Protein AF-A0A9W9JI03-F1 (afdb_monomer)

Secondary structure (DSSP, 8-state):
--HHHHHHHHHHHHHHHHHHHHHHHHHHHHHHHHT--PPP-------------------------------------------SS-HHHHHHHHHIIIIIHHHH-TT--TT-TT--THHHHHHHHT-SHHHHHHHHHHHHHHHHH--SHHHHHHHHHHHHHHHHHHHHHHHHHHHHTTTTTT-HHHHHHHHHHHHHHHHHHHHTT-SSHHHHHHHHHHHHHTT--HHHHH-TTS-------SSSTHHHHHHHHHHHHHHHHHHHHHHHHH-PPP-S-HHHHHTSTT--SHHHHS--HHHHHHHHHHHHHHHHHHHHHHTT---HHHHHHHHHHHHHHHHHHHHHHHHHHHHHHHHHHHHHHHTTSSSS-----

Radius of gyration: 31.29 Å; Cα contacts (8 Å, |Δi|>4): 264; chains: 1; bounding box: 90×100×70 Å

Structure (mmCIF, N/CA/C/O backbone):
data_AF-A0A9W9JI03-F1
#
_entry.id   AF-A0A9W9JI03-F1
#
loop_
_atom_site.group_PDB
_atom_site.id
_atom_site.type_symbol
_atom_site.label_atom_id
_atom_site.label_alt_id
_atom_site.label_comp_id
_atom_site.label_asym_id
_atom_site.label_entity_id
_atom_site.label_seq_id
_atom_site.pdbx_PDB_ins_code
_atom_site.Cartn_x
_atom_site.Cartn_y
_atom_site.Cartn_z
_atom_site.occupancy
_atom_site.B_iso_or_equiv
_atom_site.auth_seq_id
_atom_site.auth_comp_id
_atom_site.auth_asym_id
_atom_site.auth_atom_id
_atom_site.pdbx_PDB_model_num
ATOM 1 N N . MET A 1 1 ? 3.262 -37.991 27.380 1.00 50.38 1 MET A N 1
ATOM 2 C CA . MET A 1 1 ? 2.751 -36.712 26.844 1.00 50.38 1 MET A CA 1
ATOM 3 C C . MET A 1 1 ? 3.559 -35.588 27.470 1.00 50.38 1 MET A C 1
ATOM 5 O O . MET A 1 1 ? 3.344 -35.250 28.623 1.00 50.38 1 MET A O 1
ATOM 9 N N . ASP A 1 2 ? 4.541 -35.090 26.731 1.00 57.34 2 ASP A N 1
ATOM 10 C CA . ASP A 1 2 ? 5.656 -34.230 27.155 1.00 57.34 2 ASP A CA 1
ATOM 11 C C . ASP A 1 2 ? 5.806 -32.969 26.273 1.00 57.34 2 ASP A C 1
ATOM 13 O O . ASP A 1 2 ? 6.800 -32.248 26.362 1.00 57.34 2 ASP A O 1
ATOM 17 N N . GLY A 1 3 ? 4.780 -32.639 25.478 1.00 62.28 3 GLY A N 1
ATOM 18 C CA . GLY A 1 3 ? 4.791 -31.508 24.537 1.00 62.28 3 GLY A CA 1
ATOM 19 C C . GLY A 1 3 ? 5.095 -30.143 25.171 1.00 62.28 3 GLY A C 1
ATOM 20 O O . GLY A 1 3 ? 5.721 -29.298 24.540 1.00 62.28 3 GLY A O 1
ATOM 21 N N . ALA A 1 4 ? 4.766 -29.950 26.452 1.00 65.50 4 ALA A N 1
ATOM 22 C CA . ALA A 1 4 ? 5.060 -28.708 27.173 1.00 65.50 4 ALA A CA 1
ATOM 23 C C . ALA A 1 4 ? 6.565 -28.482 27.441 1.00 65.50 4 ALA A C 1
ATOM 25 O O . ALA A 1 4 ? 6.992 -27.345 27.657 1.00 65.50 4 ALA A O 1
ATOM 26 N N . SER A 1 5 ? 7.376 -29.548 27.456 1.00 69.56 5 SER A N 1
ATOM 27 C CA . SER A 1 5 ? 8.832 -29.456 27.639 1.00 69.56 5 SER A CA 1
ATOM 28 C C . SER A 1 5 ? 9.526 -29.056 26.337 1.00 69.56 5 SER A C 1
ATOM 30 O O . SER A 1 5 ? 10.351 -28.139 26.324 1.00 69.56 5 SER A O 1
ATOM 32 N N . GLU A 1 6 ? 9.135 -29.683 25.227 1.00 75.50 6 GLU A N 1
ATOM 33 C CA . GLU A 1 6 ? 9.698 -29.386 23.908 1.00 75.50 6 GLU A CA 1
ATOM 34 C C . GLU A 1 6 ? 9.287 -27.993 23.405 1.00 75.50 6 GLU A C 1
ATOM 36 O O . GLU A 1 6 ? 10.123 -27.262 22.875 1.00 75.50 6 GLU A O 1
ATOM 41 N N . GLU A 1 7 ? 8.063 -27.536 23.689 1.00 76.31 7 GLU A N 1
ATOM 42 C CA . GLU A 1 7 ? 7.628 -26.173 23.348 1.00 76.31 7 GLU A CA 1
ATOM 43 C C . GLU A 1 7 ? 8.441 -25.096 24.095 1.00 76.31 7 GLU A C 1
ATOM 45 O O . GLU A 1 7 ? 8.856 -24.085 23.517 1.00 76.31 7 GLU A O 1
ATOM 50 N N . LYS A 1 8 ? 8.752 -25.321 25.381 1.00 80.06 8 LYS A N 1
ATOM 51 C CA . LYS A 1 8 ? 9.611 -24.413 26.162 1.00 80.06 8 LYS A CA 1
ATOM 52 C C . LYS A 1 8 ? 11.039 -24.373 25.625 1.00 80.06 8 LYS A C 1
ATOM 54 O O . LYS A 1 8 ? 11.651 -23.301 25.605 1.00 80.06 8 LYS A O 1
ATOM 59 N N . LYS A 1 9 ? 11.561 -25.515 25.181 1.00 86.62 9 LYS A N 1
ATOM 60 C CA . LYS A 1 9 ? 12.904 -25.636 24.609 1.00 86.62 9 LYS A CA 1
ATOM 61 C C . LYS A 1 9 ? 13.007 -24.916 23.266 1.00 86.62 9 LYS A C 1
ATOM 63 O O . LYS A 1 9 ? 13.944 -24.142 23.066 1.00 86.62 9 LYS A O 1
ATOM 68 N N . GLU A 1 10 ? 12.013 -25.075 22.396 1.00 81.50 10 GLU A N 1
ATOM 69 C CA . GLU A 1 10 ? 11.998 -24.406 21.094 1.00 81.50 10 GLU A CA 1
ATOM 70 C C . GLU A 1 10 ? 11.799 -22.890 21.241 1.00 81.50 10 GLU A C 1
ATOM 72 O O . GLU A 1 10 ? 12.525 -22.096 20.639 1.00 81.50 10 GLU A O 1
ATOM 77 N N . ARG A 1 11 ? 10.936 -22.450 22.166 1.00 81.06 11 ARG A N 1
ATOM 78 C CA . ARG A 1 11 ? 10.787 -21.023 22.491 1.00 81.06 11 ARG A CA 1
ATOM 79 C C . ARG A 1 11 ? 12.080 -20.410 23.039 1.00 81.06 11 ARG A C 1
ATOM 81 O O . ARG A 1 11 ? 12.417 -19.272 22.699 1.00 81.06 11 ARG A O 1
ATOM 88 N N . ALA A 1 12 ? 12.829 -21.143 23.865 1.00 87.06 12 ALA A N 1
ATOM 89 C CA . ALA A 1 12 ? 14.130 -20.699 24.364 1.00 87.06 12 ALA A CA 1
ATOM 90 C C . ALA A 1 12 ? 15.177 -20.607 23.239 1.00 87.06 12 ALA A C 1
ATOM 92 O O . ALA A 1 12 ? 15.961 -19.651 23.199 1.00 87.06 12 ALA A O 1
ATOM 93 N N . ARG A 1 13 ? 15.155 -21.547 22.288 1.00 92.31 13 ARG A N 1
ATOM 94 C CA . ARG A 1 13 ? 16.025 -21.545 21.106 1.00 92.31 13 ARG A CA 1
ATOM 95 C C . ARG A 1 13 ? 15.753 -20.341 20.206 1.00 92.31 13 ARG A C 1
ATOM 97 O O . ARG A 1 13 ? 16.689 -19.607 19.886 1.00 92.31 13 ARG A O 1
ATOM 104 N N . ILE A 1 14 ? 14.485 -20.080 19.885 1.00 87.12 14 ILE A N 1
ATOM 105 C CA . ILE A 1 14 ? 14.061 -18.933 19.068 1.00 87.12 14 ILE A CA 1
ATOM 106 C C . ILE A 1 14 ? 14.438 -17.618 19.759 1.00 87.12 14 ILE A C 1
ATOM 108 O O . ILE A 1 14 ? 15.052 -16.745 19.146 1.00 87.12 14 ILE A O 1
ATOM 112 N N . LYS A 1 15 ? 14.178 -17.490 21.067 1.00 87.25 15 LYS A N 1
ATOM 113 C CA . LYS A 1 15 ? 14.551 -16.294 21.842 1.00 87.25 15 LYS A CA 1
ATOM 114 C C . LYS A 1 15 ? 16.065 -16.052 21.837 1.00 87.25 15 LYS A C 1
ATOM 116 O O . LYS A 1 15 ? 16.515 -14.911 21.738 1.00 87.25 15 LYS A O 1
ATOM 121 N N . THR A 1 16 ? 16.860 -17.117 21.910 1.00 87.69 16 THR A N 1
ATOM 122 C CA . THR A 1 16 ? 18.326 -17.028 21.857 1.00 87.69 16 THR A CA 1
ATOM 123 C C . THR A 1 16 ? 18.814 -16.628 20.463 1.00 87.69 16 THR A C 1
ATOM 125 O O . THR A 1 16 ? 19.686 -15.764 20.352 1.00 87.69 16 THR A O 1
ATOM 128 N N . ALA A 1 17 ? 18.212 -17.179 19.406 1.00 84.62 17 ALA A N 1
ATOM 129 C CA . ALA A 1 17 ? 18.521 -16.829 18.021 1.00 84.62 17 ALA A CA 1
ATOM 130 C C . ALA A 1 17 ? 18.206 -15.353 17.716 1.00 84.62 17 ALA A C 1
ATOM 132 O O . ALA A 1 17 ? 19.052 -14.649 17.161 1.00 84.62 17 ALA A O 1
ATOM 133 N N . ILE A 1 18 ? 17.050 -14.855 18.169 1.00 82.62 18 ILE A N 1
ATOM 134 C CA . ILE A 1 18 ? 16.655 -13.445 18.031 1.00 82.62 18 ILE A CA 1
ATOM 135 C C . ILE A 1 18 ? 17.636 -12.538 18.779 1.00 82.62 18 ILE A C 1
ATOM 137 O O . ILE A 1 18 ? 18.150 -11.576 18.212 1.00 82.62 18 ILE A O 1
ATOM 141 N N . ASN A 1 19 ? 17.982 -12.870 20.025 1.00 82.31 19 ASN A N 1
ATOM 142 C CA . ASN A 1 19 ? 18.929 -12.073 20.807 1.00 82.31 19 ASN A CA 1
ATOM 143 C C . ASN A 1 19 ? 20.328 -12.028 20.174 1.00 82.31 19 ASN A C 1
ATOM 145 O O . ASN A 1 19 ? 20.987 -10.987 20.200 1.00 82.31 19 ASN A O 1
ATOM 149 N N . GLN A 1 20 ? 20.794 -13.130 19.582 1.00 82.38 20 GLN A N 1
ATOM 150 C CA . GLN A 1 20 ? 22.060 -13.154 18.847 1.00 82.38 20 GLN A CA 1
ATOM 151 C C . GLN A 1 20 ? 21.994 -12.346 17.548 1.00 82.38 20 GLN A C 1
ATOM 153 O O . GLN A 1 20 ? 22.973 -11.679 17.209 1.00 82.38 20 GLN A O 1
ATOM 158 N N . HIS A 1 21 ? 20.864 -12.383 16.839 1.00 79.19 21 HIS A N 1
ATOM 159 C CA . HIS A 1 21 ? 20.641 -11.587 15.635 1.00 79.19 21 HIS A CA 1
ATOM 160 C C . HIS A 1 21 ? 20.646 -10.087 15.961 1.00 79.19 21 HIS A C 1
ATOM 162 O O . HIS A 1 21 ? 21.444 -9.343 15.398 1.00 79.19 21 HIS A O 1
ATOM 168 N N . VAL A 1 22 ? 19.886 -9.656 16.974 1.00 83.56 22 VAL A N 1
ATOM 169 C CA . VAL A 1 22 ? 19.852 -8.258 17.442 1.00 83.56 22 VAL A CA 1
ATOM 170 C C . VAL A 1 22 ? 21.235 -7.778 17.896 1.00 83.56 22 VAL A C 1
ATOM 172 O O . VAL A 1 22 ? 21.650 -6.665 17.570 1.00 83.56 22 VAL A O 1
ATOM 175 N N . ARG A 1 23 ? 22.000 -8.618 18.610 1.00 81.12 23 ARG A N 1
ATOM 176 C CA . ARG A 1 23 ? 23.382 -8.290 19.007 1.00 81.12 23 ARG A CA 1
ATOM 177 C C . ARG A 1 23 ? 24.319 -8.153 17.805 1.00 81.12 23 ARG A C 1
ATOM 179 O O . ARG A 1 23 ? 25.162 -7.258 17.810 1.00 81.12 23 ARG A O 1
ATOM 186 N N . ARG A 1 24 ? 24.180 -9.002 16.780 1.00 79.00 24 ARG A N 1
ATOM 187 C CA .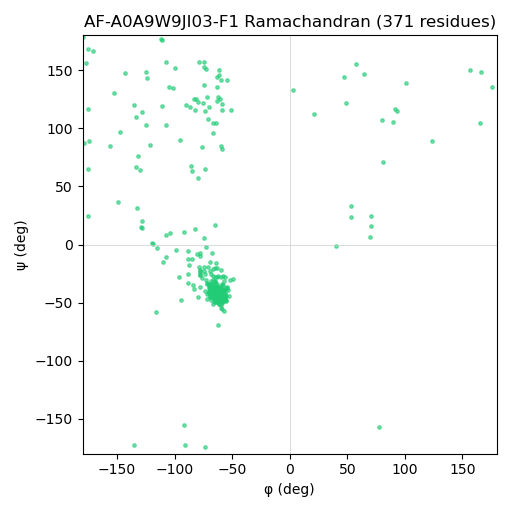 ARG A 1 24 ? 24.957 -8.899 15.532 1.00 79.00 24 ARG A CA 1
ATOM 188 C C . ARG A 1 24 ? 24.631 -7.618 14.769 1.00 79.00 24 ARG A C 1
ATOM 190 O O . ARG A 1 24 ? 25.560 -6.908 14.394 1.00 79.00 24 ARG A O 1
ATOM 197 N N . VAL A 1 25 ? 23.349 -7.281 14.639 1.00 71.94 25 VAL A N 1
ATOM 198 C CA . VAL A 1 25 ? 22.883 -6.046 13.989 1.00 71.94 25 VAL A CA 1
ATOM 199 C C . VAL A 1 25 ? 23.429 -4.808 14.707 1.00 71.94 25 VAL A C 1
ATOM 201 O O . VAL A 1 25 ? 24.039 -3.952 14.072 1.00 71.94 25 VAL A O 1
ATOM 204 N N . ARG A 1 26 ? 23.347 -4.756 16.045 1.00 74.94 26 ARG A N 1
ATOM 205 C CA . ARG A 1 26 ? 23.930 -3.651 16.833 1.00 74.94 26 ARG A CA 1
ATOM 206 C C . ARG A 1 26 ? 25.452 -3.551 16.693 1.00 74.94 26 ARG A C 1
ATOM 208 O O . ARG A 1 26 ? 25.995 -2.452 16.649 1.00 74.94 26 ARG A O 1
ATOM 215 N N . LYS A 1 27 ? 26.161 -4.683 16.609 1.00 71.38 27 LYS A N 1
ATOM 216 C CA . LYS A 1 27 ? 27.623 -4.701 16.421 1.00 71.38 27 LYS A CA 1
ATOM 217 C C . LYS A 1 27 ? 28.031 -4.227 15.021 1.00 71.38 27 LYS A C 1
ATOM 219 O O . LYS A 1 27 ? 29.061 -3.571 14.901 1.00 71.38 27 LYS A O 1
ATOM 224 N N . MET A 1 28 ? 27.233 -4.519 13.990 1.00 67.12 28 MET A N 1
ATOM 225 C CA . MET A 1 28 ? 27.416 -3.947 12.650 1.00 67.12 28 MET A CA 1
ATOM 226 C C . MET A 1 28 ? 27.186 -2.435 12.660 1.00 67.12 28 MET A C 1
ATOM 228 O O . MET A 1 28 ? 28.067 -1.701 12.233 1.00 67.12 28 MET A O 1
ATOM 232 N N . GLN A 1 29 ? 26.084 -1.967 13.252 1.00 68.69 29 GLN A N 1
ATOM 233 C CA . GLN A 1 29 ? 25.767 -0.536 13.349 1.00 68.69 29 GLN A CA 1
ATOM 234 C C . GLN A 1 29 ? 26.846 0.264 14.101 1.00 68.69 29 GLN A C 1
ATOM 236 O O . GLN A 1 29 ? 27.235 1.344 13.662 1.00 68.69 29 GLN A O 1
ATOM 241 N N . ASN A 1 30 ? 27.395 -0.281 15.194 1.00 59.78 30 ASN A N 1
ATOM 242 C CA . ASN A 1 30 ? 28.493 0.367 15.919 1.00 59.78 30 ASN A CA 1
ATOM 243 C C . ASN A 1 30 ? 29.810 0.391 15.128 1.00 59.78 30 ASN A C 1
ATOM 245 O O . ASN A 1 30 ? 30.575 1.338 15.275 1.00 59.78 30 ASN A O 1
ATOM 249 N N . ARG A 1 31 ? 30.087 -0.606 14.276 1.00 64.44 31 ARG A N 1
ATOM 250 C CA . ARG A 1 31 ? 31.272 -0.589 13.399 1.00 64.44 31 ARG A CA 1
ATOM 251 C C . ARG A 1 31 ? 31.153 0.466 12.303 1.00 64.44 31 ARG A C 1
ATOM 253 O O . ARG A 1 31 ? 32.132 1.152 12.037 1.00 64.44 31 ARG A O 1
ATOM 260 N N . THR A 1 32 ? 29.961 0.646 11.741 1.00 53.19 32 THR A N 1
ATOM 261 C CA . THR A 1 32 ? 29.685 1.706 10.761 1.00 53.19 32 THR A CA 1
ATOM 262 C C . THR A 1 32 ? 29.815 3.097 11.387 1.00 53.19 32 THR A C 1
ATOM 264 O O . THR A 1 32 ? 30.364 3.989 10.760 1.00 53.19 32 THR A O 1
ATOM 267 N N . ARG A 1 33 ? 29.408 3.272 12.654 1.00 48.97 33 ARG A N 1
ATOM 268 C CA . ARG A 1 33 ? 29.573 4.541 13.388 1.00 48.97 33 ARG A CA 1
ATOM 269 C C . ARG A 1 33 ? 31.026 4.888 13.730 1.00 48.97 33 ARG A C 1
ATOM 271 O O . ARG A 1 33 ? 31.376 6.058 13.725 1.00 48.97 33 ARG A O 1
ATOM 278 N N . ILE A 1 34 ? 31.867 3.897 14.036 1.00 51.91 34 ILE A N 1
ATOM 279 C CA . ILE A 1 34 ? 33.285 4.123 14.384 1.00 51.91 34 ILE A CA 1
ATOM 280 C C . ILE A 1 34 ? 34.141 4.390 13.132 1.00 51.91 34 ILE A C 1
ATOM 282 O O . ILE A 1 34 ? 35.149 5.080 13.227 1.00 51.91 34 ILE A O 1
ATOM 286 N N . GLY A 1 35 ? 33.719 3.919 11.951 1.00 45.44 35 GLY A N 1
ATOM 287 C CA . GLY A 1 35 ? 34.334 4.282 10.664 1.00 45.44 35 GLY A CA 1
ATOM 288 C C . GLY A 1 35 ? 34.029 5.712 10.197 1.00 45.44 35 GLY A C 1
ATOM 289 O O . GLY A 1 35 ? 34.512 6.124 9.148 1.00 45.44 35 GLY A O 1
ATOM 290 N N . SER A 1 36 ? 33.228 6.462 10.958 1.00 45.38 36 SER A N 1
ATOM 291 C CA . SER A 1 36 ? 32.776 7.817 10.643 1.00 45.38 36 SER A CA 1
ATOM 292 C C . SER A 1 36 ? 33.023 8.743 11.837 1.00 45.38 36 SER A C 1
ATOM 294 O O . SER A 1 36 ? 32.080 9.238 12.450 1.00 45.38 36 SER A O 1
ATOM 296 N N . LEU A 1 37 ? 34.292 8.960 12.199 1.00 33.44 37 LEU A N 1
ATOM 297 C CA . LEU A 1 37 ? 34.677 10.130 12.995 1.00 33.44 37 LEU A CA 1
ATOM 298 C C . LEU A 1 37 ? 35.385 11.157 12.093 1.00 33.44 37 LEU A C 1
ATOM 300 O O . LEU A 1 37 ? 36.242 10.751 11.308 1.00 33.44 37 LEU A O 1
ATOM 304 N N . PRO A 1 38 ? 35.065 12.461 12.197 1.00 39.84 38 PRO A N 1
ATOM 305 C CA . PRO A 1 38 ? 35.734 13.505 11.432 1.00 39.84 38 PRO A CA 1
ATOM 306 C C . PRO A 1 38 ? 37.134 13.763 11.992 1.00 39.84 38 PRO A C 1
ATOM 308 O O . PRO A 1 38 ? 37.326 13.853 13.206 1.00 39.84 38 PRO A O 1
ATOM 311 N N . GLN A 1 39 ? 38.100 13.909 11.091 1.00 32.09 39 GLN A N 1
ATOM 312 C CA . GLN A 1 39 ? 39.411 14.466 11.392 1.00 32.09 39 GLN A CA 1
ATOM 313 C C . GLN A 1 39 ? 39.221 15.917 11.865 1.00 32.09 39 GLN A C 1
ATOM 315 O O . GLN A 1 39 ? 38.510 16.692 11.231 1.00 32.09 39 GLN A O 1
ATOM 320 N N . ALA A 1 40 ? 39.780 16.234 13.030 1.00 30.89 40 ALA A N 1
ATOM 321 C CA . ALA A 1 40 ? 39.663 17.532 13.677 1.00 30.89 40 ALA A CA 1
ATOM 322 C C . ALA A 1 40 ? 40.452 18.602 12.905 1.00 30.89 40 ALA A C 1
ATOM 324 O O . ALA A 1 40 ? 41.676 18.509 12.815 1.00 30.89 40 ALA A O 1
ATOM 325 N N . ASP A 1 41 ? 39.753 19.618 12.403 1.00 30.33 41 ASP A N 1
ATOM 326 C CA . ASP A 1 41 ? 40.354 20.877 11.971 1.00 30.33 41 ASP A CA 1
ATOM 327 C C . ASP A 1 41 ? 40.549 21.771 13.200 1.00 30.33 41 ASP A C 1
ATOM 329 O O . ASP A 1 41 ? 39.587 22.171 13.859 1.00 30.33 41 ASP A O 1
ATOM 333 N N . ASN A 1 42 ? 41.810 22.065 13.520 1.00 31.03 42 ASN A N 1
ATOM 334 C CA . ASN A 1 42 ? 42.163 23.134 14.445 1.00 31.03 42 ASN A CA 1
ATOM 335 C C . ASN A 1 42 ? 42.174 24.465 13.688 1.00 31.03 42 ASN A C 1
ATOM 337 O O . ASN A 1 42 ? 42.881 24.636 12.697 1.00 31.03 42 ASN A O 1
ATOM 341 N N . GLU A 1 43 ? 41.398 25.403 14.217 1.00 29.42 43 GLU A N 1
ATOM 342 C CA . GLU A 1 43 ? 41.328 26.809 13.845 1.00 29.42 43 GLU A CA 1
ATOM 343 C C . GLU A 1 43 ? 42.701 27.498 13.882 1.00 29.42 43 GLU A C 1
ATOM 345 O O . GLU A 1 43 ? 43.456 27.341 14.842 1.00 29.42 43 GLU A O 1
ATOM 350 N N . THR A 1 44 ? 42.974 28.396 12.929 1.00 26.66 44 THR A N 1
ATOM 351 C CA . THR A 1 44 ? 43.440 29.752 13.273 1.00 26.66 44 THR A CA 1
ATOM 352 C C . THR A 1 44 ? 43.047 30.739 12.171 1.00 26.66 44 THR A C 1
ATOM 354 O O . THR A 1 44 ? 43.243 30.496 10.984 1.00 26.66 44 THR A O 1
ATOM 357 N N . GLN A 1 45 ? 42.442 31.842 12.599 1.00 28.28 45 GLN A N 1
ATOM 358 C CA . GLN A 1 45 ? 41.879 32.930 11.799 1.00 28.28 45 GLN A CA 1
ATOM 359 C C . GLN A 1 45 ? 42.949 34.048 11.554 1.00 28.28 45 GLN A C 1
ATOM 361 O O . GLN A 1 45 ? 44.119 33.820 11.851 1.00 28.28 45 GLN A O 1
ATOM 366 N N . PRO A 1 46 ? 42.634 35.228 10.971 1.00 42.62 46 PRO A N 1
ATOM 367 C CA . PRO A 1 46 ? 43.272 35.771 9.765 1.00 42.62 46 PRO A CA 1
ATOM 368 C C . PRO A 1 46 ? 44.146 37.024 10.014 1.00 42.62 46 PRO A C 1
ATOM 370 O O . PRO A 1 46 ? 44.142 37.576 11.112 1.00 42.62 46 PRO A O 1
ATOM 373 N N . SER A 1 47 ? 44.830 37.538 8.979 1.00 24.84 47 SER A N 1
ATOM 374 C CA . SER A 1 47 ? 44.773 38.959 8.547 1.00 24.84 47 SER A CA 1
ATOM 375 C C . SER A 1 47 ? 46.003 39.452 7.759 1.00 24.84 47 SER A C 1
ATOM 377 O O . SER A 1 47 ? 47.136 39.082 8.046 1.00 24.84 47 SER A O 1
ATOM 379 N N . SER A 1 48 ? 45.708 40.415 6.872 1.00 25.67 48 SER A N 1
ATOM 380 C CA . SER A 1 48 ? 46.530 41.575 6.473 1.00 25.67 48 SER A CA 1
ATOM 381 C C . SER A 1 48 ? 47.453 41.449 5.251 1.00 25.67 48 SER A C 1
ATOM 383 O O . SER A 1 48 ? 48.420 40.705 5.292 1.00 25.67 48 SER A O 1
ATOM 385 N N . ASN A 1 49 ? 47.113 42.257 4.223 1.00 25.39 49 ASN A N 1
ATOM 386 C CA . ASN A 1 49 ? 47.927 43.270 3.506 1.00 25.39 49 ASN A CA 1
ATOM 387 C C . ASN A 1 49 ? 49.351 42.871 3.062 1.00 25.39 49 ASN A C 1
ATOM 389 O O . ASN A 1 49 ? 50.081 42.247 3.809 1.00 25.39 49 ASN A O 1
ATOM 393 N N . SER A 1 50 ? 49.922 43.271 1.933 1.00 26.72 50 SER A N 1
ATOM 394 C CA . SER A 1 50 ? 49.661 44.234 0.859 1.00 26.72 50 SER A CA 1
ATOM 395 C C . SER A 1 50 ? 50.843 44.072 -0.127 1.00 26.72 50 SER A C 1
ATOM 397 O O . SER A 1 50 ? 51.777 43.324 0.149 1.00 26.72 50 SER A O 1
ATOM 399 N N . ASP A 1 51 ? 50.818 44.838 -1.220 1.00 26.00 51 ASP A N 1
ATOM 400 C CA . ASP A 1 51 ? 51.980 45.252 -2.031 1.00 26.00 51 ASP A CA 1
ATOM 401 C C . ASP A 1 51 ? 52.379 44.321 -3.198 1.00 26.00 51 ASP A C 1
ATOM 403 O O . ASP A 1 51 ? 52.756 43.172 -3.010 1.00 26.00 51 ASP A O 1
ATOM 407 N N . VAL A 1 52 ? 52.103 44.664 -4.468 1.00 26.64 52 VAL A N 1
ATOM 408 C CA . VAL A 1 52 ? 52.581 45.784 -5.326 1.00 26.64 52 VAL A CA 1
ATOM 409 C C . VAL A 1 52 ? 53.832 45.381 -6.123 1.00 26.64 52 VAL A C 1
ATOM 411 O O . VAL A 1 52 ? 54.892 45.209 -5.541 1.00 26.64 52 VAL A O 1
ATOM 414 N N . ASN A 1 53 ? 53.657 45.371 -7.459 1.00 25.66 53 ASN A N 1
ATOM 415 C CA . ASN A 1 53 ? 54.621 45.645 -8.548 1.00 25.66 53 ASN A CA 1
ATOM 416 C C . ASN A 1 53 ? 55.912 44.807 -8.644 1.00 25.66 53 ASN A C 1
ATOM 418 O O . ASN A 1 53 ? 56.471 44.362 -7.662 1.00 25.66 53 ASN A O 1
ATOM 422 N N . ALA A 1 54 ? 56.563 44.640 -9.792 1.00 25.16 54 ALA A N 1
ATOM 423 C CA . ALA A 1 54 ? 56.316 44.881 -11.213 1.00 25.16 54 ALA A CA 1
ATOM 424 C C . ALA A 1 54 ? 57.555 44.329 -11.949 1.00 25.16 54 ALA A C 1
ATOM 426 O O . ALA A 1 54 ? 58.636 44.365 -11.368 1.00 25.16 54 ALA A O 1
ATOM 427 N N . SER A 1 55 ? 57.396 43.983 -13.236 1.00 27.11 55 SER A N 1
ATOM 428 C CA . SER A 1 55 ? 58.446 44.014 -14.284 1.00 27.11 55 SER A CA 1
ATOM 429 C C . SER A 1 55 ? 59.644 43.046 -14.104 1.00 27.11 55 SER A C 1
ATOM 431 O O . SER A 1 55 ? 60.067 42.743 -13.005 1.00 27.11 55 SER A O 1
ATOM 433 N N . THR A 1 56 ? 60.290 42.465 -15.117 1.00 27.45 56 THR A N 1
ATOM 434 C CA . THR A 1 56 ? 60.575 42.889 -16.495 1.00 27.45 56 THR A CA 1
ATOM 435 C C . THR A 1 56 ? 61.171 41.696 -17.271 1.00 27.45 56 THR A C 1
ATOM 437 O O . THR A 1 56 ? 61.560 40.697 -16.677 1.00 27.45 56 THR A O 1
ATOM 440 N N . ALA A 1 57 ? 61.215 41.852 -18.594 1.00 26.77 57 ALA A N 1
ATOM 441 C CA . ALA A 1 57 ? 61.523 40.903 -19.668 1.00 26.77 57 ALA A CA 1
ATOM 442 C C . ALA A 1 57 ? 63.004 40.466 -19.863 1.00 26.77 57 ALA A C 1
ATOM 444 O O . ALA A 1 57 ? 63.877 40.923 -19.128 1.00 26.77 57 ALA A O 1
ATOM 445 N N . PHE A 1 58 ? 63.204 39.695 -20.957 1.00 27.23 58 PHE A N 1
ATOM 446 C CA . PHE A 1 58 ? 64.411 39.205 -21.681 1.00 27.23 58 PHE A CA 1
ATOM 447 C C . PHE A 1 58 ? 64.812 37.746 -21.388 1.00 27.23 58 PHE A C 1
ATOM 449 O O . PHE A 1 58 ? 64.878 37.363 -20.228 1.00 27.23 58 PHE A O 1
ATOM 456 N N . ASP A 1 59 ? 65.225 36.892 -22.330 1.00 26.72 59 ASP A N 1
ATOM 457 C CA . ASP A 1 59 ? 65.050 36.714 -23.789 1.00 26.72 59 ASP A CA 1
ATOM 458 C C . ASP A 1 59 ? 65.770 35.387 -24.153 1.00 26.72 59 ASP A C 1
ATOM 460 O O . ASP A 1 59 ? 66.611 34.914 -23.385 1.00 26.72 59 ASP A O 1
ATOM 464 N N . THR A 1 60 ? 65.545 34.896 -25.379 1.00 28.42 60 THR A N 1
ATOM 465 C CA . THR A 1 60 ? 66.402 33.992 -26.201 1.00 28.42 60 THR A CA 1
ATOM 466 C C . THR A 1 60 ? 66.446 32.460 -25.964 1.00 28.42 60 THR A C 1
ATOM 468 O O . THR A 1 60 ? 67.053 31.971 -25.019 1.00 28.42 60 THR A O 1
ATOM 471 N N . GLU A 1 61 ? 65.814 31.746 -26.917 1.00 27.88 61 GLU A N 1
ATOM 472 C CA . GLU A 1 61 ? 66.337 30.685 -27.827 1.00 27.88 61 GLU A CA 1
ATOM 473 C C . GLU A 1 61 ? 67.177 29.505 -27.272 1.00 27.88 61 GLU A C 1
ATOM 475 O O . GLU A 1 61 ? 68.266 29.702 -26.748 1.00 27.88 61 GLU A O 1
ATOM 480 N N . ASP A 1 62 ? 66.748 28.245 -27.481 1.00 27.59 62 ASP A N 1
ATOM 481 C CA . ASP A 1 62 ? 67.072 27.428 -28.680 1.00 27.59 62 ASP A CA 1
ATOM 482 C C . ASP A 1 62 ? 66.744 25.914 -28.497 1.00 27.59 62 ASP A C 1
ATOM 484 O O . ASP A 1 62 ? 66.782 25.365 -27.397 1.00 27.59 62 ASP A O 1
ATOM 488 N N . ASP A 1 63 ? 66.382 25.299 -29.625 1.00 27.27 63 ASP A N 1
ATOM 489 C CA . ASP A 1 63 ? 66.190 23.904 -30.055 1.00 27.27 63 ASP A CA 1
ATOM 490 C C . ASP A 1 63 ? 66.343 22.702 -29.093 1.00 27.27 63 ASP A C 1
ATOM 492 O O . ASP A 1 63 ? 67.394 22.441 -28.511 1.00 27.27 63 ASP A O 1
ATOM 496 N N . SER A 1 64 ? 65.365 21.778 -29.123 1.00 32.50 64 SER A N 1
ATOM 497 C CA . SER A 1 64 ? 65.434 20.584 -30.002 1.00 32.50 64 SER A CA 1
ATOM 498 C C . SER A 1 64 ? 64.264 19.593 -29.809 1.00 32.50 64 SER A C 1
ATOM 500 O O . SER A 1 64 ? 63.832 19.251 -28.710 1.00 32.50 64 SER A O 1
ATOM 502 N N . ASN A 1 65 ? 63.752 19.138 -30.955 1.00 29.06 65 ASN A N 1
ATOM 503 C CA . ASN A 1 65 ? 62.657 18.190 -31.172 1.00 29.06 65 ASN A CA 1
ATOM 504 C C . ASN A 1 65 ? 62.905 16.781 -30.591 1.00 29.06 65 ASN A C 1
ATOM 506 O O . ASN A 1 65 ? 64.030 16.292 -30.650 1.00 29.06 65 ASN A O 1
ATOM 510 N N . LEU A 1 66 ? 61.828 16.081 -30.185 1.00 28.59 66 LEU A N 1
ATOM 511 C CA . LEU A 1 66 ? 61.343 14.813 -30.786 1.00 28.59 66 LEU A CA 1
ATOM 512 C C . LEU A 1 66 ? 60.325 14.086 -29.871 1.00 28.59 66 LEU A C 1
ATOM 514 O O . LEU A 1 66 ? 60.683 13.384 -28.929 1.00 28.59 66 LEU A O 1
ATOM 518 N N . LEU A 1 67 ? 59.044 14.174 -30.238 1.00 29.70 67 LEU A N 1
ATOM 519 C CA . LEU A 1 67 ? 58.000 13.179 -29.958 1.00 29.70 67 LEU A CA 1
ATOM 520 C C . LEU A 1 67 ? 57.377 12.779 -31.302 1.00 29.70 67 LEU A C 1
ATOM 522 O O . LEU A 1 67 ? 57.232 13.629 -32.182 1.00 29.70 67 LEU A O 1
ATOM 526 N N . PRO A 1 68 ? 56.911 11.531 -31.436 1.00 34.12 68 PRO A N 1
ATOM 527 C CA . PRO A 1 68 ? 55.587 11.349 -32.018 1.00 34.12 68 PRO A CA 1
ATOM 528 C C . PRO A 1 68 ? 54.722 10.462 -31.118 1.00 34.12 68 PRO A C 1
ATOM 530 O O . PRO A 1 68 ? 54.969 9.268 -30.964 1.00 34.12 68 PRO A O 1
ATOM 533 N N . SER A 1 69 ? 53.666 11.057 -30.559 1.00 30.44 69 SER A N 1
ATOM 534 C CA . SER A 1 69 ? 52.491 10.313 -30.103 1.00 30.44 69 SER A CA 1
ATOM 535 C C . SER A 1 69 ? 51.635 9.997 -31.326 1.00 30.44 69 SER A C 1
ATOM 537 O O . SER A 1 69 ? 51.254 10.901 -32.068 1.00 30.44 69 SER A O 1
ATOM 539 N N . ALA A 1 70 ? 51.370 8.715 -31.559 1.00 30.41 70 ALA A N 1
ATOM 540 C CA . ALA A 1 70 ? 50.474 8.270 -32.612 1.00 30.41 70 ALA A CA 1
ATOM 541 C C . ALA A 1 70 ? 49.025 8.613 -32.238 1.00 30.41 70 ALA A C 1
ATOM 543 O O . ALA A 1 70 ? 48.432 7.996 -3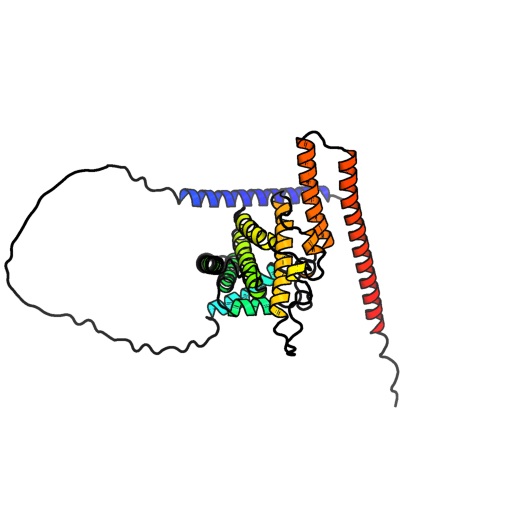1.355 1.00 30.41 70 ALA A O 1
ATOM 544 N N . SER A 1 71 ? 48.468 9.597 -32.939 1.00 33.69 71 SER A N 1
ATOM 545 C CA . SER A 1 71 ? 47.031 9.804 -33.069 1.00 33.69 71 SER A CA 1
ATOM 546 C C . SER A 1 71 ? 46.444 8.716 -33.969 1.00 33.69 71 SER A C 1
ATOM 548 O O . SER A 1 71 ? 46.879 8.555 -35.108 1.00 33.69 71 SER A O 1
ATOM 550 N N . LEU A 1 72 ? 45.419 8.013 -33.491 1.00 32.72 72 LEU A N 1
ATOM 551 C CA . LEU A 1 72 ? 44.401 7.425 -34.357 1.00 32.72 72 LEU A CA 1
ATOM 552 C C . LEU A 1 72 ? 43.041 7.922 -33.878 1.00 32.72 72 LEU A C 1
ATOM 554 O O . LEU A 1 72 ? 42.514 7.497 -32.851 1.00 32.72 72 LEU A O 1
ATOM 558 N N . GLU A 1 73 ? 42.527 8.881 -34.638 1.00 32.59 73 GLU A N 1
ATOM 559 C CA . GLU A 1 73 ? 41.162 9.368 -34.573 1.00 32.59 73 GLU A CA 1
ATOM 560 C C . GLU A 1 73 ? 40.184 8.246 -34.945 1.00 32.59 73 GLU A C 1
ATOM 562 O O . GLU A 1 73 ? 40.277 7.614 -35.995 1.00 32.59 73 GLU A O 1
ATOM 567 N N . ILE A 1 74 ? 39.268 7.989 -34.016 1.00 39.03 74 ILE A N 1
ATOM 568 C CA . ILE A 1 74 ? 37.815 7.930 -34.207 1.00 39.03 74 ILE A CA 1
ATOM 569 C C . ILE A 1 74 ? 37.352 7.679 -35.656 1.00 39.03 74 ILE A C 1
ATOM 571 O O . ILE A 1 74 ? 37.333 8.578 -36.494 1.00 39.03 74 ILE A O 1
ATOM 575 N N . LEU A 1 75 ? 36.771 6.499 -35.876 1.00 32.09 75 LEU A N 1
ATOM 576 C CA . LEU A 1 75 ? 35.561 6.401 -36.688 1.00 32.09 75 LEU A CA 1
ATOM 577 C C . LEU A 1 75 ? 34.474 5.763 -35.823 1.00 32.09 75 LEU A C 1
ATOM 579 O O . LEU A 1 75 ? 34.301 4.544 -35.794 1.00 32.09 75 LEU A O 1
ATOM 583 N N . ASP A 1 76 ? 33.791 6.622 -35.066 1.00 36.28 76 ASP A N 1
ATOM 584 C CA . ASP A 1 76 ? 32.625 6.280 -34.260 1.00 36.28 76 ASP A CA 1
ATOM 585 C C . ASP A 1 76 ? 31.493 5.894 -35.216 1.00 36.28 76 ASP A C 1
ATOM 587 O O . ASP A 1 76 ? 30.812 6.725 -35.822 1.00 36.28 76 ASP A O 1
ATOM 591 N N . ARG A 1 77 ? 31.349 4.591 -35.440 1.00 36.12 77 ARG A N 1
ATOM 592 C CA . ARG A 1 77 ? 30.196 4.034 -36.136 1.00 36.12 77 ARG A CA 1
ATOM 593 C C . ARG A 1 77 ? 29.038 4.085 -35.139 1.00 36.12 77 ARG A C 1
ATOM 595 O O . ARG A 1 77 ? 29.166 3.456 -34.090 1.00 36.12 77 ARG A O 1
ATOM 602 N N . PRO A 1 78 ? 27.906 4.751 -35.432 1.00 39.41 78 PRO A N 1
ATOM 603 C CA . PRO A 1 78 ? 26.761 4.701 -34.539 1.00 39.41 78 PRO A CA 1
ATOM 604 C C . PRO A 1 78 ? 26.277 3.252 -34.514 1.00 39.41 78 PRO A C 1
ATOM 606 O O . PRO A 1 78 ? 25.713 2.749 -35.488 1.00 39.41 78 PRO A O 1
ATOM 609 N N . SER A 1 79 ? 26.573 2.538 -33.428 1.00 42.84 79 SER A N 1
ATOM 610 C CA . SER A 1 79 ? 25.978 1.235 -33.186 1.00 42.84 79 SER A CA 1
ATOM 611 C C . SER A 1 79 ? 24.499 1.490 -32.956 1.00 42.84 79 SER A C 1
ATOM 613 O O . SER A 1 79 ? 24.101 2.004 -31.912 1.00 42.84 79 SER A O 1
ATOM 615 N N . SER A 1 80 ? 23.694 1.173 -33.957 1.00 50.03 80 SER A N 1
ATOM 616 C CA . SER A 1 80 ? 22.244 1.109 -33.887 1.00 50.03 80 SER A CA 1
ATOM 617 C C . SER A 1 80 ? 21.827 0.087 -32.819 1.00 50.03 80 SER A C 1
ATOM 619 O O . SER A 1 80 ? 21.567 -1.076 -33.122 1.00 50.03 80 SER A O 1
ATOM 621 N N . GLN A 1 81 ? 21.816 0.506 -31.551 1.00 47.84 81 GLN A N 1
ATOM 622 C CA . GLN A 1 81 ? 21.118 -0.160 -30.453 1.00 47.84 81 GLN A CA 1
ATOM 623 C C . GLN A 1 81 ? 19.670 0.346 -30.430 1.00 47.84 81 GLN A C 1
ATOM 625 O O . GLN A 1 81 ? 19.247 1.045 -29.514 1.00 47.84 81 GLN A O 1
ATOM 630 N N . ASP A 1 82 ? 18.897 -0.011 -31.456 1.00 48.66 82 ASP A N 1
ATOM 631 C CA . ASP A 1 82 ? 17.452 0.250 -31.529 1.00 48.66 82 ASP A CA 1
ATOM 632 C C . ASP A 1 82 ? 16.669 -0.786 -30.697 1.00 48.66 82 ASP A C 1
ATOM 634 O O . ASP A 1 82 ? 15.817 -1.525 -31.188 1.00 48.66 82 ASP A O 1
ATOM 638 N N . GLY A 1 83 ? 16.994 -0.878 -29.404 1.00 59.16 83 GLY A N 1
ATOM 639 C CA . GLY A 1 83 ? 16.229 -1.632 -28.414 1.00 59.16 83 GLY A CA 1
ATOM 640 C C . GLY A 1 83 ? 15.351 -0.705 -27.570 1.00 59.16 83 GLY A C 1
ATOM 641 O O . GLY A 1 83 ? 15.810 0.320 -27.066 1.00 59.16 83 GLY A O 1
ATOM 642 N N . ILE A 1 84 ? 14.083 -1.076 -27.344 1.00 68.44 84 ILE A N 1
ATOM 643 C CA . ILE A 1 84 ? 13.176 -0.342 -26.433 1.00 68.44 84 ILE A CA 1
ATOM 644 C C . ILE A 1 84 ? 13.677 -0.380 -24.976 1.00 68.44 84 ILE A C 1
ATOM 646 O O . ILE A 1 84 ? 13.257 0.446 -24.173 1.00 68.44 84 ILE A O 1
ATOM 650 N N . PHE A 1 85 ? 14.606 -1.259 -24.611 1.00 73.44 85 PHE A N 1
ATOM 651 C CA . PHE A 1 85 ? 15.280 -1.219 -23.315 1.00 73.44 85 PHE A CA 1
ATOM 652 C C . PHE A 1 85 ? 16.743 -1.634 -23.468 1.00 73.44 85 PHE A C 1
ATOM 654 O O . PHE A 1 85 ? 17.063 -2.484 -24.298 1.00 73.44 85 PHE A O 1
ATOM 661 N N . ASP A 1 86 ? 17.607 -1.053 -22.637 1.00 86.19 86 ASP A N 1
ATOM 662 C CA . ASP A 1 86 ? 18.951 -1.578 -22.398 1.00 86.19 86 ASP A CA 1
ATOM 663 C C . ASP A 1 86 ? 18.855 -3.016 -21.827 1.00 86.19 86 ASP A C 1
ATOM 665 O O . ASP A 1 86 ? 17.949 -3.271 -21.022 1.00 86.19 86 ASP A O 1
ATOM 669 N N . PRO A 1 87 ? 19.732 -3.969 -22.211 1.00 88.75 87 PRO A N 1
ATOM 670 C CA . PRO A 1 87 ? 19.624 -5.367 -21.782 1.00 88.75 87 PRO A CA 1
ATOM 671 C C . PRO A 1 87 ? 19.597 -5.564 -20.262 1.00 88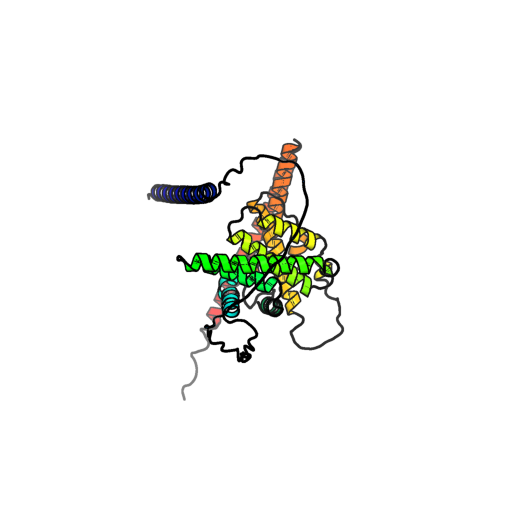.75 87 PRO A C 1
ATOM 673 O O . PRO A 1 87 ? 18.840 -6.402 -19.762 1.00 88.75 87 PRO A O 1
ATOM 676 N N . GLN A 1 88 ? 20.376 -4.780 -19.510 1.00 89.31 88 GLN A N 1
ATOM 677 C CA . GLN A 1 88 ? 20.398 -4.867 -18.051 1.00 89.31 88 GLN A CA 1
ATOM 678 C C . GLN A 1 88 ? 19.079 -4.363 -17.464 1.00 89.31 88 GLN A C 1
ATOM 680 O O . GLN A 1 88 ? 18.515 -4.986 -16.560 1.00 89.31 88 GLN A O 1
ATOM 685 N N . ALA A 1 89 ? 18.558 -3.259 -17.997 1.00 92.12 89 ALA A N 1
ATOM 686 C CA . ALA A 1 89 ? 17.265 -2.744 -17.578 1.00 92.12 89 ALA A CA 1
ATOM 687 C C . ALA A 1 89 ? 16.121 -3.714 -17.906 1.00 92.12 89 ALA A C 1
ATOM 689 O O . ALA A 1 89 ? 15.260 -3.940 -17.060 1.00 92.12 89 ALA A O 1
ATOM 690 N N . ALA A 1 90 ? 16.133 -4.342 -19.085 1.00 94.00 90 ALA A N 1
ATOM 691 C CA . ALA A 1 90 ? 15.150 -5.357 -19.459 1.00 94.00 90 ALA A CA 1
ATOM 692 C C . ALA A 1 90 ? 15.159 -6.545 -18.479 1.00 94.00 90 ALA A C 1
ATOM 694 O O . ALA A 1 90 ? 14.098 -6.977 -18.030 1.00 94.00 90 ALA A O 1
ATOM 695 N N . SER A 1 91 ? 16.347 -7.021 -18.089 1.00 94.50 91 SER A N 1
ATOM 696 C CA . SER A 1 91 ? 16.509 -8.083 -17.087 1.00 94.50 91 SER A CA 1
ATOM 697 C C . SER A 1 91 ? 15.928 -7.690 -15.723 1.00 94.50 91 SER A C 1
ATOM 699 O O . SER A 1 91 ? 15.166 -8.449 -15.126 1.00 94.50 91 SER A O 1
ATOM 701 N N . LEU A 1 92 ? 16.208 -6.470 -15.251 1.00 95.94 92 LEU A N 1
ATOM 702 C CA . LEU A 1 92 ? 15.660 -5.954 -13.992 1.00 95.94 92 LEU A CA 1
ATOM 703 C C . LEU A 1 92 ? 14.138 -5.770 -14.038 1.00 95.94 92 LEU A C 1
ATOM 705 O O . LEU A 1 92 ? 13.462 -6.074 -13.058 1.00 95.94 92 LEU A O 1
ATOM 709 N N . LEU A 1 93 ? 13.583 -5.310 -15.162 1.00 96.75 93 LEU A N 1
ATOM 710 C CA . LEU A 1 93 ? 12.134 -5.210 -15.343 1.00 96.75 93 LEU A CA 1
ATOM 711 C C . LEU A 1 93 ? 11.464 -6.586 -15.311 1.00 96.75 93 LEU A C 1
ATOM 713 O O . LEU A 1 93 ? 10.442 -6.750 -14.648 1.00 96.75 93 LEU A O 1
ATOM 717 N N . MET A 1 94 ? 12.038 -7.583 -15.987 1.00 96.44 94 MET A N 1
ATOM 718 C CA . MET A 1 94 ? 11.519 -8.951 -15.928 1.00 96.44 94 MET A CA 1
ATOM 719 C C . MET A 1 94 ? 11.618 -9.517 -14.511 1.00 96.44 94 MET A C 1
ATOM 721 O O . MET A 1 94 ? 10.638 -10.047 -13.994 1.00 96.44 94 MET A O 1
ATOM 725 N N . HIS A 1 95 ? 12.743 -9.290 -13.826 1.00 96.50 95 HIS A N 1
ATOM 726 C CA . HIS A 1 95 ? 12.902 -9.655 -12.417 1.00 96.50 95 HIS A CA 1
ATOM 727 C C . HIS A 1 95 ? 11.827 -9.013 -11.528 1.00 96.50 95 HIS A C 1
ATOM 729 O O . HIS A 1 95 ? 11.293 -9.670 -10.630 1.00 96.50 95 HIS A O 1
ATOM 735 N N . TYR A 1 96 ? 11.455 -7.755 -11.793 1.00 97.75 96 TYR A N 1
ATOM 736 C CA . TYR A 1 96 ? 10.339 -7.119 -11.102 1.00 97.75 96 TYR A CA 1
ATOM 737 C C . TYR A 1 96 ? 9.030 -7.886 -11.310 1.00 97.75 96 TYR A C 1
ATOM 739 O O . TYR A 1 96 ? 8.377 -8.262 -10.339 1.00 97.75 96 TYR A O 1
ATOM 747 N N . PHE A 1 97 ? 8.635 -8.116 -12.565 1.00 95.94 97 PHE A N 1
ATOM 748 C CA . PHE A 1 97 ? 7.347 -8.734 -12.883 1.00 95.94 97 PHE A CA 1
ATOM 749 C C . PHE A 1 97 ? 7.244 -10.184 -12.408 1.00 95.94 97 PHE A C 1
ATOM 751 O O . PHE A 1 97 ? 6.167 -10.592 -11.964 1.00 95.94 97 PHE A O 1
ATOM 758 N N . ASP A 1 98 ? 8.339 -10.935 -12.485 1.00 94.88 98 ASP A N 1
ATOM 759 C CA . ASP A 1 98 ? 8.349 -12.364 -12.185 1.00 94.88 98 ASP A CA 1
ATOM 760 C C . ASP A 1 98 ? 8.471 -12.635 -10.683 1.00 94.88 98 ASP A C 1
ATOM 762 O O . ASP A 1 98 ? 7.811 -13.538 -10.171 1.00 94.88 98 ASP A O 1
ATOM 766 N N . GLN A 1 99 ? 9.277 -11.843 -9.966 1.00 94.31 99 GLN A N 1
ATOM 767 C CA . GLN A 1 99 ? 9.626 -12.115 -8.568 1.00 94.31 99 GLN A CA 1
ATOM 768 C C . GLN A 1 99 ? 9.114 -11.037 -7.615 1.00 94.31 99 GLN A C 1
ATOM 770 O O . GLN A 1 99 ? 8.341 -11.322 -6.701 1.00 94.31 99 GLN A O 1
ATOM 775 N N . VAL A 1 100 ? 9.521 -9.782 -7.821 1.00 96.00 100 VAL A N 1
ATOM 776 C CA . VAL A 1 100 ? 9.264 -8.705 -6.848 1.00 96.00 100 VAL A CA 1
ATOM 777 C C . VAL A 1 100 ? 7.774 -8.392 -6.745 1.00 96.00 100 VAL A C 1
ATOM 779 O O . VAL A 1 100 ? 7.247 -8.267 -5.644 1.00 96.00 100 VAL A O 1
ATOM 782 N N . PHE A 1 101 ? 7.068 -8.323 -7.874 1.00 95.00 101 PHE A N 1
ATOM 783 C CA . PHE A 1 101 ? 5.631 -8.075 -7.895 1.00 95.00 101 PHE A CA 1
ATOM 784 C C . PHE A 1 101 ? 4.867 -9.194 -7.181 1.00 95.00 101 PHE A C 1
ATOM 786 O O . PHE A 1 101 ? 3.967 -8.917 -6.396 1.00 95.00 101 PHE A O 1
ATOM 793 N N . ALA A 1 102 ? 5.231 -10.458 -7.426 1.00 92.44 102 ALA A N 1
ATOM 794 C CA . ALA A 1 102 ? 4.615 -11.600 -6.752 1.00 92.44 102 ALA A CA 1
ATOM 795 C C . ALA A 1 102 ? 4.907 -11.597 -5.244 1.00 92.44 102 ALA A C 1
ATOM 797 O O . ALA A 1 102 ? 4.063 -12.005 -4.454 1.00 92.44 102 ALA A O 1
ATOM 798 N N . TRP A 1 103 ? 6.072 -11.093 -4.836 1.00 91.62 103 TRP A N 1
ATOM 799 C CA . TRP A 1 103 ? 6.400 -10.902 -3.428 1.00 91.62 103 TRP A CA 1
ATOM 800 C C . TRP A 1 103 ? 5.579 -9.776 -2.777 1.00 91.62 103 TRP A C 1
ATOM 802 O O . TRP A 1 103 ? 5.083 -9.954 -1.668 1.00 91.62 103 TRP A O 1
ATOM 812 N N . GLN A 1 104 ? 5.387 -8.644 -3.465 1.00 92.38 104 GLN A N 1
ATOM 813 C CA . GLN A 1 104 ? 4.567 -7.530 -2.968 1.00 92.38 104 GLN A CA 1
ATOM 814 C C . GLN A 1 104 ? 3.068 -7.875 -2.938 1.00 92.38 104 GLN A C 1
ATOM 816 O O . GLN A 1 104 ? 2.356 -7.454 -2.029 1.00 92.38 104 GLN A O 1
ATOM 821 N N . PHE A 1 105 ? 2.592 -8.649 -3.919 1.00 93.00 105 PHE A N 1
ATOM 822 C CA . PHE A 1 105 ? 1.176 -8.957 -4.138 1.00 93.00 105 PHE A CA 1
ATOM 823 C C . PHE A 1 105 ? 0.957 -10.459 -4.393 1.00 93.00 105 PHE A C 1
ATOM 825 O O . PHE A 1 105 ? 0.554 -10.855 -5.493 1.00 93.00 105 PHE A O 1
ATOM 832 N N . PRO A 1 106 ? 1.194 -11.324 -3.389 1.00 90.94 106 PRO A N 1
ATOM 833 C CA . PRO A 1 106 ? 1.192 -12.781 -3.563 1.00 90.94 106 PRO A CA 1
ATOM 834 C C . PRO A 1 106 ? -0.170 -13.362 -3.950 1.00 90.94 106 PRO A C 1
ATOM 836 O O . PRO A 1 106 ? -0.247 -14.464 -4.493 1.00 90.94 106 PRO A O 1
ATOM 839 N N . TYR A 1 107 ? -1.251 -12.627 -3.695 1.00 90.25 107 TYR A N 1
ATOM 840 C CA . TYR A 1 107 ? -2.611 -13.072 -3.986 1.00 90.25 107 TYR A CA 1
ATOM 841 C C . TYR A 1 107 ? -3.179 -12.504 -5.288 1.00 90.25 107 TYR A C 1
ATOM 843 O O . TYR A 1 107 ? -4.256 -12.930 -5.708 1.00 90.25 107 TYR A O 1
ATOM 851 N N . PHE A 1 108 ? -2.447 -11.613 -5.963 1.00 90.31 108 PHE A N 1
ATOM 852 C CA . PHE A 1 108 ? -2.903 -10.994 -7.199 1.00 90.31 108 PHE A CA 1
ATOM 853 C C . PHE A 1 108 ? -2.859 -11.974 -8.374 1.00 90.31 108 PHE A C 1
ATOM 855 O O . PHE A 1 108 ? -1.794 -12.416 -8.819 1.00 90.31 108 PHE A O 1
ATOM 862 N N . ARG A 1 109 ? -4.040 -12.292 -8.911 1.00 85.12 109 ARG A N 1
ATOM 863 C CA . ARG A 1 109 ? -4.232 -13.247 -10.014 1.00 85.12 109 ARG A CA 1
ATOM 864 C C . ARG A 1 109 ? -4.591 -12.539 -11.314 1.00 85.12 109 ARG A C 1
ATOM 866 O O . ARG A 1 109 ? -5.160 -11.457 -11.308 1.00 85.12 109 ARG A O 1
ATOM 873 N N . SER A 1 110 ? -4.338 -13.202 -12.444 1.00 75.81 110 SER A N 1
ATOM 874 C CA . SER A 1 110 ? -4.719 -12.711 -13.780 1.00 75.81 110 SER A CA 1
ATOM 875 C C . SER A 1 110 ? -6.228 -12.503 -13.958 1.00 75.81 110 SER A C 1
ATOM 877 O O . SER A 1 110 ? -6.636 -11.738 -14.824 1.00 75.81 110 SER A O 1
ATOM 879 N N . THR A 1 111 ? -7.045 -13.169 -13.141 1.00 77.62 111 THR A N 1
ATOM 880 C CA . THR A 1 111 ? -8.509 -13.046 -13.109 1.00 77.62 111 THR A CA 1
ATOM 881 C C . THR A 1 111 ? -9.005 -11.997 -12.108 1.00 77.62 111 THR A C 1
ATOM 883 O O . THR A 1 111 ? -10.192 -11.989 -11.789 1.00 77.62 111 THR A O 1
ATOM 886 N N . SER A 1 112 ? -8.114 -11.174 -11.545 1.00 83.69 112 SER A N 1
ATOM 887 C CA . SER A 1 112 ? -8.485 -10.126 -10.592 1.00 83.69 112 SER A CA 1
ATOM 888 C C . SER A 1 112 ? -9.428 -9.103 -11.227 1.00 83.69 112 SER A C 1
ATOM 890 O O . SER A 1 112 ? -9.311 -8.752 -12.403 1.00 83.69 112 SER A O 1
ATOM 892 N N . ARG A 1 113 ? -10.344 -8.572 -10.413 1.00 79.81 113 ARG A N 1
ATOM 893 C CA . ARG A 1 113 ? -11.227 -7.457 -10.774 1.00 79.81 113 ARG A CA 1
ATOM 894 C C . ARG A 1 113 ? -10.468 -6.148 -10.986 1.00 79.81 113 ARG A C 1
ATOM 896 O O . ARG A 1 113 ? -10.959 -5.280 -11.700 1.00 79.81 113 ARG A O 1
ATOM 903 N N . LEU A 1 114 ? -9.260 -6.049 -10.432 1.00 82.94 114 LEU A N 1
ATOM 904 C CA . LEU A 1 114 ? -8.324 -4.938 -10.609 1.00 82.94 114 LEU A CA 1
ATOM 905 C C . LEU A 1 114 ? -7.506 -5.056 -11.913 1.00 82.94 114 LEU A C 1
ATOM 907 O O . LEU A 1 114 ? -6.505 -4.364 -12.099 1.00 82.94 114 LEU A O 1
ATOM 911 N N . GLY A 1 115 ? -7.910 -5.941 -12.830 1.00 81.81 115 GLY A N 1
ATOM 912 C CA . GLY A 1 115 ? -7.276 -6.122 -14.131 1.00 81.81 115 GLY A CA 1
ATOM 913 C C . GLY A 1 115 ? -5.977 -6.929 -14.072 1.00 81.81 115 GLY A C 1
ATOM 914 O O . GLY A 1 115 ? -5.750 -7.736 -13.176 1.00 81.81 115 GLY A O 1
ATOM 915 N N . ASN A 1 116 ? -5.117 -6.736 -15.073 1.00 86.75 116 ASN A N 1
ATOM 916 C CA . ASN A 1 116 ? -3.810 -7.391 -15.171 1.00 86.75 116 ASN A CA 1
ATOM 917 C C . ASN A 1 116 ? -2.665 -6.381 -14.999 1.00 86.75 116 ASN A C 1
ATOM 919 O O . ASN A 1 116 ? -2.883 -5.178 -14.930 1.00 86.75 116 ASN A O 1
ATOM 923 N N . ARG A 1 117 ? -1.415 -6.854 -14.996 1.00 90.38 117 ARG A N 1
ATOM 924 C CA . ARG A 1 117 ? -0.215 -6.012 -14.804 1.00 90.38 117 ARG A CA 1
ATOM 925 C C . ARG A 1 117 ? 0.146 -5.149 -16.027 1.00 90.38 117 ARG A C 1
ATOM 927 O O . ARG A 1 117 ? 1.183 -4.491 -16.040 1.00 90.38 117 ARG A O 1
ATOM 934 N N . GLY A 1 118 ? -0.686 -5.142 -17.070 1.00 89.81 118 GLY A N 1
ATOM 935 C CA . GLY A 1 118 ? -0.452 -4.391 -18.301 1.00 89.81 118 GLY A CA 1
ATOM 936 C C . GLY A 1 118 ? -0.491 -2.875 -18.105 1.00 89.81 118 GLY A C 1
ATOM 937 O O . GLY A 1 118 ? 0.192 -2.162 -18.835 1.00 89.81 118 GLY A O 1
ATOM 938 N N . TRP A 1 119 ? -1.233 -2.379 -17.107 1.00 90.31 119 TRP A N 1
ATOM 939 C CA . TRP A 1 119 ? -1.191 -0.964 -16.718 1.00 90.31 119 TRP A CA 1
ATOM 940 C C . TRP A 1 119 ? 0.203 -0.564 -16.226 1.00 90.31 119 TRP A C 1
ATOM 942 O O . TRP A 1 119 ? 0.704 0.496 -16.592 1.00 90.31 119 TRP A O 1
ATOM 952 N N . LEU A 1 120 ? 0.862 -1.440 -15.465 1.00 93.25 120 LEU A N 1
ATOM 953 C CA . LEU A 1 120 ? 2.189 -1.175 -14.929 1.00 93.25 120 LEU A CA 1
ATOM 954 C C . LEU A 1 120 ? 3.221 -1.153 -16.052 1.00 93.25 120 LEU A C 1
ATOM 956 O O . LEU A 1 120 ? 4.013 -0.219 -16.136 1.00 93.25 120 LEU A O 1
ATOM 960 N N . LEU A 1 121 ? 3.166 -2.132 -16.960 1.00 92.88 121 LEU A N 1
ATOM 961 C CA . LEU A 1 121 ? 4.035 -2.148 -18.136 1.00 92.88 121 LEU A CA 1
ATOM 962 C C . LEU A 1 121 ? 3.855 -0.880 -18.982 1.00 92.88 121 LEU A C 1
ATOM 964 O O . LEU A 1 121 ? 4.842 -0.269 -19.378 1.00 92.88 121 LEU A O 1
ATOM 968 N N . TYR A 1 122 ? 2.610 -0.451 -19.206 1.00 90.81 122 TYR A N 1
ATOM 969 C CA . TYR A 1 122 ? 2.314 0.785 -19.932 1.00 90.81 122 TYR A CA 1
ATOM 970 C C . TYR A 1 122 ? 2.964 2.018 -19.284 1.00 90.81 122 TYR A C 1
ATOM 972 O O . TYR A 1 122 ? 3.571 2.825 -19.987 1.00 90.81 122 TYR A O 1
ATOM 980 N N . LEU A 1 123 ? 2.890 2.155 -17.956 1.00 91.19 123 LEU A N 1
ATOM 981 C CA . LEU A 1 123 ? 3.547 3.259 -17.251 1.00 91.19 123 LEU A CA 1
ATOM 982 C C . LEU A 1 123 ? 5.080 3.163 -17.338 1.00 91.19 123 LEU A C 1
ATOM 984 O O . LEU A 1 123 ? 5.747 4.172 -17.554 1.00 91.19 123 LEU A O 1
ATOM 988 N N . LEU A 1 124 ? 5.647 1.957 -17.244 1.00 93.56 124 LEU A N 1
ATOM 989 C CA . LEU A 1 124 ? 7.094 1.729 -17.355 1.00 93.56 124 LEU A CA 1
ATOM 990 C C . LEU A 1 124 ? 7.648 2.064 -18.745 1.00 93.56 124 LEU A C 1
ATOM 992 O O . LEU A 1 124 ? 8.772 2.556 -18.854 1.00 93.56 124 LEU A O 1
ATOM 996 N N . MET A 1 125 ? 6.859 1.865 -19.806 1.00 91.19 125 MET A N 1
ATOM 997 C CA . MET A 1 125 ? 7.249 2.216 -21.177 1.00 91.19 125 MET A CA 1
ATOM 998 C C . MET A 1 125 ? 7.476 3.720 -21.380 1.00 91.19 125 MET A C 1
ATOM 1000 O O . MET A 1 125 ? 8.200 4.094 -22.300 1.00 91.19 125 MET A O 1
ATOM 1004 N N . LYS A 1 126 ? 6.929 4.587 -20.514 1.00 89.06 126 LYS A N 1
ATOM 1005 C CA . LYS A 1 126 ? 7.193 6.036 -20.549 1.00 89.06 126 LYS A CA 1
ATOM 1006 C C . LYS A 1 126 ? 8.626 6.398 -20.141 1.00 89.06 126 LYS A C 1
ATOM 1008 O O . LYS A 1 126 ? 9.048 7.525 -20.373 1.00 89.06 126 LYS A O 1
ATOM 1013 N N . ARG A 1 127 ? 9.363 5.462 -19.524 1.00 88.44 127 ARG A N 1
ATOM 1014 C CA . ARG A 1 127 ? 10.736 5.640 -19.017 1.00 88.44 127 ARG A CA 1
ATOM 1015 C C . ARG A 1 127 ? 10.912 6.846 -18.069 1.00 88.44 127 ARG A C 1
ATOM 1017 O O . ARG A 1 127 ? 11.965 7.473 -18.069 1.00 88.44 127 ARG A O 1
ATOM 1024 N N . GLY A 1 128 ? 9.877 7.166 -17.288 1.00 91.25 128 GLY A N 1
ATOM 1025 C CA . GLY A 1 128 ? 9.878 8.250 -16.298 1.00 91.25 128 GLY A CA 1
ATOM 1026 C C . GLY A 1 128 ? 10.301 7.807 -14.885 1.00 91.25 128 GLY A C 1
ATOM 1027 O O . GLY A 1 128 ? 10.952 6.769 -14.725 1.00 91.25 128 GLY A O 1
ATOM 1028 N N . PRO A 1 129 ? 9.882 8.523 -13.823 1.00 95.44 129 PRO A N 1
ATOM 1029 C CA . PRO A 1 129 ? 10.340 8.253 -12.457 1.00 95.44 129 PRO A CA 1
ATOM 1030 C C . PRO A 1 129 ? 9.990 6.841 -11.963 1.00 95.44 129 PRO A C 1
ATOM 1032 O O . PRO A 1 129 ? 10.814 6.191 -11.316 1.00 95.44 129 PRO A O 1
ATOM 1035 N N . LEU A 1 130 ? 8.816 6.317 -12.337 1.00 96.62 130 LEU A N 1
ATOM 1036 C CA . LEU A 1 130 ? 8.404 4.952 -12.001 1.00 96.62 130 LEU A CA 1
ATOM 1037 C C . LEU A 1 130 ? 9.365 3.894 -12.561 1.00 96.62 130 LEU A C 1
ATOM 1039 O O . LEU A 1 130 ? 9.661 2.912 -11.883 1.00 96.62 130 LEU A O 1
ATOM 1043 N N . TYR A 1 131 ? 9.864 4.091 -13.784 1.00 96.94 131 TYR A N 1
ATOM 1044 C CA . TYR A 1 131 ? 10.800 3.164 -14.417 1.00 96.94 131 TYR A CA 1
ATOM 1045 C C . TYR A 1 131 ? 12.073 3.028 -13.581 1.00 96.94 131 TYR A C 1
ATOM 1047 O O . TYR A 1 131 ? 12.460 1.919 -13.213 1.00 96.94 131 TYR A O 1
ATOM 1055 N N . HIS A 1 132 ? 12.669 4.150 -13.179 1.00 97.31 132 HIS A N 1
ATOM 1056 C CA . HIS A 1 132 ? 13.848 4.139 -12.317 1.00 97.31 132 HIS A CA 1
ATOM 1057 C C . HIS A 1 132 ? 13.554 3.594 -10.914 1.00 97.31 132 HIS A C 1
ATOM 1059 O O . HIS A 1 132 ? 14.377 2.863 -10.364 1.00 97.31 132 HIS A O 1
ATOM 1065 N N . ALA A 1 133 ? 12.370 3.865 -10.357 1.00 98.06 133 ALA A N 1
ATOM 1066 C CA . ALA A 1 133 ? 11.970 3.309 -9.067 1.00 98.06 133 ALA A CA 1
ATOM 1067 C C . ALA A 1 133 ? 11.901 1.771 -9.118 1.00 98.06 133 ALA A C 1
ATOM 1069 O O . ALA A 1 133 ? 12.415 1.095 -8.225 1.00 98.06 133 ALA A O 1
ATOM 1070 N N . VAL A 1 134 ? 11.327 1.203 -10.184 1.00 98.19 134 VAL A N 1
ATOM 1071 C CA . VAL A 1 134 ? 11.234 -0.254 -10.369 1.00 98.19 134 VAL A CA 1
ATOM 1072 C C . VAL A 1 134 ? 12.610 -0.888 -10.562 1.00 98.19 134 VAL A C 1
ATOM 1074 O O . VAL A 1 134 ? 12.886 -1.924 -9.952 1.00 98.19 134 VAL A O 1
ATOM 1077 N N . LEU A 1 135 ? 13.505 -0.264 -11.335 1.00 97.31 135 LEU A N 1
ATOM 1078 C CA . LEU A 1 135 ? 14.886 -0.742 -11.468 1.00 97.31 135 LEU A CA 1
ATOM 1079 C C . LEU A 1 135 ? 15.626 -0.730 -10.123 1.00 97.31 135 LEU A C 1
ATOM 1081 O O . LEU A 1 135 ? 16.345 -1.682 -9.808 1.00 97.31 135 LEU A O 1
ATOM 1085 N N . SER A 1 136 ? 15.410 0.309 -9.312 1.00 97.25 136 SER A N 1
ATOM 1086 C CA . SER A 1 136 ? 15.942 0.405 -7.950 1.00 97.25 136 SER A CA 1
ATOM 1087 C C . SER A 1 136 ? 15.457 -0.747 -7.076 1.00 97.25 136 SER A C 1
ATOM 1089 O O . SER A 1 136 ? 16.276 -1.477 -6.519 1.00 97.25 136 SER A O 1
ATOM 1091 N N . LEU A 1 137 ? 14.140 -0.947 -6.976 1.00 97.00 137 LEU A N 1
ATOM 1092 C CA . LEU A 1 137 ? 13.572 -1.988 -6.117 1.00 97.00 137 LEU A CA 1
ATOM 1093 C C . LEU A 1 137 ? 13.998 -3.393 -6.564 1.00 97.00 137 LEU A C 1
ATOM 1095 O O . LEU A 1 137 ? 14.312 -4.239 -5.732 1.00 97.00 137 LEU A O 1
ATOM 1099 N N . SER A 1 138 ? 14.064 -3.628 -7.873 1.00 96.88 138 SER A N 1
ATOM 1100 C CA . SER A 1 138 ? 14.507 -4.908 -8.440 1.00 96.88 138 SER A CA 1
ATOM 1101 C C . SER A 1 138 ? 15.965 -5.191 -8.123 1.00 96.88 138 SER A C 1
ATOM 1103 O O . SER A 1 138 ? 16.301 -6.291 -7.688 1.00 96.88 138 SER A O 1
ATOM 1105 N N . SER A 1 139 ? 16.815 -4.175 -8.266 1.00 95.44 139 SER A N 1
ATOM 1106 C CA . SER A 1 139 ? 18.225 -4.260 -7.899 1.00 95.44 139 SER A CA 1
ATOM 1107 C C . SER A 1 139 ? 18.386 -4.540 -6.410 1.00 95.44 139 SER A C 1
ATOM 1109 O O . SER A 1 139 ? 19.098 -5.456 -6.010 1.00 95.44 139 SER A O 1
ATOM 1111 N N . LEU A 1 140 ? 17.649 -3.812 -5.577 1.00 93.56 140 LEU A N 1
ATOM 1112 C CA . LEU A 1 140 ? 17.672 -4.002 -4.137 1.00 93.56 140 LEU A CA 1
ATOM 1113 C C . LEU A 1 140 ? 17.238 -5.426 -3.747 1.00 93.56 140 LEU A C 1
ATOM 1115 O O . LEU A 1 140 ? 17.911 -6.075 -2.947 1.00 93.56 140 LEU A O 1
ATOM 1119 N N . HIS A 1 141 ? 16.183 -5.951 -4.369 1.00 93.88 141 HIS A N 1
ATOM 1120 C CA . HIS A 1 141 ? 15.729 -7.320 -4.147 1.00 93.88 141 HIS A CA 1
ATOM 1121 C C . HIS A 1 141 ? 16.760 -8.363 -4.597 1.00 93.88 141 HIS A C 1
ATOM 1123 O O . HIS A 1 141 ? 17.008 -9.325 -3.874 1.00 93.88 141 HIS A O 1
ATOM 1129 N N . GLN A 1 142 ? 17.389 -8.187 -5.764 1.00 92.50 142 GLN A N 1
ATOM 1130 C CA . GLN A 1 142 ? 18.475 -9.066 -6.213 1.00 92.50 142 GLN A CA 1
ATOM 1131 C C . GLN A 1 142 ? 19.644 -9.054 -5.226 1.00 92.50 142 GLN A C 1
ATOM 1133 O O . GLN A 1 142 ? 20.137 -10.119 -4.864 1.00 92.50 142 GLN A O 1
ATOM 1138 N N . SER A 1 143 ? 20.022 -7.879 -4.711 1.00 90.56 143 SER A N 1
ATOM 1139 C CA . SER A 1 143 ? 21.108 -7.765 -3.733 1.00 90.56 143 SER A CA 1
ATOM 1140 C C . SER A 1 143 ? 20.857 -8.597 -2.471 1.00 90.56 143 SER A C 1
ATOM 1142 O O . SER A 1 143 ? 21.787 -9.189 -1.943 1.00 90.56 143 SER A O 1
ATOM 1144 N N . ALA A 1 144 ? 19.603 -8.719 -2.023 1.00 86.25 144 ALA A N 1
ATOM 1145 C CA . ALA A 1 144 ? 19.255 -9.516 -0.846 1.00 86.25 144 ALA A CA 1
ATOM 1146 C C . ALA A 1 144 ? 19.286 -11.036 -1.085 1.00 86.25 144 ALA A C 1
ATOM 1148 O O . ALA A 1 144 ? 19.341 -11.808 -0.126 1.00 86.25 144 ALA A O 1
ATOM 1149 N N . ILE A 1 145 ? 19.218 -11.475 -2.345 1.00 86.50 145 ILE A N 1
ATOM 1150 C CA . ILE A 1 145 ? 19.334 -12.890 -2.725 1.00 86.50 145 ILE A CA 1
ATOM 1151 C C . ILE A 1 145 ? 20.812 -13.290 -2.849 1.00 86.50 145 ILE A C 1
ATOM 1153 O O . ILE A 1 145 ? 21.182 -14.421 -2.524 1.00 86.50 145 ILE A O 1
ATOM 1157 N N . LEU A 1 146 ? 21.653 -12.366 -3.314 1.00 80.75 146 LEU A N 1
ATOM 1158 C CA . LEU A 1 146 ? 23.088 -12.566 -3.504 1.00 80.75 146 LEU A CA 1
ATOM 1159 C C . LEU A 1 146 ? 23.830 -12.554 -2.151 1.00 80.75 146 LEU A C 1
ATOM 1161 O O . LEU A 1 146 ? 23.366 -11.974 -1.175 1.00 80.75 146 LEU A O 1
ATOM 1165 N N . ARG A 1 147 ? 24.973 -13.248 -2.062 1.00 71.56 147 ARG A N 1
ATOM 1166 C CA . ARG A 1 147 ? 25.786 -13.373 -0.824 1.00 71.56 147 ARG A CA 1
ATOM 1167 C C . ARG A 1 147 ? 27.269 -13.021 -1.022 1.00 71.56 147 ARG A C 1
ATOM 1169 O O . ARG A 1 147 ? 28.118 -13.485 -0.261 1.00 71.56 147 ARG A O 1
ATOM 1176 N N . SER A 1 148 ? 27.600 -12.281 -2.073 1.00 74.00 148 SER A N 1
ATOM 1177 C CA . SER A 1 148 ? 28.978 -12.050 -2.532 1.00 74.00 148 SER A CA 1
ATOM 1178 C C . SER A 1 148 ? 29.221 -10.574 -2.868 1.00 74.00 148 SER A C 1
ATOM 1180 O O . SER A 1 148 ? 28.355 -9.738 -2.643 1.00 74.00 148 SER A O 1
ATOM 1182 N N . GLU A 1 149 ? 30.383 -10.252 -3.439 1.00 71.75 149 GLU A N 1
ATOM 1183 C CA . GLU A 1 149 ? 30.743 -8.921 -3.964 1.00 71.75 149 GLU A CA 1
ATOM 1184 C C . GLU A 1 149 ? 29.665 -8.307 -4.885 1.00 71.75 149 GLU A C 1
ATOM 1186 O O . GLU A 1 149 ? 29.455 -7.094 -4.914 1.00 71.75 149 GLU A O 1
ATOM 1191 N N . GLU A 1 150 ? 28.908 -9.157 -5.580 1.00 77.56 150 GLU A N 1
ATOM 1192 C CA . GLU A 1 150 ? 27.781 -8.766 -6.430 1.00 77.56 150 GLU A CA 1
ATOM 1193 C C . GLU A 1 150 ? 26.653 -8.082 -5.631 1.00 77.56 150 GLU A C 1
ATOM 1195 O O . GLU A 1 150 ? 25.947 -7.230 -6.167 1.00 77.56 150 GLU A O 1
ATOM 1200 N N . GLU A 1 151 ? 26.508 -8.383 -4.333 1.00 84.50 151 GLU A N 1
ATOM 1201 C CA . GLU A 1 151 ? 25.566 -7.706 -3.431 1.00 84.50 151 GLU A CA 1
ATOM 1202 C C . GLU A 1 151 ? 25.884 -6.210 -3.316 1.00 84.50 151 GLU A C 1
ATOM 1204 O O . GLU A 1 151 ? 24.972 -5.384 -3.384 1.00 84.50 151 GLU A O 1
ATOM 1209 N N . TYR A 1 152 ? 27.162 -5.850 -3.149 1.00 83.25 152 TYR A N 1
ATOM 1210 C CA . TYR A 1 152 ? 27.575 -4.455 -2.983 1.00 83.25 152 TYR A CA 1
ATOM 1211 C C . TYR A 1 152 ? 27.310 -3.654 -4.259 1.00 83.25 152 TYR A C 1
ATOM 1213 O O . TYR A 1 152 ? 26.632 -2.626 -4.214 1.00 83.25 152 TYR A O 1
ATOM 1221 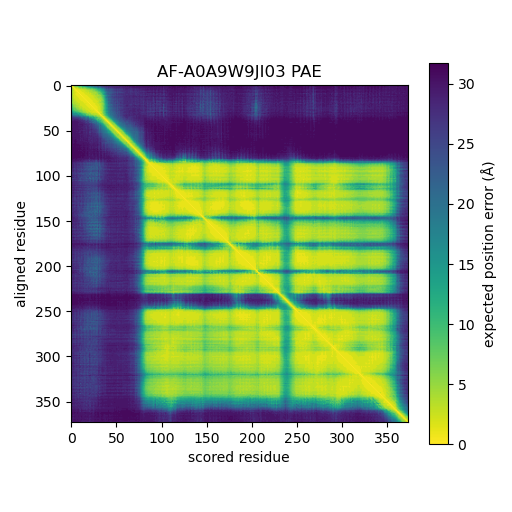N N . GLN A 1 153 ? 27.746 -4.182 -5.404 1.00 85.12 153 GLN A N 1
ATOM 1222 C CA . GLN A 1 153 ? 27.504 -3.565 -6.710 1.00 85.12 153 GLN A CA 1
ATOM 1223 C C . GLN A 1 153 ? 26.008 -3.401 -6.990 1.00 85.12 153 GLN A C 1
ATOM 1225 O O . GLN A 1 153 ? 25.570 -2.381 -7.523 1.00 85.12 153 GLN A O 1
ATOM 1230 N N . GLN A 1 154 ? 25.191 -4.389 -6.615 1.00 86.75 154 GLN A N 1
ATOM 1231 C CA . GLN A 1 154 ? 23.756 -4.305 -6.841 1.00 86.75 154 GLN A CA 1
ATOM 1232 C C . GLN A 1 154 ? 23.074 -3.289 -5.913 1.00 86.75 154 GLN A C 1
ATOM 1234 O O . GLN A 1 154 ? 22.128 -2.617 -6.332 1.00 86.75 154 GLN A O 1
ATOM 1239 N N . LYS A 1 155 ? 23.562 -3.121 -4.678 1.00 87.31 155 LYS A N 1
ATOM 1240 C CA . LYS A 1 155 ? 23.106 -2.051 -3.776 1.00 87.31 155 LYS A CA 1
ATOM 1241 C C . LYS A 1 155 ? 23.473 -0.668 -4.294 1.00 87.31 155 LYS A C 1
ATOM 1243 O O . LYS A 1 155 ? 22.641 0.232 -4.207 1.00 87.31 155 LYS A O 1
ATOM 1248 N N . GLU A 1 156 ? 24.670 -0.502 -4.846 1.00 89.25 156 GLU A N 1
ATOM 1249 C CA . GLU A 1 156 ? 25.106 0.751 -5.466 1.00 89.25 156 GLU A CA 1
ATOM 1250 C C . GLU A 1 156 ? 24.209 1.116 -6.657 1.00 89.25 156 GLU A C 1
ATOM 1252 O O . GLU A 1 156 ? 23.587 2.176 -6.651 1.00 89.25 156 GLU A O 1
ATOM 1257 N N . LYS A 1 157 ? 23.989 0.181 -7.591 1.00 90.19 157 LYS A N 1
ATOM 1258 C CA . LYS A 1 157 ? 23.033 0.359 -8.703 1.00 90.19 157 LYS A CA 1
ATOM 1259 C C . LYS A 1 157 ? 21.620 0.685 -8.218 1.00 90.19 157 LYS A C 1
ATOM 1261 O O . LYS A 1 157 ? 20.936 1.540 -8.784 1.00 90.19 157 LYS A O 1
ATOM 1266 N N . ALA A 1 158 ? 21.163 0.017 -7.156 1.00 93.00 158 ALA A N 1
ATOM 1267 C CA . ALA A 1 158 ? 19.866 0.310 -6.555 1.00 93.00 158 ALA A CA 1
ATOM 1268 C C . ALA A 1 158 ? 19.802 1.753 -6.030 1.00 93.00 158 ALA A C 1
ATOM 1270 O O . ALA A 1 158 ? 18.794 2.428 -6.226 1.00 93.00 158 ALA A O 1
ATOM 1271 N N . LEU A 1 159 ? 20.864 2.242 -5.382 1.00 92.50 159 LEU A N 1
ATOM 1272 C CA . LEU A 1 159 ? 20.958 3.624 -4.907 1.00 92.50 159 LEU A CA 1
ATOM 1273 C C . LEU A 1 159 ? 20.966 4.626 -6.065 1.00 92.50 159 LEU A C 1
ATOM 1275 O O . LEU A 1 159 ? 20.204 5.587 -6.020 1.00 92.50 159 LEU A O 1
ATOM 1279 N N . GLU A 1 160 ? 21.732 4.381 -7.127 1.00 94.31 160 GLU A N 1
ATOM 1280 C CA . GLU A 1 160 ? 21.761 5.248 -8.312 1.00 94.31 160 GLU A CA 1
ATOM 1281 C C . GLU A 1 160 ? 20.377 5.387 -8.959 1.00 94.31 160 GLU A C 1
ATOM 1283 O O . GLU A 1 160 ? 19.889 6.498 -9.203 1.00 94.31 160 GLU A O 1
ATOM 1288 N N . HIS A 1 161 ? 19.708 4.256 -9.202 1.00 95.75 161 HIS A N 1
ATOM 1289 C CA . HIS A 1 161 ? 18.351 4.239 -9.738 1.00 95.75 161 HIS A CA 1
ATOM 1290 C C . HIS A 1 161 ? 17.358 4.924 -8.796 1.00 95.75 161 HIS A C 1
ATOM 1292 O O . HIS A 1 161 ? 16.505 5.679 -9.260 1.00 95.75 161 HIS A O 1
ATOM 1298 N N . HIS A 1 162 ? 17.491 4.719 -7.486 1.00 95.06 162 HIS A N 1
ATOM 1299 C CA . HIS A 1 162 ? 16.642 5.350 -6.481 1.00 95.06 162 HIS A CA 1
ATOM 1300 C C . HIS A 1 162 ? 16.792 6.877 -6.480 1.00 95.06 162 HIS A C 1
ATOM 1302 O O . HIS A 1 162 ? 15.797 7.596 -6.556 1.00 95.06 162 HIS A O 1
ATOM 1308 N N . SER A 1 163 ? 18.027 7.387 -6.452 1.00 94.75 163 SER A N 1
ATOM 1309 C CA . SER A 1 163 ? 18.307 8.825 -6.493 1.00 94.75 163 SER A CA 1
ATOM 1310 C C . SER A 1 163 ? 17.794 9.461 -7.783 1.00 94.75 163 SER A C 1
ATOM 1312 O O . SER A 1 163 ? 17.233 10.559 -7.756 1.00 94.75 163 SER A O 1
ATOM 1314 N N . ARG A 1 164 ? 17.931 8.764 -8.918 1.00 95.81 164 ARG A N 1
ATOM 1315 C CA . ARG A 1 164 ? 17.369 9.220 -10.192 1.00 95.81 164 ARG A CA 1
ATOM 1316 C C . ARG A 1 164 ? 15.841 9.252 -10.165 1.00 95.81 164 ARG A C 1
ATOM 1318 O O . ARG A 1 164 ? 15.270 10.263 -10.568 1.00 95.81 164 ARG A O 1
ATOM 1325 N N . ALA A 1 165 ? 15.205 8.200 -9.651 1.00 96.56 165 ALA A N 1
ATOM 1326 C CA . ALA A 1 1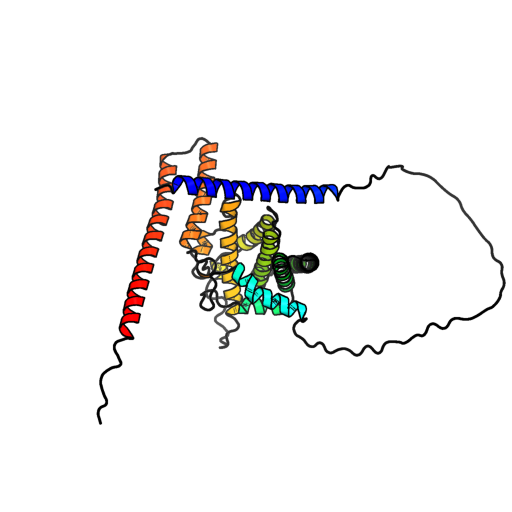65 ? 13.756 8.124 -9.504 1.00 96.56 165 ALA A CA 1
ATOM 1327 C C . ALA A 1 165 ? 13.221 9.275 -8.649 1.00 96.56 165 ALA A C 1
ATOM 1329 O O . ALA A 1 165 ? 12.321 9.979 -9.090 1.00 96.56 165 ALA A O 1
ATOM 1330 N N . LEU A 1 166 ? 13.815 9.531 -7.477 1.00 94.25 166 LEU A N 1
ATOM 1331 C CA . LEU A 1 166 ? 13.423 10.642 -6.606 1.00 94.25 166 LEU A CA 1
ATOM 1332 C C . LEU A 1 166 ? 13.585 12.003 -7.286 1.00 94.25 166 LEU A C 1
ATOM 1334 O O . LEU A 1 166 ? 12.683 12.832 -7.214 1.00 94.25 166 LEU A O 1
ATOM 1338 N N . ARG A 1 167 ? 14.707 12.241 -7.976 1.00 95.25 167 ARG A N 1
ATOM 1339 C CA . ARG A 1 167 ? 14.944 13.511 -8.678 1.00 95.25 167 ARG A CA 1
ATOM 1340 C C . ARG A 1 167 ? 13.900 13.761 -9.766 1.00 95.25 167 ARG A C 1
ATOM 1342 O O . ARG A 1 167 ? 13.350 14.857 -9.846 1.00 95.25 167 ARG A O 1
ATOM 1349 N N . GLU A 1 168 ? 13.628 12.757 -10.596 1.00 94.75 168 GLU A N 1
ATOM 1350 C CA . GLU A 1 168 ? 12.618 12.857 -11.653 1.00 94.75 168 GLU A CA 1
ATOM 1351 C C . GLU A 1 168 ? 11.201 12.948 -11.075 1.00 94.75 168 GLU A C 1
ATOM 1353 O O . GLU A 1 168 ? 10.384 13.711 -11.582 1.00 94.75 168 GLU A O 1
ATOM 1358 N N . PHE A 1 169 ? 10.926 12.254 -9.969 1.00 93.12 169 PHE A N 1
ATOM 1359 C CA . PHE A 1 169 ? 9.642 12.303 -9.279 1.00 93.12 169 PHE A CA 1
ATOM 1360 C C . PHE A 1 169 ? 9.374 13.682 -8.669 1.00 93.12 169 PHE A C 1
ATOM 1362 O O . PHE A 1 169 ? 8.292 14.234 -8.839 1.00 93.12 169 PHE A O 1
ATOM 1369 N N . CYS A 1 170 ? 10.372 14.295 -8.028 1.00 90.88 170 CYS A N 1
ATOM 1370 C CA . CYS A 1 170 ? 10.271 15.665 -7.527 1.00 90.88 170 CYS A CA 1
ATOM 1371 C C . CYS A 1 170 ? 10.029 16.673 -8.658 1.00 90.88 170 CYS A C 1
ATOM 1373 O O . CYS A 1 170 ? 9.222 17.586 -8.494 1.00 90.88 170 CYS A O 1
ATOM 1375 N N . LYS A 1 171 ? 10.685 16.500 -9.815 1.00 90.19 171 LYS A N 1
ATOM 1376 C CA . LYS A 1 171 ? 10.446 17.337 -11.000 1.00 90.19 171 LYS A CA 1
ATOM 1377 C C . LYS A 1 171 ? 9.012 17.177 -11.519 1.00 90.19 171 LYS A C 1
ATOM 1379 O O . LYS A 1 171 ? 8.323 18.179 -11.691 1.00 90.19 171 LYS A O 1
ATOM 1384 N N . PHE A 1 172 ? 8.558 15.933 -11.680 1.00 87.00 172 PHE A N 1
ATOM 1385 C CA . PHE A 1 172 ? 7.183 15.589 -12.053 1.00 87.00 172 PHE A CA 1
ATOM 1386 C C . PHE A 1 172 ? 6.160 16.254 -11.116 1.00 87.00 172 PHE A C 1
ATOM 1388 O O . PHE A 1 172 ? 5.211 16.884 -11.571 1.00 87.00 172 PHE A O 1
ATOM 1395 N N . MET A 1 173 ? 6.403 16.222 -9.803 1.00 85.25 173 MET A N 1
ATOM 1396 C CA . MET A 1 173 ? 5.529 16.869 -8.819 1.00 85.25 173 MET A CA 1
ATOM 1397 C C . MET A 1 173 ? 5.584 18.404 -8.847 1.00 85.25 173 MET A C 1
ATOM 1399 O O . MET A 1 173 ? 4.575 19.057 -8.576 1.00 85.25 173 MET A O 1
ATOM 1403 N N . GLY A 1 174 ? 6.745 18.991 -9.149 1.00 80.94 174 GLY A N 1
ATOM 1404 C CA . GLY A 1 174 ? 6.947 20.441 -9.176 1.00 80.94 174 GLY A CA 1
ATOM 1405 C C . GLY A 1 174 ? 6.311 21.130 -10.384 1.00 80.94 174 GLY A C 1
ATOM 1406 O O . GLY A 1 174 ? 5.724 22.200 -10.241 1.00 80.94 174 GLY A O 1
ATOM 1407 N N . GLU A 1 175 ? 6.386 20.511 -11.561 1.00 77.00 175 GLU A N 1
ATOM 1408 C CA . GLU A 1 175 ? 5.851 21.071 -12.812 1.00 77.00 175 GLU A CA 1
ATOM 1409 C C . GLU A 1 175 ? 4.323 20.922 -12.918 1.00 77.00 175 GLU A C 1
ATOM 1411 O O . GLU A 1 175 ? 3.667 21.666 -13.647 1.00 77.00 175 GLU A O 1
ATOM 1416 N N . GLU A 1 176 ? 3.735 19.975 -12.179 1.00 63.84 176 GLU A N 1
ATOM 1417 C CA . GLU A 1 176 ? 2.401 19.454 -12.496 1.00 63.84 176 GLU A CA 1
ATOM 1418 C C . GLU A 1 176 ? 1.412 19.459 -11.319 1.00 63.84 176 GLU A C 1
ATOM 1420 O O . GLU A 1 176 ? 0.333 18.870 -11.417 1.00 63.84 176 GLU A O 1
ATOM 1425 N N . ARG A 1 177 ? 1.724 20.177 -10.228 1.00 61.44 177 ARG A N 1
ATOM 1426 C CA . ARG A 1 177 ? 0.925 20.202 -8.983 1.00 61.44 177 ARG A CA 1
ATOM 1427 C C . ARG A 1 177 ? -0.565 20.513 -9.191 1.00 61.44 177 ARG A C 1
ATOM 1429 O O . ARG A 1 177 ? -1.389 20.032 -8.424 1.00 61.44 177 ARG A O 1
ATOM 1436 N N . GLY A 1 178 ? -0.909 21.296 -10.217 1.00 63.06 178 GLY A N 1
ATOM 1437 C CA . GLY A 1 178 ? -2.296 21.644 -10.552 1.00 63.06 178 GLY A CA 1
ATOM 1438 C C . GLY A 1 178 ? -3.021 20.660 -11.476 1.00 63.06 178 GLY A C 1
ATOM 1439 O O . GLY A 1 178 ? -4.236 20.714 -11.531 1.00 63.06 178 GLY A O 1
ATOM 1440 N N . ARG A 1 179 ? -2.308 19.776 -12.190 1.00 70.62 179 ARG A N 1
ATOM 1441 C CA . ARG A 1 179 ? -2.883 18.854 -13.198 1.00 70.62 179 ARG A CA 1
ATOM 1442 C C . ARG A 1 179 ? -2.935 17.398 -12.741 1.00 70.62 179 ARG A C 1
ATOM 1444 O O . ARG A 1 179 ? -3.526 16.567 -13.419 1.00 70.62 179 ARG A O 1
ATOM 1451 N N . LEU A 1 180 ? -2.284 17.075 -11.622 1.00 77.00 180 LEU A N 1
ATOM 1452 C CA . LEU A 1 180 ? -2.185 15.706 -11.113 1.00 77.00 180 LEU A CA 1
ATOM 1453 C C . LEU A 1 180 ? -3.557 15.086 -10.808 1.00 77.00 180 LEU A C 1
ATOM 1455 O O . LEU A 1 180 ? -3.760 13.904 -11.065 1.00 77.00 180 LEU A O 1
ATOM 1459 N N . LEU A 1 181 ? -4.477 15.882 -10.258 1.00 74.94 181 LEU A N 1
ATOM 1460 C CA . LEU A 1 181 ? -5.808 15.425 -9.843 1.00 74.94 181 LEU A CA 1
ATOM 1461 C C . LEU A 1 181 ? -6.824 15.423 -10.997 1.00 74.94 181 LEU A C 1
ATOM 1463 O O . LEU A 1 181 ? -7.883 14.819 -10.861 1.00 74.94 181 LEU A O 1
ATOM 1467 N N . ASP A 1 182 ? -6.489 16.059 -12.124 1.00 76.38 182 ASP A N 1
ATOM 1468 C CA . ASP A 1 182 ? -7.367 16.178 -13.295 1.00 76.38 182 ASP A CA 1
ATOM 1469 C C . ASP A 1 182 ? -7.209 15.001 -14.278 1.00 76.38 182 ASP A C 1
ATOM 1471 O O . ASP A 1 182 ? -8.016 14.838 -15.193 1.00 76.38 182 ASP A O 1
ATOM 1475 N N . ASP A 1 183 ? -6.166 14.179 -14.115 1.00 84.56 183 ASP A N 1
ATOM 1476 C CA . ASP A 1 183 ? -5.836 13.069 -15.012 1.00 84.56 183 ASP A CA 1
ATOM 1477 C C . ASP A 1 183 ? -5.524 11.790 -14.222 1.00 84.56 183 ASP A C 1
ATOM 1479 O O . ASP A 1 183 ? -4.462 11.634 -13.611 1.00 84.56 183 ASP A O 1
ATOM 1483 N N . ASN A 1 184 ? -6.435 10.820 -14.312 1.00 84.94 184 ASN A N 1
ATOM 1484 C CA . ASN A 1 184 ? -6.314 9.516 -13.663 1.00 84.94 184 ASN A CA 1
ATOM 1485 C C . ASN A 1 184 ? -5.043 8.749 -14.062 1.00 84.94 184 ASN A C 1
ATOM 1487 O O . ASN A 1 184 ? -4.497 8.009 -13.244 1.00 84.94 184 ASN A O 1
ATOM 1491 N N . ALA A 1 185 ? -4.537 8.912 -15.289 1.00 84.75 185 ALA A N 1
ATOM 1492 C CA . ALA A 1 185 ? -3.311 8.243 -15.715 1.00 84.75 185 ALA A CA 1
ATOM 1493 C C . ALA A 1 185 ? -2.067 8.851 -15.048 1.00 84.75 185 ALA A C 1
ATOM 1495 O O . ALA A 1 185 ? -1.122 8.121 -14.739 1.00 84.75 185 ALA A O 1
ATOM 1496 N N . ARG A 1 186 ? -2.069 10.167 -14.801 1.00 86.44 186 ARG A N 1
ATOM 1497 C CA . ARG A 1 186 ? -1.011 10.857 -14.043 1.00 86.44 186 ARG A CA 1
ATOM 1498 C C . ARG A 1 186 ? -1.081 10.522 -12.564 1.00 86.44 186 ARG A C 1
ATOM 1500 O O . ARG A 1 186 ? -0.051 10.228 -11.964 1.00 86.44 186 ARG A O 1
ATOM 1507 N N . LEU A 1 187 ? -2.285 10.496 -11.996 1.00 90.62 187 LEU A N 1
ATOM 1508 C CA . LEU A 1 187 ? -2.494 10.051 -10.623 1.00 90.62 187 LEU A CA 1
ATOM 1509 C C . LEU A 1 187 ? -2.015 8.603 -10.429 1.00 90.62 187 LEU A C 1
ATOM 1511 O O . LEU A 1 187 ? -1.330 8.310 -9.452 1.00 90.62 187 LEU A O 1
ATOM 1515 N N . ALA A 1 188 ? -2.295 7.708 -11.380 1.00 91.69 188 ALA A N 1
ATOM 1516 C CA . ALA A 1 188 ? -1.777 6.343 -11.348 1.00 91.69 188 ALA A CA 1
ATOM 1517 C C . ALA A 1 188 ? -0.239 6.305 -11.406 1.00 91.69 188 ALA A C 1
ATOM 1519 O O . ALA A 1 188 ? 0.385 5.562 -10.656 1.00 91.69 188 ALA A O 1
ATOM 1520 N N . GLU A 1 189 ? 0.401 7.122 -12.245 1.00 91.94 189 GLU A N 1
ATOM 1521 C CA . GLU A 1 189 ? 1.868 7.202 -12.296 1.00 91.94 189 GLU A CA 1
ATOM 1522 C C . GLU A 1 189 ? 2.472 7.711 -10.981 1.00 91.94 189 GLU A C 1
ATOM 1524 O O . GLU A 1 189 ? 3.443 7.133 -10.486 1.00 91.94 189 GLU A O 1
ATOM 1529 N N . PHE A 1 190 ? 1.846 8.725 -10.376 1.00 93.69 190 PHE A N 1
ATOM 1530 C CA . PHE A 1 190 ? 2.207 9.233 -9.056 1.00 93.69 190 PHE A CA 1
ATOM 1531 C C . PHE A 1 190 ? 2.141 8.137 -7.993 1.00 93.69 190 PHE A C 1
ATOM 1533 O O . PHE A 1 190 ? 3.149 7.835 -7.355 1.00 93.69 190 PHE A O 1
ATOM 1540 N N . LEU A 1 191 ? 0.975 7.500 -7.842 1.00 95.69 191 LEU A N 1
ATOM 1541 C CA . LEU A 1 191 ? 0.756 6.481 -6.818 1.00 95.69 191 LEU A CA 1
ATOM 1542 C C . LEU A 1 191 ? 1.641 5.248 -7.039 1.00 95.69 191 LEU A C 1
ATOM 1544 O O . LEU A 1 191 ? 2.165 4.696 -6.072 1.00 95.69 191 LEU A O 1
ATOM 1548 N N . ALA A 1 192 ? 1.855 4.834 -8.292 1.00 96.06 192 ALA A N 1
ATOM 1549 C CA . ALA A 1 192 ? 2.754 3.732 -8.619 1.00 96.06 192 ALA A CA 1
ATOM 1550 C C . ALA A 1 192 ? 4.196 4.062 -8.234 1.00 96.06 192 ALA A C 1
ATOM 1552 O O . ALA A 1 192 ? 4.861 3.254 -7.590 1.00 96.06 192 ALA A O 1
ATOM 1553 N N . CYS A 1 193 ? 4.689 5.251 -8.588 1.00 96.38 193 CYS A N 1
ATOM 1554 C CA . CYS A 1 193 ? 6.050 5.641 -8.243 1.00 96.38 193 CYS A CA 1
ATOM 1555 C C . CYS A 1 193 ? 6.224 5.729 -6.721 1.00 96.38 193 CYS A C 1
ATOM 1557 O O . CYS A 1 193 ? 7.183 5.178 -6.178 1.00 96.38 193 CYS A O 1
ATOM 1559 N N . SER A 1 194 ? 5.267 6.341 -6.018 1.00 96.31 194 SER A N 1
ATOM 1560 C CA . SER A 1 194 ? 5.262 6.404 -4.556 1.00 96.31 194 SER A CA 1
ATOM 1561 C C . SER A 1 194 ? 5.264 5.024 -3.904 1.00 96.31 194 SER A C 1
ATOM 1563 O O . SER A 1 194 ? 6.052 4.796 -2.992 1.00 96.31 194 SER A O 1
ATOM 1565 N N . LEU A 1 195 ? 4.443 4.087 -4.388 1.00 97.00 195 LEU A N 1
ATOM 1566 C CA . LEU A 1 195 ? 4.403 2.709 -3.896 1.00 97.00 195 LEU A CA 1
ATOM 1567 C C . LEU A 1 195 ? 5.778 2.037 -3.962 1.00 97.00 195 LEU A C 1
ATOM 1569 O O . LEU A 1 195 ? 6.224 1.419 -2.993 1.00 97.00 195 LEU A O 1
ATOM 1573 N N . ILE A 1 196 ? 6.453 2.152 -5.106 1.00 97.25 196 ILE A N 1
ATOM 1574 C CA . ILE A 1 196 ? 7.753 1.513 -5.318 1.00 97.25 196 ILE A CA 1
ATOM 1575 C C . ILE A 1 196 ? 8.843 2.182 -4.472 1.00 97.25 196 ILE A C 1
ATOM 1577 O O . ILE A 1 196 ? 9.689 1.483 -3.915 1.00 97.25 196 ILE A O 1
ATOM 1581 N N . LEU A 1 197 ? 8.803 3.507 -4.311 1.00 95.50 197 LEU A N 1
ATOM 1582 C CA . LEU A 1 197 ? 9.732 4.235 -3.440 1.00 95.50 197 LEU A CA 1
ATOM 1583 C C . LEU A 1 197 ? 9.525 3.888 -1.959 1.00 95.50 197 LEU A C 1
ATOM 1585 O O . LEU A 1 197 ? 10.495 3.557 -1.285 1.00 95.50 197 LEU A O 1
ATOM 1589 N N . ILE A 1 198 ? 8.277 3.854 -1.479 1.00 95.12 198 ILE A N 1
ATOM 1590 C CA . ILE A 1 198 ? 7.935 3.372 -0.128 1.00 95.12 198 ILE A CA 1
ATOM 1591 C C . ILE A 1 198 ? 8.466 1.948 0.066 1.00 95.12 198 ILE A C 1
ATOM 1593 O O . ILE A 1 198 ? 9.087 1.645 1.082 1.00 95.12 198 ILE A O 1
ATOM 1597 N N . SER A 1 199 ? 8.284 1.084 -0.933 1.00 94.75 199 SER A N 1
ATOM 1598 C CA . SER A 1 199 ? 8.772 -0.295 -0.883 1.00 94.75 199 SER A CA 1
ATOM 1599 C C . SER A 1 199 ? 10.299 -0.378 -0.818 1.00 94.75 199 SER A C 1
ATOM 1601 O O . SER A 1 199 ? 10.817 -1.237 -0.111 1.00 94.75 199 SER A O 1
ATOM 1603 N N . CYS A 1 200 ? 11.030 0.515 -1.497 1.00 93.56 200 CYS A N 1
ATOM 1604 C CA . CYS A 1 200 ? 12.489 0.598 -1.371 1.00 93.56 200 CYS A CA 1
ATOM 1605 C C . CYS A 1 200 ? 12.906 0.925 0.069 1.00 93.56 200 CYS A C 1
ATOM 1607 O O . CYS A 1 200 ? 13.801 0.272 0.603 1.00 93.56 200 CYS A O 1
ATOM 1609 N N . GLU A 1 201 ? 12.243 1.893 0.705 1.00 91.81 201 GLU A N 1
ATOM 1610 C CA . GLU A 1 201 ? 12.549 2.300 2.081 1.00 91.81 201 GLU A CA 1
ATOM 1611 C C . GLU A 1 201 ? 12.244 1.188 3.088 1.00 91.81 201 GLU A C 1
ATOM 1613 O O . GLU A 1 201 ? 13.096 0.836 3.908 1.00 91.81 201 GLU A O 1
ATOM 1618 N N . VAL A 1 202 ? 11.075 0.551 2.965 1.00 89.50 202 VAL A N 1
ATOM 1619 C CA . VAL A 1 202 ? 10.710 -0.611 3.791 1.00 89.50 202 VAL A CA 1
ATOM 1620 C C . VAL A 1 202 ? 11.731 -1.738 3.620 1.00 89.50 202 VAL A C 1
ATOM 1622 O O . VAL A 1 202 ? 12.193 -2.313 4.605 1.00 89.50 202 VAL A O 1
ATOM 1625 N N . PHE A 1 203 ? 12.141 -2.034 2.385 1.00 87.88 203 PHE A N 1
ATOM 1626 C CA . PHE A 1 203 ? 13.082 -3.117 2.101 1.00 87.88 203 PHE A CA 1
ATOM 1627 C C . PHE A 1 203 ? 14.497 -2.832 2.630 1.00 87.88 203 PHE A C 1
ATOM 1629 O O . PHE A 1 203 ? 15.180 -3.743 3.095 1.00 87.88 203 PHE A O 1
ATOM 1636 N N . ARG A 1 204 ? 14.938 -1.567 2.629 1.00 85.69 204 ARG A N 1
ATOM 1637 C CA . ARG A 1 204 ? 16.203 -1.142 3.261 1.00 85.69 204 ARG A CA 1
ATOM 1638 C C . ARG A 1 204 ? 16.181 -1.251 4.789 1.00 85.69 204 ARG A C 1
ATOM 1640 O O . ARG A 1 204 ? 17.220 -1.064 5.422 1.00 85.69 204 ARG A O 1
ATOM 1647 N N . GLY A 1 205 ? 15.027 -1.557 5.384 1.00 79.69 205 GLY A N 1
ATOM 1648 C CA . GLY A 1 205 ? 14.840 -1.559 6.829 1.00 79.69 205 GLY A CA 1
ATOM 1649 C C . GLY A 1 205 ? 14.844 -0.149 7.413 1.00 79.69 205 GLY A C 1
ATOM 1650 O O . GLY A 1 205 ? 15.178 0.014 8.590 1.00 79.69 205 GLY A O 1
ATOM 1651 N N . ALA A 1 206 ? 14.515 0.865 6.604 1.00 69.69 206 ALA A N 1
ATOM 1652 C CA . ALA A 1 206 ? 14.341 2.222 7.093 1.00 69.69 206 ALA A CA 1
ATOM 1653 C C . ALA A 1 206 ? 13.208 2.214 8.128 1.00 69.69 206 ALA A C 1
ATOM 1655 O O . ALA A 1 206 ? 12.120 1.707 7.861 1.00 69.69 206 ALA A O 1
ATOM 1656 N N . GLY A 1 207 ? 13.478 2.711 9.338 1.00 71.50 207 GLY A N 1
ATOM 1657 C CA . GLY A 1 207 ? 12.559 2.558 10.468 1.00 71.50 207 GLY A CA 1
ATOM 1658 C C . GLY A 1 207 ? 11.213 3.235 10.217 1.00 71.50 207 GLY A C 1
ATOM 1659 O O . GLY A 1 207 ? 10.198 2.566 10.048 1.00 71.50 207 GLY A O 1
ATOM 1660 N N . HIS A 1 208 ? 11.215 4.569 10.187 1.00 64.31 208 HIS A N 1
ATOM 1661 C CA . HIS A 1 208 ? 10.008 5.384 10.002 1.00 64.31 208 HIS A CA 1
ATOM 1662 C C . HIS A 1 208 ? 10.072 6.270 8.747 1.00 64.31 208 HIS A C 1
ATOM 1664 O O . HIS A 1 208 ? 9.121 6.996 8.479 1.00 64.31 208 HIS A O 1
ATOM 1670 N N . ASP A 1 209 ? 11.146 6.213 7.955 1.00 80.19 209 ASP A N 1
ATOM 1671 C CA . ASP A 1 209 ? 11.315 7.103 6.793 1.00 80.19 209 ASP A CA 1
ATOM 1672 C C . ASP A 1 209 ? 10.280 6.807 5.694 1.00 80.19 209 ASP A C 1
ATOM 1674 O O . ASP A 1 209 ? 9.774 7.714 5.033 1.00 80.19 209 ASP A O 1
ATOM 1678 N N . TRP A 1 210 ? 9.841 5.549 5.585 1.00 89.62 210 TRP A N 1
ATOM 1679 C CA . TRP A 1 210 ? 8.738 5.153 4.708 1.00 89.62 210 TRP A CA 1
ATOM 1680 C C . TRP A 1 210 ? 7.395 5.801 5.095 1.00 89.62 210 TRP A C 1
ATOM 1682 O O . TRP A 1 210 ? 6.564 6.039 4.215 1.00 89.62 210 TRP A O 1
ATOM 1692 N N . LEU A 1 211 ? 7.183 6.137 6.379 1.00 90.19 211 LEU A N 1
ATOM 1693 C CA . LEU A 1 211 ? 5.964 6.819 6.830 1.00 90.19 211 LEU A CA 1
ATOM 1694 C C . LEU A 1 211 ? 5.902 8.249 6.314 1.00 90.19 211 LEU A C 1
ATOM 1696 O O . LEU A 1 211 ? 4.819 8.696 5.973 1.00 90.19 211 LEU A O 1
ATOM 1700 N N . LEU A 1 212 ? 7.031 8.955 6.206 1.00 89.75 212 LEU A N 1
ATOM 1701 C CA . LEU A 1 212 ? 7.048 10.317 5.660 1.00 89.75 212 LEU A CA 1
ATOM 1702 C C . LEU A 1 212 ? 6.566 10.332 4.204 1.00 89.75 212 LEU A C 1
ATOM 1704 O O . LEU A 1 212 ? 5.795 11.205 3.804 1.00 89.75 212 LEU A O 1
ATOM 1708 N N . HIS A 1 213 ? 6.983 9.335 3.421 1.00 90.38 213 HIS A N 1
ATOM 1709 C CA . HIS A 1 213 ? 6.523 9.166 2.046 1.00 90.38 213 HIS A CA 1
ATOM 1710 C C . HIS A 1 213 ? 5.038 8.804 1.980 1.00 90.38 213 HIS A C 1
ATOM 1712 O O . HIS A 1 213 ? 4.305 9.403 1.194 1.00 90.38 213 HIS A O 1
ATOM 1718 N N . LEU A 1 214 ? 4.580 7.874 2.823 1.00 93.81 214 LEU A N 1
ATOM 1719 C CA . LEU A 1 214 ? 3.164 7.520 2.905 1.00 93.81 214 LEU A CA 1
ATOM 1720 C C . LEU A 1 214 ? 2.307 8.723 3.329 1.00 93.81 214 LEU A C 1
ATOM 1722 O O . LEU A 1 214 ? 1.292 9.006 2.699 1.00 93.81 214 LEU A O 1
ATOM 1726 N N . ASP A 1 215 ? 2.749 9.482 4.329 1.00 92.75 215 ASP A N 1
ATOM 1727 C CA . ASP A 1 215 ? 2.074 10.673 4.840 1.00 92.75 215 ASP A CA 1
ATOM 1728 C C . ASP A 1 215 ? 1.912 11.744 3.749 1.00 92.75 215 ASP A C 1
ATOM 1730 O O . ASP A 1 215 ? 0.859 12.379 3.665 1.00 92.75 215 ASP A O 1
ATOM 1734 N N . ALA A 1 216 ? 2.919 11.922 2.888 1.00 91.75 216 ALA A N 1
ATOM 1735 C CA . ALA A 1 216 ? 2.842 12.832 1.748 1.00 91.75 216 ALA A CA 1
ATOM 1736 C C . ALA A 1 216 ? 1.818 12.370 0.698 1.00 91.75 216 ALA A C 1
ATOM 1738 O O . ALA A 1 216 ? 1.054 13.186 0.180 1.00 91.75 216 ALA A O 1
ATOM 1739 N N . VAL A 1 217 ? 1.766 11.066 0.406 1.00 93.81 217 VAL A N 1
ATOM 1740 C CA . VAL A 1 217 ? 0.788 10.482 -0.527 1.00 93.81 217 VAL A CA 1
ATOM 1741 C C . VAL A 1 217 ? -0.631 10.609 0.017 1.00 93.81 217 VAL A C 1
ATOM 1743 O O . VAL A 1 217 ? -1.537 11.012 -0.711 1.00 93.81 217 VAL A O 1
ATOM 1746 N N . ILE A 1 218 ? -0.823 10.336 1.308 1.00 94.19 218 ILE A N 1
ATOM 1747 C CA . ILE A 1 218 ? -2.108 10.480 1.999 1.00 94.19 218 ILE A CA 1
ATOM 1748 C C . ILE A 1 218 ? -2.643 11.909 1.865 1.00 94.19 218 ILE A C 1
ATOM 1750 O O . ILE A 1 218 ? -3.818 12.083 1.551 1.00 94.19 218 ILE A O 1
ATOM 1754 N N . CYS A 1 219 ? -1.791 12.929 2.021 1.00 91.81 219 CYS A N 1
ATOM 1755 C CA . CYS A 1 219 ? -2.194 14.326 1.836 1.00 91.81 219 CYS A CA 1
ATOM 1756 C C . CYS A 1 219 ? -2.734 14.612 0.423 1.00 91.81 219 CYS A C 1
ATOM 1758 O O . CYS A 1 219 ? -3.642 15.427 0.273 1.00 91.81 219 CYS A O 1
ATOM 1760 N N . VAL A 1 220 ? -2.209 13.945 -0.611 1.00 90.31 220 VAL A N 1
ATOM 1761 C CA . VAL A 1 220 ? -2.746 14.049 -1.978 1.00 90.31 220 VAL A CA 1
ATOM 1762 C C . VAL A 1 220 ? -4.092 13.331 -2.071 1.00 90.31 220 VAL A C 1
ATOM 1764 O O . VAL A 1 220 ? -5.062 13.913 -2.552 1.00 90.31 220 VAL A O 1
ATOM 1767 N N . ILE A 1 221 ? -4.193 12.106 -1.550 1.00 91.50 221 ILE A N 1
ATOM 1768 C CA . ILE A 1 221 ? -5.432 11.313 -1.600 1.00 91.50 221 ILE A CA 1
ATOM 1769 C C . ILE A 1 221 ? -6.567 11.967 -0.793 1.00 91.50 221 ILE A C 1
ATOM 1771 O O . ILE A 1 221 ? -7.726 11.827 -1.165 1.00 91.50 221 ILE A O 1
ATOM 1775 N N . HIS A 1 222 ? -6.279 12.743 0.257 1.00 89.12 222 HIS A N 1
ATOM 1776 C CA . HIS A 1 222 ? -7.301 13.506 0.994 1.00 89.12 222 HIS A CA 1
ATOM 1777 C C . HIS A 1 222 ? -8.064 14.517 0.144 1.00 89.12 222 HIS A C 1
ATOM 1779 O O . HIS A 1 222 ? -9.212 14.823 0.456 1.00 89.12 222 HIS A O 1
ATOM 1785 N N . SER A 1 223 ? -7.446 15.030 -0.919 1.00 86.38 223 SER A N 1
ATOM 1786 C CA . SER A 1 223 ? -8.126 15.919 -1.865 1.00 86.38 223 SER A CA 1
ATOM 1787 C C . SER A 1 223 ? -9.041 15.174 -2.846 1.00 86.38 223 SER A C 1
ATOM 1789 O O . SER A 1 223 ? -9.783 15.806 -3.594 1.00 86.38 223 SER A O 1
ATOM 1791 N N . LEU A 1 224 ? -9.008 13.839 -2.832 1.00 88.12 224 LEU A N 1
ATOM 1792 C CA . LEU A 1 224 ? -9.796 12.973 -3.696 1.00 88.12 224 LEU A CA 1
ATOM 1793 C C . LEU A 1 224 ? -11.026 12.443 -2.961 1.00 88.12 224 LEU A C 1
ATOM 1795 O O . LEU A 1 224 ? -11.009 12.210 -1.753 1.00 88.12 224 LEU A O 1
ATOM 1799 N N . SER A 1 225 ? -12.082 12.161 -3.721 1.00 86.56 225 SER A N 1
ATOM 1800 C CA . SER A 1 225 ? -13.215 11.380 -3.230 1.00 86.56 225 SER A CA 1
ATOM 1801 C C . SER A 1 225 ? -13.443 10.167 -4.134 1.00 86.56 225 SER A C 1
ATOM 1803 O O . SER A 1 225 ? -13.298 10.303 -5.354 1.00 86.56 225 SER A O 1
ATOM 1805 N N . PRO A 1 226 ? -13.841 8.999 -3.585 1.00 86.31 226 PRO A N 1
ATOM 1806 C CA . PRO A 1 226 ? -14.174 7.838 -4.405 1.00 86.31 226 PRO A CA 1
ATOM 1807 C C . PRO A 1 226 ? -15.227 8.173 -5.463 1.00 86.31 226 PRO A C 1
ATOM 1809 O O . PRO A 1 226 ? -15.097 7.761 -6.605 1.00 86.31 226 PRO A O 1
ATOM 1812 N N . LYS A 1 227 ? -16.224 8.998 -5.119 1.00 83.06 227 LYS A N 1
ATOM 1813 C CA . LYS A 1 227 ? -17.252 9.451 -6.066 1.00 83.06 227 LYS A CA 1
ATOM 1814 C C . LYS A 1 227 ? -16.648 10.232 -7.228 1.00 83.06 227 LYS A C 1
ATOM 1816 O O . LYS A 1 227 ? -16.915 9.912 -8.368 1.00 83.06 227 LYS A O 1
ATOM 1821 N N . THR A 1 228 ? -15.774 11.202 -6.971 1.00 81.94 228 THR A N 1
ATOM 1822 C CA . THR A 1 228 ? -15.134 11.981 -8.047 1.00 81.94 228 THR A CA 1
ATOM 1823 C C . THR A 1 228 ? -14.256 11.108 -8.949 1.00 81.94 228 THR A C 1
ATOM 1825 O O . THR A 1 228 ? -14.210 11.336 -10.152 1.00 81.94 228 THR A O 1
ATOM 1828 N N . ILE A 1 229 ? -13.579 10.108 -8.377 1.00 83.75 229 ILE A N 1
ATOM 1829 C CA . ILE A 1 229 ? -12.685 9.207 -9.117 1.00 83.75 229 ILE A CA 1
ATOM 1830 C C . ILE A 1 229 ? -13.459 8.130 -9.899 1.00 83.75 229 ILE A C 1
ATOM 1832 O O . ILE A 1 229 ? -13.042 7.770 -11.001 1.00 83.75 229 ILE A O 1
ATOM 1836 N N . PHE A 1 230 ? -14.567 7.623 -9.346 1.00 80.56 230 PHE A N 1
ATOM 1837 C CA . PHE A 1 230 ? -15.295 6.453 -9.855 1.00 80.56 230 PHE A CA 1
ATOM 1838 C C . PHE A 1 230 ? -16.725 6.742 -10.358 1.00 80.56 230 PHE A C 1
ATOM 1840 O O . PHE A 1 230 ? -17.367 5.829 -10.875 1.00 80.56 230 PHE A O 1
ATOM 1847 N N . ASP A 1 231 ? -17.249 7.972 -10.263 1.00 76.12 231 ASP A N 1
ATOM 1848 C CA . ASP A 1 231 ? -18.580 8.311 -10.792 1.00 76.12 231 ASP A CA 1
ATOM 1849 C C . ASP A 1 231 ? -18.639 8.034 -12.305 1.00 76.12 231 ASP A C 1
ATOM 1851 O O . ASP A 1 231 ? -17.908 8.596 -13.123 1.00 76.12 231 ASP A O 1
ATOM 1855 N N . ALA A 1 232 ? -19.572 7.159 -12.674 1.00 51.44 232 ALA A N 1
ATOM 1856 C CA . ALA A 1 232 ? -19.623 6.395 -13.918 1.00 51.44 232 ALA A CA 1
ATOM 1857 C C . ALA A 1 232 ? -19.801 7.168 -15.255 1.00 51.44 232 ALA A C 1
ATOM 1859 O O . ALA A 1 232 ? -20.207 6.550 -16.238 1.00 51.44 232 ALA A O 1
ATOM 1860 N N . ARG A 1 233 ? -19.582 8.492 -15.362 1.00 46.88 233 ARG A N 1
ATOM 1861 C CA . ARG A 1 233 ? -19.950 9.276 -16.573 1.00 46.88 233 ARG A CA 1
ATOM 1862 C C . ARG A 1 233 ? -19.078 10.496 -16.917 1.00 46.88 233 ARG A C 1
ATOM 1864 O O . ARG A 1 233 ? -19.597 11.459 -17.481 1.00 46.88 233 ARG A O 1
ATOM 1871 N N . TYR A 1 234 ? -17.763 10.472 -16.718 1.00 47.28 234 TYR A N 1
ATOM 1872 C CA . TYR A 1 234 ? -16.912 11.352 -17.536 1.00 47.28 234 TYR A CA 1
ATOM 1873 C C . TYR A 1 234 ? -16.777 10.739 -18.944 1.00 47.28 234 TYR A C 1
ATOM 1875 O O . TYR A 1 234 ? -15.830 10.029 -19.255 1.00 47.28 234 TYR A O 1
ATOM 1883 N N . THR A 1 235 ? -17.769 11.018 -19.799 1.00 45.44 235 THR A N 1
ATOM 1884 C CA . THR A 1 235 ? -17.778 10.835 -21.268 1.00 45.44 235 THR A CA 1
ATOM 1885 C C . THR A 1 235 ? -18.071 9.435 -21.849 1.00 45.44 235 THR A C 1
ATOM 1887 O O . THR A 1 235 ? -17.272 8.852 -22.576 1.00 45.44 235 THR A O 1
ATOM 1890 N N . SER A 1 236 ? -19.325 8.975 -21.741 1.00 45.66 236 SER A N 1
ATOM 1891 C CA . SER A 1 236 ? -19.972 8.364 -22.920 1.00 45.66 236 SER A CA 1
ATOM 1892 C C . SER A 1 236 ? -20.004 9.414 -24.038 1.00 45.66 236 SER A C 1
ATOM 1894 O O . SER A 1 236 ? -20.973 10.156 -24.128 1.00 45.66 236 SER A O 1
ATOM 1896 N N . GLN A 1 237 ? -18.931 9.547 -24.824 1.00 40.31 237 GLN A N 1
ATOM 1897 C CA . GLN A 1 237 ? -18.931 10.105 -26.188 1.00 40.31 237 GLN A CA 1
ATOM 1898 C C . GLN A 1 237 ? -17.538 9.985 -26.832 1.00 40.31 237 GLN A C 1
ATOM 1900 O O . GLN A 1 237 ? -16.861 10.961 -27.132 1.00 40.31 237 GLN A O 1
ATOM 1905 N N . LYS A 1 238 ? -17.106 8.746 -27.053 1.00 38.41 238 LYS A N 1
ATOM 1906 C CA . LYS A 1 238 ? -16.523 8.288 -28.322 1.00 38.41 238 LYS A CA 1
ATOM 1907 C C . LYS A 1 238 ? -16.308 6.795 -28.175 1.00 38.41 238 LYS A C 1
ATOM 1909 O O . LYS A 1 238 ? -15.277 6.334 -27.700 1.00 38.41 238 LYS A O 1
ATOM 1914 N N . GLU A 1 239 ? -17.341 6.048 -28.544 1.00 43.84 239 GLU A N 1
ATOM 1915 C CA . GLU A 1 239 ? -17.202 4.627 -28.812 1.00 43.84 239 GLU A CA 1
ATOM 1916 C C . GLU A 1 239 ? -16.038 4.434 -29.790 1.00 43.84 239 GLU A C 1
ATOM 1918 O O . GLU A 1 239 ? -16.040 4.915 -30.924 1.00 43.84 239 GLU A O 1
ATOM 1923 N N . SER A 1 240 ? -14.997 3.761 -29.321 1.00 39.00 240 SER A N 1
ATOM 1924 C CA . SER A 1 240 ? -14.053 3.056 -30.172 1.00 39.00 240 SER A CA 1
ATOM 1925 C C . SER A 1 240 ? -13.817 1.696 -29.527 1.00 39.00 240 SER A C 1
ATOM 1927 O O . SER A 1 240 ? -13.399 1.629 -28.369 1.00 39.00 240 SER A O 1
ATOM 1929 N N . PRO A 1 241 ? -14.127 0.598 -30.229 1.00 43.81 241 PRO A N 1
ATOM 1930 C CA . PRO A 1 241 ? -14.163 -0.727 -29.640 1.00 43.81 241 PRO A CA 1
ATOM 1931 C C . PRO A 1 241 ? -12.761 -1.346 -29.635 1.00 43.81 241 PRO A C 1
ATOM 1933 O O . PRO A 1 241 ? -12.547 -2.344 -30.301 1.00 43.81 241 PRO A O 1
ATOM 1936 N N . ILE A 1 242 ? -11.783 -0.774 -28.921 1.00 42.97 242 ILE A N 1
ATOM 1937 C CA . ILE A 1 242 ? -10.528 -1.480 -28.596 1.00 42.97 242 ILE A CA 1
ATOM 1938 C C . ILE A 1 242 ? -9.998 -1.029 -27.216 1.00 42.97 242 ILE A C 1
ATOM 1940 O O . ILE A 1 242 ? -9.306 -0.026 -27.117 1.00 42.97 242 ILE A O 1
ATOM 1944 N N . SER A 1 243 ? -10.301 -1.808 -26.166 1.00 50.56 243 SER A N 1
ATOM 1945 C CA . SER A 1 243 ? -9.446 -2.309 -25.055 1.00 50.56 243 SER A CA 1
ATOM 1946 C C . SER A 1 243 ? -8.354 -1.448 -24.356 1.00 50.56 243 SER A C 1
ATOM 1948 O O . SER A 1 243 ? -7.696 -1.957 -23.444 1.00 50.56 243 SER A O 1
ATOM 1950 N N . SER A 1 244 ? -8.076 -0.196 -24.720 1.00 49.81 244 SER A N 1
ATOM 1951 C CA . SER A 1 244 ? -6.929 0.567 -24.188 1.00 49.81 244 SER A CA 1
ATOM 1952 C C . SER A 1 244 ? -7.275 1.495 -23.021 1.00 49.81 244 SER A C 1
ATOM 1954 O O . SER A 1 244 ? -6.412 1.726 -22.175 1.00 49.81 244 SER A O 1
ATOM 1956 N N . GLN A 1 245 ? -8.519 1.973 -22.947 1.00 50.69 245 GLN A N 1
ATOM 1957 C CA . GLN A 1 245 ? -8.968 2.969 -21.967 1.00 50.69 245 GLN A CA 1
ATOM 1958 C C . GLN A 1 245 ? -9.214 2.389 -20.563 1.00 50.69 245 GLN A C 1
ATOM 1960 O O . GLN A 1 245 ? -9.092 3.105 -19.577 1.00 50.69 245 GLN A O 1
ATOM 1965 N N . ASP A 1 246 ? -9.453 1.080 -20.462 1.00 57.84 246 ASP A N 1
ATOM 1966 C CA . ASP A 1 246 ? -9.694 0.380 -19.189 1.00 57.84 246 ASP A CA 1
ATOM 1967 C C . ASP A 1 246 ? -8.396 0.187 -18.369 1.00 57.84 246 ASP A C 1
ATOM 1969 O O . ASP A 1 246 ? -8.406 0.079 -17.144 1.00 57.84 246 ASP A O 1
ATOM 1973 N N . ARG A 1 247 ? -7.223 0.205 -19.026 1.00 61.38 247 ARG A N 1
ATOM 1974 C CA . ARG A 1 247 ? -5.936 -0.099 -18.371 1.00 61.38 247 ARG A CA 1
ATOM 1975 C C . ARG A 1 247 ? -5.515 0.937 -17.315 1.00 61.38 247 ARG A C 1
ATOM 1977 O O . ARG A 1 247 ? -5.196 0.514 -16.205 1.00 61.38 247 ARG A O 1
ATOM 1984 N N . PRO A 1 248 ? -5.493 2.257 -17.593 1.00 65.62 248 PRO A N 1
ATOM 1985 C CA . PRO A 1 248 ? -5.110 3.250 -16.585 1.00 65.62 248 PRO A CA 1
ATOM 1986 C C . PRO A 1 248 ? -6.071 3.284 -15.392 1.00 65.62 248 PRO A C 1
ATOM 1988 O O . PRO A 1 248 ? -5.626 3.473 -14.265 1.00 65.62 248 PRO A O 1
ATOM 1991 N N . GLN A 1 249 ? -7.366 3.045 -15.628 1.00 82.06 249 GLN A N 1
ATOM 1992 C CA . GLN A 1 249 ? -8.383 3.029 -14.579 1.00 82.06 249 GLN A CA 1
ATOM 1993 C C . GLN A 1 249 ? -8.205 1.834 -13.638 1.00 82.06 249 GLN A C 1
ATOM 1995 O O . GLN A 1 249 ? -8.127 2.022 -12.428 1.00 82.06 249 GLN A O 1
ATOM 2000 N N . LYS A 1 250 ? -8.014 0.625 -14.177 1.00 86.38 250 LYS A N 1
ATOM 2001 C CA . LYS A 1 250 ? -7.738 -0.572 -13.365 1.00 86.38 250 LYS A CA 1
ATOM 2002 C C . LYS A 1 250 ? -6.427 -0.474 -12.584 1.00 86.38 250 LYS A C 1
ATOM 2004 O O . LYS A 1 250 ? -6.363 -0.879 -11.426 1.00 86.38 250 LYS A O 1
ATOM 2009 N N . GLY A 1 251 ? -5.398 0.132 -13.181 1.00 89.81 251 GLY A N 1
ATOM 2010 C CA . GLY A 1 251 ? -4.165 0.464 -12.467 1.00 89.81 251 GLY A CA 1
ATOM 2011 C C . GLY A 1 251 ? -4.396 1.440 -11.313 1.00 89.81 251 GLY A C 1
ATOM 2012 O O . GLY A 1 251 ? -3.877 1.232 -10.221 1.00 89.81 251 GLY A O 1
ATOM 2013 N N . LEU A 1 252 ? -5.219 2.471 -11.516 1.00 91.44 252 LEU A N 1
ATOM 2014 C CA . LEU A 1 252 ? -5.570 3.420 -10.463 1.00 91.44 252 LEU A CA 1
ATOM 2015 C C . LEU A 1 252 ? -6.360 2.758 -9.321 1.00 91.44 252 LEU A C 1
ATOM 2017 O O . LEU A 1 252 ? -6.025 2.974 -8.158 1.00 91.44 252 LEU A O 1
ATOM 2021 N N . GLU A 1 253 ? -7.347 1.915 -9.636 1.00 91.88 253 GLU A N 1
ATOM 2022 C CA . GLU A 1 253 ? -8.091 1.108 -8.654 1.00 91.88 253 GLU A CA 1
ATOM 2023 C C . GLU A 1 253 ? -7.140 0.256 -7.797 1.00 91.88 253 GLU A C 1
ATOM 2025 O O . GLU A 1 253 ? -7.194 0.301 -6.565 1.00 91.88 253 GLU A O 1
ATOM 2030 N N . PHE A 1 254 ? -6.210 -0.458 -8.446 1.00 93.69 254 PHE A N 1
ATOM 2031 C CA . PHE A 1 254 ? -5.178 -1.262 -7.786 1.00 93.69 254 PHE A CA 1
ATOM 2032 C C . PHE A 1 254 ? -4.334 -0.425 -6.819 1.00 93.69 254 PHE A C 1
ATOM 2034 O O . PHE A 1 254 ? -4.088 -0.818 -5.674 1.00 93.69 254 PHE A O 1
ATOM 2041 N N . LEU A 1 255 ? -3.878 0.740 -7.276 1.00 94.69 255 LEU A N 1
ATOM 2042 C CA . LEU A 1 255 ? -2.984 1.602 -6.514 1.00 94.69 255 LEU A CA 1
ATOM 2043 C C . LEU A 1 255 ? -3.696 2.241 -5.323 1.00 94.69 255 LEU A C 1
ATOM 2045 O O . LEU A 1 255 ? -3.137 2.259 -4.230 1.00 94.69 255 LEU A O 1
ATOM 2049 N N . LEU A 1 256 ? -4.937 2.701 -5.494 1.00 94.44 256 LEU A N 1
ATOM 2050 C CA . LEU A 1 256 ? -5.749 3.245 -4.404 1.00 94.44 256 LEU A CA 1
ATOM 2051 C C . LEU A 1 256 ? -6.052 2.182 -3.345 1.00 94.44 256 LEU A C 1
ATOM 2053 O O . LEU A 1 256 ? -5.855 2.439 -2.158 1.00 94.44 256 LEU A O 1
ATOM 2057 N N . ALA A 1 257 ? -6.442 0.971 -3.755 1.00 94.50 257 ALA A N 1
ATOM 2058 C CA . ALA A 1 257 ? -6.633 -0.149 -2.831 1.00 94.50 257 ALA A CA 1
ATOM 2059 C C . ALA A 1 257 ? -5.342 -0.479 -2.062 1.00 94.50 257 ALA A C 1
ATOM 2061 O O . ALA A 1 257 ? -5.376 -0.709 -0.849 1.00 94.50 257 ALA A O 1
ATOM 2062 N N . THR A 1 258 ? -4.191 -0.427 -2.737 1.00 95.38 258 THR A N 1
ATOM 2063 C CA . THR A 1 258 ? -2.882 -0.619 -2.100 1.00 95.38 258 THR A CA 1
ATOM 2064 C C . THR A 1 258 ? -2.571 0.491 -1.090 1.00 95.38 258 THR A C 1
ATOM 2066 O O . THR A 1 258 ? -2.159 0.190 0.026 1.00 95.38 258 THR A O 1
ATOM 2069 N N . MET A 1 259 ? -2.803 1.764 -1.428 1.00 95.69 259 MET A N 1
ATOM 2070 C CA . MET A 1 259 ? -2.537 2.896 -0.527 1.00 95.69 259 MET A CA 1
ATOM 2071 C C . MET A 1 259 ? -3.432 2.888 0.712 1.00 95.69 259 MET A C 1
ATOM 2073 O O . MET A 1 259 ? -2.939 3.098 1.817 1.00 95.69 259 MET A O 1
ATOM 2077 N N . VAL A 1 260 ? -4.723 2.582 0.548 1.00 95.50 260 VAL A N 1
ATOM 2078 C CA . VAL A 1 260 ? -5.648 2.408 1.679 1.00 95.50 260 VAL A CA 1
ATOM 2079 C C . VAL A 1 260 ? -5.186 1.259 2.579 1.00 95.50 260 VAL A C 1
ATOM 2081 O O . VAL A 1 260 ? -5.200 1.389 3.800 1.00 95.50 260 VAL A O 1
ATOM 2084 N N . SER A 1 261 ? -4.717 0.155 1.992 1.00 94.88 261 SER A N 1
ATOM 2085 C CA . SER A 1 261 ? -4.170 -0.968 2.762 1.00 94.88 261 SER A CA 1
ATOM 2086 C C . SER A 1 261 ? -2.908 -0.583 3.538 1.00 94.88 261 SER A C 1
ATOM 2088 O O . SER A 1 261 ? -2.769 -0.954 4.701 1.00 94.88 261 SER A O 1
ATOM 2090 N N . LEU A 1 262 ? -1.995 0.170 2.913 1.00 94.44 262 LEU A N 1
ATOM 2091 C CA . LEU A 1 262 ? -0.760 0.633 3.550 1.00 94.44 262 LEU A CA 1
ATOM 2092 C C . LEU A 1 262 ? -1.038 1.567 4.733 1.00 94.44 262 LEU A C 1
ATOM 2094 O O . LEU A 1 262 ? -0.416 1.394 5.777 1.00 94.44 262 LEU A O 1
ATOM 2098 N N . ASP A 1 263 ? -1.984 2.502 4.602 1.00 95.25 263 ASP A N 1
ATOM 2099 C CA . ASP A 1 263 ? -2.412 3.376 5.706 1.00 95.25 263 ASP A CA 1
ATOM 2100 C C . ASP A 1 263 ? -2.994 2.559 6.873 1.00 95.25 263 ASP A C 1
ATOM 2102 O O . ASP A 1 263 ? -2.558 2.701 8.014 1.00 95.25 263 ASP A O 1
ATOM 2106 N N . LEU A 1 264 ? -3.885 1.602 6.587 1.00 95.25 264 LEU A N 1
ATOM 2107 C CA . LEU A 1 264 ? -4.472 0.724 7.609 1.00 95.25 264 LEU A CA 1
ATOM 2108 C C . LEU A 1 264 ? -3.434 -0.155 8.323 1.00 95.25 264 LEU A C 1
ATOM 2110 O O . LEU A 1 264 ? -3.527 -0.374 9.530 1.00 95.25 264 LEU A O 1
ATOM 2114 N N . PHE A 1 265 ? -2.425 -0.661 7.612 1.00 91.12 265 PHE A N 1
ATOM 2115 C CA . PHE A 1 265 ? -1.355 -1.441 8.239 1.00 91.12 265 PHE A CA 1
ATOM 2116 C C . PHE A 1 265 ? -0.321 -0.584 8.963 1.00 91.12 265 PHE A C 1
ATOM 2118 O O . PHE A 1 265 ? 0.281 -1.053 9.936 1.00 91.12 265 PHE A O 1
ATOM 2125 N N . ALA A 1 266 ? -0.132 0.671 8.552 1.00 91.38 266 ALA A N 1
ATOM 2126 C CA . ALA A 1 266 ? 0.699 1.606 9.293 1.00 91.38 266 ALA A CA 1
ATOM 2127 C C . ALA A 1 266 ? 0.172 1.785 10.723 1.00 91.38 266 ALA A C 1
ATOM 2129 O O . ALA A 1 266 ? 0.975 1.844 11.658 1.00 91.38 266 ALA A O 1
ATOM 2130 N N . CYS A 1 267 ? -1.148 1.751 10.929 1.00 90.06 267 CYS A N 1
ATOM 2131 C CA . CYS A 1 267 ? -1.767 1.781 12.257 1.00 90.06 267 CYS A CA 1
ATOM 2132 C C . CYS A 1 267 ? -1.270 0.659 13.171 1.00 90.06 267 CYS A C 1
ATOM 2134 O O . CYS A 1 267 ? -0.940 0.906 14.329 1.00 90.06 267 CYS A O 1
ATOM 2136 N N . LEU A 1 268 ? -1.138 -0.562 12.640 1.00 85.12 268 LEU A N 1
ATOM 2137 C CA . LEU A 1 268 ? -0.695 -1.727 13.415 1.00 85.12 268 LEU A CA 1
ATOM 2138 C C . LEU A 1 268 ? 0.734 -1.566 13.943 1.00 85.12 268 LEU A C 1
ATOM 2140 O O . LEU A 1 268 ? 1.041 -2.007 15.047 1.00 85.12 268 LEU A O 1
ATOM 2144 N N . SER A 1 269 ? 1.606 -0.944 13.150 1.00 82.06 269 SER A N 1
ATOM 2145 C CA . SER A 1 269 ? 3.024 -0.782 13.496 1.00 82.06 269 SER A CA 1
ATOM 2146 C C . SER A 1 269 ? 3.304 0.485 14.307 1.00 82.06 269 SER A C 1
ATOM 2148 O O . SER A 1 269 ? 4.296 0.541 15.028 1.00 82.06 269 SER A O 1
ATOM 2150 N N . THR A 1 270 ? 2.460 1.512 14.174 1.00 87.31 270 THR A N 1
ATOM 2151 C CA . THR A 1 270 ? 2.714 2.849 14.738 1.00 87.31 270 THR A CA 1
ATOM 2152 C C . THR A 1 270 ? 1.796 3.220 15.897 1.00 87.31 270 THR A C 1
ATOM 2154 O O . THR A 1 270 ? 2.077 4.197 16.587 1.00 87.31 270 THR A O 1
ATOM 2157 N N . GLY A 1 271 ? 0.696 2.488 16.098 1.00 86.81 271 GLY A N 1
ATOM 2158 C CA . GLY A 1 271 ? -0.352 2.844 17.058 1.00 86.81 271 GLY A CA 1
ATOM 2159 C C . GLY A 1 271 ? -1.175 4.073 16.657 1.00 86.81 271 GLY A C 1
ATOM 2160 O O . GLY A 1 271 ? -1.991 4.533 17.446 1.00 86.81 271 GLY A O 1
ATOM 2161 N N . ARG A 1 272 ? -0.970 4.627 15.453 1.00 90.50 272 ARG A N 1
ATOM 2162 C CA . ARG A 1 272 ? -1.761 5.750 14.928 1.00 90.50 272 ARG A CA 1
ATOM 2163 C C . ARG A 1 272 ? -3.102 5.258 14.391 1.00 90.50 272 ARG A C 1
ATOM 2165 O O . ARG A 1 272 ? -3.213 4.112 13.958 1.00 90.50 272 ARG A O 1
ATOM 2172 N N . ILE A 1 273 ? -4.088 6.144 14.321 1.00 95.38 273 ILE A N 1
ATOM 2173 C CA . ILE A 1 273 ? -5.308 5.887 13.549 1.00 95.38 273 ILE A CA 1
ATOM 2174 C C . ILE A 1 273 ? -5.066 6.009 12.038 1.00 95.38 273 ILE A C 1
ATOM 2176 O O . ILE A 1 273 ? -4.125 6.701 11.632 1.00 95.38 273 ILE A O 1
ATOM 2180 N N . PRO A 1 274 ? -5.903 5.368 11.199 1.00 95.38 274 PRO A N 1
ATOM 2181 C CA . PRO A 1 274 ? -5.827 5.535 9.755 1.00 95.38 274 PRO A CA 1
ATOM 2182 C C . PRO A 1 274 ? -6.120 6.988 9.404 1.00 95.38 274 PRO A C 1
ATOM 2184 O O . PRO A 1 274 ? -7.051 7.590 9.947 1.00 95.38 274 PRO A O 1
ATOM 2187 N N . ARG A 1 275 ? -5.329 7.566 8.504 1.00 94.44 275 ARG A N 1
ATOM 2188 C CA . ARG A 1 275 ? -5.485 8.975 8.131 1.00 94.44 275 ARG A CA 1
ATOM 2189 C C . ARG A 1 275 ? -6.467 9.141 6.982 1.00 94.44 275 ARG A C 1
ATOM 2191 O O . ARG A 1 275 ? -7.159 10.154 6.921 1.00 94.44 275 ARG A O 1
ATOM 2198 N N . LEU A 1 276 ? -6.536 8.182 6.063 1.00 94.62 276 LEU A N 1
ATOM 2199 C CA . LEU A 1 276 ? -7.488 8.195 4.959 1.00 94.62 276 LEU A CA 1
ATOM 2200 C C . LEU A 1 276 ? -8.904 7.885 5.457 1.00 94.62 276 LEU A C 1
ATOM 2202 O O . LEU A 1 276 ? -9.069 7.127 6.413 1.00 94.62 276 LEU A O 1
ATOM 2206 N N . PRO A 1 277 ? -9.955 8.394 4.785 1.00 94.06 277 PRO A N 1
ATOM 2207 C CA . PRO A 1 277 ? -11.337 8.014 5.069 1.00 94.06 277 PRO A CA 1
ATOM 2208 C C . PRO A 1 277 ? -11.615 6.591 4.550 1.00 94.06 277 PRO A C 1
ATOM 2210 O O . PRO A 1 277 ? -12.392 6.388 3.617 1.00 94.06 277 PRO A O 1
ATOM 2213 N N . TYR A 1 278 ? -10.942 5.595 5.131 1.00 94.75 278 TYR A N 1
ATOM 2214 C CA . TYR A 1 278 ? -10.874 4.213 4.649 1.00 94.75 278 TYR A CA 1
ATOM 2215 C C . TYR A 1 278 ? -12.253 3.588 4.450 1.00 94.75 278 TYR A C 1
ATOM 2217 O O . TYR A 1 278 ? -12.454 2.887 3.468 1.00 94.75 278 TYR A O 1
ATOM 2225 N N . GLN A 1 279 ? -13.234 3.887 5.305 1.00 94.88 279 GLN A N 1
ATOM 2226 C CA . GLN A 1 279 ? -14.606 3.403 5.129 1.00 94.88 279 GLN A CA 1
ATOM 2227 C C . GLN A 1 279 ? -15.200 3.848 3.783 1.00 94.88 279 GLN A C 1
ATOM 2229 O O . GLN A 1 279 ? -15.764 3.031 3.062 1.00 94.88 279 GLN A O 1
ATOM 2234 N N . GLN A 1 280 ? -15.027 5.118 3.399 1.00 93.69 280 GLN A N 1
ATOM 2235 C CA . GLN A 1 280 ? -15.554 5.638 2.131 1.00 93.69 280 GLN A CA 1
ATOM 2236 C C . GLN A 1 280 ? -14.921 4.925 0.931 1.00 93.69 280 GLN A C 1
ATOM 2238 O O . GLN A 1 280 ? -15.622 4.549 -0.007 1.00 93.69 280 GLN A O 1
ATOM 2243 N N . TRP A 1 281 ? -13.608 4.692 0.982 1.00 94.00 281 TRP A N 1
ATOM 2244 C CA . TRP A 1 281 ? -12.897 3.965 -0.067 1.00 94.00 281 TRP A CA 1
ATOM 2245 C C . TRP A 1 281 ? -13.292 2.485 -0.107 1.00 94.00 281 TRP A C 1
ATOM 2247 O O . TRP A 1 281 ? -13.581 1.970 -1.176 1.00 94.00 281 TRP A O 1
ATOM 2257 N N . LEU A 1 282 ? -13.378 1.803 1.035 1.00 94.12 282 LEU A N 1
ATOM 2258 C CA . LEU A 1 282 ? -13.607 0.353 1.099 1.00 94.12 282 LEU A CA 1
ATOM 2259 C C . LEU A 1 282 ? -15.058 -0.081 0.894 1.00 94.12 282 LEU A C 1
ATOM 2261 O O . LEU A 1 282 ? -15.295 -1.240 0.546 1.00 94.12 282 LEU A O 1
ATOM 2265 N N . TYR A 1 283 ? -16.022 0.824 1.068 1.00 93.00 283 TYR A N 1
ATOM 2266 C CA . TYR A 1 283 ? -17.400 0.599 0.626 1.00 93.00 283 TYR A CA 1
ATOM 2267 C C . TYR A 1 283 ? -17.585 0.792 -0.885 1.00 93.00 283 TYR A C 1
ATOM 2269 O O . TYR A 1 283 ? -18.640 0.441 -1.414 1.00 93.00 283 TYR A O 1
ATOM 2277 N N . THR A 1 284 ? -16.581 1.325 -1.586 1.00 90.44 284 THR A N 1
ATOM 2278 C CA . THR A 1 284 ? -16.642 1.548 -3.031 1.00 90.44 284 THR A CA 1
ATOM 2279 C C . THR A 1 284 ? -16.318 0.244 -3.785 1.00 90.44 284 THR A C 1
ATOM 2281 O O . THR A 1 284 ? -15.265 -0.346 -3.530 1.00 90.44 284 THR A O 1
ATOM 2284 N N . PRO A 1 285 ? -17.188 -0.244 -4.696 1.00 87.69 285 PRO A N 1
ATOM 2285 C CA . PRO A 1 285 ? -17.004 -1.529 -5.384 1.00 87.69 285 PRO A CA 1
ATOM 2286 C C . PRO A 1 285 ? -15.704 -1.665 -6.184 1.00 87.69 285 PRO A C 1
ATOM 2288 O O . PRO A 1 285 ? -15.210 -2.777 -6.353 1.00 87.69 285 PRO A O 1
ATOM 2291 N N . GLU A 1 286 ? -15.147 -0.562 -6.667 1.00 87.69 286 GLU A N 1
ATOM 2292 C CA . GLU A 1 286 ? -13.925 -0.505 -7.468 1.00 87.69 286 GLU A CA 1
ATOM 2293 C C . GLU A 1 286 ? -12.661 -0.758 -6.625 1.00 87.69 286 GLU A C 1
ATOM 2295 O O . GLU A 1 286 ? -11.651 -1.243 -7.130 1.00 87.69 286 GLU A O 1
ATOM 2300 N N . VAL A 1 287 ? -12.706 -0.490 -5.317 1.00 89.88 287 VAL A N 1
ATOM 2301 C CA . VAL A 1 287 ? -11.556 -0.639 -4.414 1.00 89.88 287 VAL A CA 1
ATOM 2302 C C . VAL A 1 287 ? -11.614 -2.009 -3.744 1.00 89.88 287 VAL A C 1
ATOM 2304 O O . VAL A 1 287 ? -12.215 -2.169 -2.686 1.00 89.88 287 VAL A O 1
ATOM 2307 N N . GLN A 1 288 ? -10.998 -3.021 -4.356 1.00 87.38 288 GLN A N 1
ATOM 2308 C CA . GLN A 1 288 ? -11.040 -4.410 -3.873 1.00 87.38 288 GLN A CA 1
ATOM 2309 C C . GLN A 1 288 ? -9.705 -4.856 -3.265 1.00 87.38 288 GLN A C 1
ATOM 2311 O O . GLN A 1 288 ? -8.773 -5.202 -3.986 1.00 87.38 288 GLN A O 1
ATOM 2316 N N . ILE A 1 289 ? -9.610 -4.913 -1.932 1.00 91.31 289 ILE A N 1
ATOM 2317 C CA . ILE A 1 289 ? -8.379 -5.354 -1.249 1.00 91.31 289 ILE A CA 1
ATOM 2318 C C . ILE A 1 289 ? -8.204 -6.878 -1.295 1.00 91.31 289 ILE A C 1
ATOM 2320 O O . ILE A 1 289 ? -7.070 -7.367 -1.316 1.00 91.31 289 ILE A O 1
ATOM 2324 N N . ALA A 1 290 ? -9.300 -7.639 -1.352 1.00 89.56 290 ALA A N 1
ATOM 2325 C CA . ALA A 1 290 ? -9.256 -9.102 -1.343 1.00 89.56 290 ALA A CA 1
ATOM 2326 C C . ALA A 1 290 ? -8.374 -9.662 -2.472 1.00 89.56 290 ALA A C 1
ATOM 2328 O O . ALA A 1 290 ? -7.601 -10.593 -2.259 1.00 89.56 290 ALA A O 1
ATOM 2329 N N . ASP A 1 291 ? -8.400 -9.026 -3.640 1.00 85.12 291 ASP A N 1
ATOM 2330 C CA . ASP A 1 291 ? -7.585 -9.423 -4.788 1.00 85.12 291 ASP A CA 1
ATOM 2331 C C . ASP A 1 291 ? -6.081 -9.128 -4.615 1.00 85.12 291 ASP A C 1
ATOM 2333 O O . ASP A 1 291 ? -5.258 -9.712 -5.317 1.00 85.12 291 ASP A O 1
ATOM 2337 N N . LEU A 1 292 ? -5.703 -8.238 -3.692 1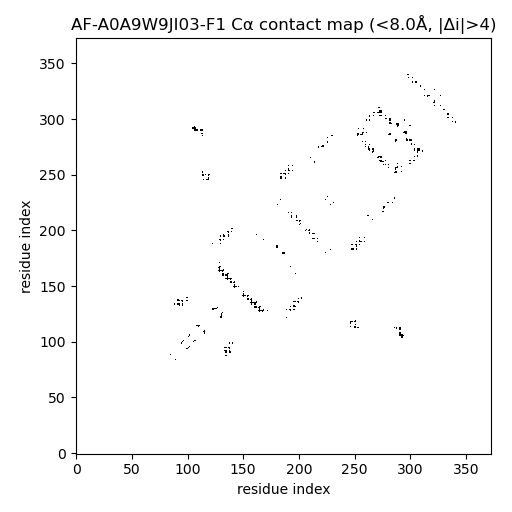.00 86.38 292 LEU A N 1
ATOM 2338 C CA . LEU A 1 292 ? -4.311 -7.861 -3.416 1.00 86.38 292 LEU A CA 1
ATOM 2339 C C . LEU A 1 292 ? -3.717 -8.670 -2.264 1.00 86.38 292 LEU A C 1
ATOM 2341 O O . LEU A 1 292 ? -2.606 -9.195 -2.360 1.00 86.38 292 LEU A O 1
ATOM 2345 N N . LEU A 1 293 ? -4.469 -8.755 -1.166 1.00 84.50 293 LEU A N 1
ATOM 2346 C CA . LEU A 1 293 ? -3.990 -9.227 0.133 1.00 84.50 293 LEU A CA 1
ATOM 2347 C C . LEU A 1 293 ? -4.726 -10.478 0.636 1.00 84.50 293 LEU A C 1
ATOM 2349 O O . LEU A 1 293 ? -4.428 -10.948 1.730 1.00 84.50 293 LEU A O 1
ATOM 2353 N N . SER A 1 294 ? -5.697 -11.006 -0.124 1.00 86.81 294 SER A N 1
ATOM 2354 C CA . SER A 1 294 ? -6.664 -12.021 0.345 1.00 86.81 294 SER A CA 1
ATOM 2355 C C . SER A 1 294 ? -7.413 -11.622 1.619 1.00 86.81 294 SER A C 1
ATOM 2357 O O . SER A 1 294 ? -7.906 -12.474 2.354 1.00 86.81 294 SER A O 1
ATOM 2359 N N . CYS A 1 295 ? -7.506 -10.317 1.878 1.00 90.00 295 CYS A N 1
ATOM 2360 C CA . CYS A 1 295 ? -8.209 -9.755 3.018 1.00 90.00 295 CYS A CA 1
ATOM 2361 C C . CYS A 1 295 ? -9.456 -9.018 2.525 1.00 90.00 295 CYS A C 1
ATOM 2363 O O . CYS A 1 295 ? -9.355 -8.076 1.740 1.00 90.00 295 CYS A O 1
ATOM 2365 N N . GLU A 1 296 ? -10.629 -9.459 2.970 1.00 92.06 296 GLU A N 1
ATOM 2366 C CA . GLU A 1 296 ? -11.902 -8.845 2.597 1.00 92.06 296 GLU A CA 1
ATOM 2367 C C . GLU A 1 296 ? -11.988 -7.391 3.084 1.00 92.06 296 GLU A C 1
ATOM 2369 O O . GLU A 1 296 ? -11.557 -7.065 4.193 1.00 92.06 296 GLU A O 1
ATOM 2374 N N . ASN A 1 297 ? -12.625 -6.518 2.298 1.00 94.69 297 ASN A N 1
ATOM 2375 C CA . ASN A 1 297 ? -12.758 -5.095 2.636 1.00 94.69 297 ASN A CA 1
ATOM 2376 C C . ASN A 1 297 ? -13.375 -4.871 4.026 1.00 94.69 297 ASN A C 1
ATOM 2378 O O . ASN A 1 297 ? -12.947 -3.979 4.753 1.00 94.69 297 ASN A O 1
ATOM 2382 N N . TRP A 1 298 ? -14.353 -5.691 4.427 1.00 95.00 298 TRP A N 1
ATOM 2383 C CA . TRP A 1 298 ? -14.983 -5.572 5.745 1.00 95.00 298 TRP A CA 1
ATOM 2384 C C . TRP A 1 298 ? -14.007 -5.858 6.897 1.00 95.00 298 TRP A C 1
ATOM 2386 O O . TRP A 1 298 ? -14.127 -5.239 7.953 1.00 95.00 298 TRP A O 1
ATOM 2396 N N . VAL A 1 299 ? -13.020 -6.743 6.697 1.00 95.06 299 VAL A N 1
ATOM 2397 C CA . VAL A 1 299 ? -11.960 -7.015 7.682 1.00 95.06 299 VAL A CA 1
ATOM 2398 C C . VAL A 1 299 ? -11.042 -5.805 7.787 1.00 95.06 299 VAL A C 1
ATOM 2400 O O . VAL A 1 299 ? -10.729 -5.362 8.888 1.00 95.06 299 VAL A O 1
ATOM 2403 N N . MET A 1 300 ? -10.663 -5.224 6.647 1.00 95.25 300 MET A N 1
ATOM 2404 C CA . MET A 1 300 ? -9.842 -4.012 6.602 1.00 95.25 300 MET A CA 1
ATOM 2405 C C . MET A 1 300 ? -10.540 -2.824 7.283 1.00 95.25 300 MET A C 1
ATOM 2407 O O . MET A 1 300 ? -9.899 -2.080 8.023 1.00 95.25 300 MET A O 1
ATOM 2411 N N . ILE A 1 301 ? -11.863 -2.692 7.124 1.00 96.38 301 ILE A N 1
ATOM 2412 C CA . ILE A 1 301 ? -12.669 -1.711 7.866 1.00 96.38 301 ILE A CA 1
ATOM 2413 C C . ILE A 1 301 ? -12.600 -1.979 9.375 1.00 96.38 301 ILE A C 1
ATOM 2415 O O . ILE A 1 301 ? -12.384 -1.045 10.136 1.00 96.38 301 ILE A O 1
ATOM 2419 N N . ILE A 1 302 ? -12.729 -3.233 9.818 1.00 96.12 302 ILE A N 1
ATOM 2420 C CA . ILE A 1 302 ? -12.616 -3.582 11.244 1.00 96.12 302 ILE A CA 1
ATOM 2421 C C . ILE A 1 302 ? -11.228 -3.255 11.804 1.00 96.12 302 ILE A C 1
ATOM 2423 O O . ILE A 1 302 ? -11.139 -2.783 12.933 1.00 96.12 302 ILE A O 1
ATOM 2427 N N . ILE A 1 303 ? -10.152 -3.472 11.038 1.00 95.31 303 ILE A N 1
ATOM 2428 C CA . ILE A 1 303 ? -8.791 -3.083 11.444 1.00 95.31 303 ILE A CA 1
ATOM 2429 C C . ILE A 1 303 ? -8.722 -1.571 11.693 1.00 95.31 303 ILE A C 1
ATOM 2431 O O . ILE A 1 303 ? -8.210 -1.144 12.729 1.00 95.31 303 ILE A O 1
ATOM 2435 N N . GLY A 1 304 ? -9.276 -0.770 10.780 1.00 96.31 304 GLY A N 1
ATOM 2436 C CA . GLY A 1 304 ? -9.347 0.681 10.945 1.00 96.31 304 GLY A CA 1
ATOM 2437 C C . GLY A 1 304 ? -10.208 1.099 12.139 1.00 96.31 304 GLY A C 1
ATOM 2438 O O . GLY A 1 304 ? -9.772 1.911 12.955 1.00 96.31 304 GLY A O 1
ATOM 2439 N N . ASP A 1 305 ? -11.390 0.496 12.295 1.00 96.56 305 ASP A N 1
ATOM 2440 C CA . ASP A 1 305 ? -12.306 0.783 13.403 1.00 96.56 305 ASP A CA 1
ATOM 2441 C C . ASP A 1 305 ? -11.664 0.431 14.752 1.00 96.56 305 ASP A C 1
ATOM 2443 O O . ASP A 1 305 ? -11.841 1.154 15.730 1.00 96.56 305 ASP A O 1
ATOM 2447 N N . LEU A 1 306 ? -10.885 -0.655 14.810 1.00 95.44 306 LEU A N 1
ATOM 2448 C CA . LEU A 1 306 ? -10.160 -1.075 16.006 1.00 95.44 306 LEU A CA 1
ATOM 2449 C C . LEU A 1 306 ? -9.060 -0.076 16.382 1.00 95.44 306 LEU A C 1
ATOM 2451 O O . LEU A 1 306 ? -8.909 0.235 17.563 1.00 95.44 306 LEU A O 1
ATOM 2455 N N . ALA A 1 307 ? -8.324 0.450 15.399 1.00 96.12 307 ALA A N 1
ATOM 2456 C CA . ALA A 1 307 ? -7.334 1.498 15.634 1.00 96.12 307 ALA A CA 1
ATOM 2457 C C . ALA A 1 307 ? -7.998 2.780 16.170 1.00 96.12 307 ALA A C 1
ATOM 2459 O O . ALA A 1 307 ? -7.577 3.302 17.202 1.00 96.12 307 ALA A O 1
ATOM 2460 N N . CYS A 1 308 ? -9.092 3.235 15.544 1.00 96.44 308 CYS A N 1
ATOM 2461 C CA . CYS A 1 308 ? -9.876 4.381 16.022 1.00 96.44 308 CYS A CA 1
ATOM 2462 C C . CYS A 1 308 ? -10.476 4.147 17.418 1.00 96.44 308 CYS A C 1
ATOM 2464 O O . CYS A 1 308 ? -10.521 5.058 18.243 1.00 96.44 308 CYS A O 1
ATOM 2466 N N . PHE A 1 309 ? -10.932 2.927 17.707 1.00 96.25 309 PHE A N 1
ATOM 2467 C CA . PHE A 1 309 ? -11.456 2.550 19.017 1.00 96.25 309 PHE A CA 1
ATOM 2468 C C . PHE A 1 309 ? -10.375 2.578 20.103 1.00 96.25 309 PHE A C 1
ATOM 2470 O O . PHE A 1 309 ? -10.643 3.047 21.210 1.00 96.25 309 PHE A O 1
ATOM 2477 N N . GLY A 1 310 ? -9.162 2.115 19.784 1.00 94.62 310 GLY A N 1
ATOM 2478 C CA . GLY A 1 310 ? -8.001 2.185 20.669 1.00 94.62 310 GLY A CA 1
ATOM 2479 C C . GLY A 1 310 ? -7.644 3.623 21.039 1.00 94.62 310 GLY A C 1
ATOM 2480 O O . GLY A 1 310 ? -7.599 3.946 22.224 1.00 94.62 310 GLY A O 1
ATOM 2481 N N . GLU A 1 311 ? -7.493 4.500 20.043 1.00 95.38 311 GLU A N 1
ATOM 2482 C CA . GLU A 1 311 ? -7.206 5.923 20.275 1.00 95.38 311 GLU A CA 1
ATOM 2483 C C . GLU A 1 311 ? -8.318 6.598 21.090 1.00 95.38 311 GLU A C 1
ATOM 2485 O O . GLU A 1 311 ? -8.043 7.274 22.081 1.00 95.38 311 GLU A O 1
ATOM 2490 N N . TRP A 1 312 ? -9.588 6.366 20.735 1.00 96.00 312 TRP A N 1
ATOM 2491 C CA . TRP A 1 312 ? -10.720 6.899 21.493 1.00 96.00 312 TRP A CA 1
ATOM 2492 C C . TRP A 1 312 ? -10.666 6.481 22.966 1.00 96.00 312 TRP A C 1
ATOM 2494 O O . TRP A 1 312 ? -10.866 7.317 23.847 1.00 96.00 312 TRP A O 1
ATOM 2504 N N . LYS A 1 313 ? -10.378 5.205 23.247 1.00 96.19 313 LYS A N 1
ATOM 2505 C CA . LYS A 1 313 ? -10.262 4.700 24.617 1.00 96.19 313 LYS A CA 1
ATOM 2506 C C . LYS A 1 313 ? -9.150 5.432 25.373 1.00 96.19 313 LYS A C 1
ATOM 2508 O O . LYS A 1 313 ? -9.398 5.900 26.481 1.00 96.19 313 LYS A O 1
ATOM 2513 N N . GLU A 1 314 ? -7.963 5.552 24.780 1.00 95.31 314 GLU A N 1
ATOM 2514 C CA . GLU A 1 314 ? -6.822 6.237 25.401 1.00 95.31 314 GLU A CA 1
ATOM 2515 C C . GLU A 1 314 ? -7.132 7.709 25.712 1.00 95.31 314 GLU A C 1
ATOM 2517 O O . GLU A 1 314 ? -6.809 8.196 26.798 1.00 95.31 314 GLU A O 1
ATOM 2522 N N . VAL A 1 315 ? -7.816 8.410 24.801 1.00 95.94 315 VAL A N 1
ATOM 2523 C CA . VAL A 1 315 ? -8.258 9.798 25.014 1.00 95.94 315 VAL A CA 1
ATOM 2524 C C . VAL A 1 315 ? -9.237 9.891 26.187 1.00 95.94 315 VAL A C 1
ATOM 2526 O O . VAL A 1 315 ? -9.039 10.705 27.087 1.00 95.94 315 VAL A O 1
ATOM 2529 N N . GLN A 1 316 ? -10.257 9.030 26.232 1.00 96.31 316 GLN A N 1
ATOM 2530 C CA . GLN A 1 316 ? -11.255 9.031 27.309 1.00 96.31 316 GLN A CA 1
ATOM 2531 C C . GLN A 1 316 ? -10.656 8.674 28.678 1.00 96.31 316 GLN A C 1
ATOM 2533 O O . GLN A 1 316 ? -11.064 9.240 29.694 1.00 96.31 316 GLN A O 1
ATOM 2538 N N . GLU A 1 317 ? -9.698 7.742 28.719 1.00 95.94 317 GLU A N 1
ATOM 2539 C CA . GLU A 1 317 ? -8.963 7.389 29.939 1.00 95.94 317 GLU A CA 1
ATOM 2540 C C . GLU A 1 317 ? -8.133 8.571 30.439 1.00 95.94 317 GLU A C 1
ATOM 2542 O O . GLU A 1 317 ? -8.184 8.903 31.623 1.00 95.94 317 GLU A O 1
ATOM 2547 N N . LYS A 1 318 ? -7.416 9.246 29.534 1.00 96.44 318 LYS A N 1
ATOM 2548 C CA . LYS A 1 318 ? -6.597 10.418 29.860 1.00 96.44 318 LYS A CA 1
ATOM 2549 C C . LYS A 1 318 ? -7.430 11.596 30.368 1.00 96.44 318 LYS A C 1
ATOM 2551 O O . LYS A 1 318 ? -6.987 12.317 31.258 1.00 96.44 318 LYS A O 1
ATOM 2556 N N . GLU A 1 319 ? -8.620 11.792 29.812 1.00 96.56 319 GLU A N 1
ATOM 2557 C CA . GLU A 1 319 ? -9.559 12.841 30.224 1.00 96.56 319 GLU A CA 1
ATOM 2558 C C . GLU A 1 319 ? -10.371 12.465 31.478 1.00 96.56 319 GLU A C 1
ATOM 2560 O O . GLU A 1 319 ? -11.071 13.310 32.032 1.00 96.56 319 GLU A O 1
ATOM 2565 N N . GLY A 1 320 ? -10.277 11.218 31.957 1.00 95.31 320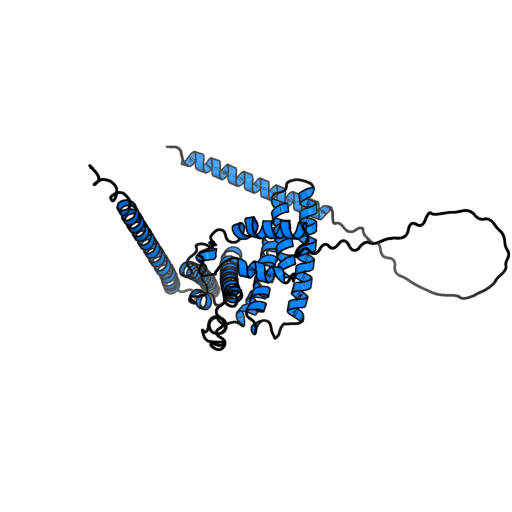 GLY A N 1
ATOM 2566 C CA . GLY A 1 320 ? -10.992 10.742 33.145 1.00 95.31 320 GLY A CA 1
ATOM 2567 C C . GLY A 1 320 ? -12.506 10.590 32.953 1.00 95.31 320 GLY A C 1
ATOM 2568 O O . GLY A 1 320 ? -13.238 10.477 33.934 1.00 95.31 320 GLY A O 1
ATOM 2569 N N . ILE A 1 321 ? -12.980 10.581 31.704 1.00 96.38 321 ILE A N 1
ATOM 2570 C CA . ILE A 1 321 ? -14.407 10.525 31.338 1.00 96.38 321 ILE A CA 1
ATOM 2571 C C . ILE A 1 321 ? -14.828 9.167 30.761 1.00 96.38 321 ILE A C 1
ATOM 2573 O O . ILE A 1 321 ? -15.953 9.009 30.284 1.00 96.38 321 ILE A O 1
ATOM 2577 N N . LEU A 1 322 ? -13.940 8.168 30.808 1.00 96.06 322 LEU A N 1
ATOM 2578 C CA . LEU A 1 322 ? -14.213 6.839 30.275 1.00 96.06 322 LEU A CA 1
ATOM 2579 C C . LEU A 1 322 ? -15.433 6.192 30.950 1.00 96.06 322 LEU A C 1
ATOM 2581 O O . LEU A 1 322 ? -15.409 5.805 32.118 1.00 96.06 322 LEU A O 1
ATOM 2585 N N . SER A 1 323 ? -16.475 5.967 30.155 1.00 96.88 323 SER A N 1
ATOM 2586 C CA . SER A 1 323 ? -17.616 5.140 30.539 1.00 96.88 323 SER A CA 1
ATOM 2587 C C . SER A 1 323 ? -17.348 3.671 30.212 1.00 96.88 323 SER A C 1
ATOM 2589 O O . SER A 1 323 ? -17.211 3.298 29.045 1.00 96.88 323 SER A O 1
ATOM 2591 N N . ILE A 1 324 ? -17.333 2.813 31.239 1.00 96.56 324 ILE A N 1
ATOM 2592 C CA . ILE A 1 324 ? -17.172 1.356 31.080 1.00 96.56 324 ILE A CA 1
ATOM 2593 C C . ILE A 1 324 ? -18.304 0.760 30.237 1.00 96.56 324 ILE A C 1
ATOM 2595 O O . ILE A 1 324 ? -18.061 -0.120 29.412 1.00 96.56 324 ILE A O 1
ATOM 2599 N N . SER A 1 325 ? -19.528 1.266 30.394 1.00 96.62 325 SER A N 1
ATOM 2600 C CA . SER A 1 325 ? -20.678 0.817 29.605 1.00 96.62 325 SER A CA 1
ATOM 2601 C C . SER A 1 325 ? -20.520 1.164 28.124 1.00 96.62 325 SER A C 1
ATOM 2603 O O . SER A 1 325 ? -20.792 0.323 27.271 1.00 96.62 325 SER A O 1
ATOM 2605 N N . GLU A 1 326 ? -20.039 2.370 27.805 1.00 96.44 326 GLU A N 1
ATOM 2606 C CA . GLU A 1 326 ? -19.801 2.781 26.414 1.00 96.44 326 GLU A CA 1
ATOM 2607 C C . GLU A 1 326 ? -18.619 2.026 25.795 1.00 96.44 326 GLU A C 1
ATOM 2609 O O . GLU A 1 326 ? -18.699 1.580 24.650 1.00 96.44 326 GLU A O 1
ATOM 2614 N N . LEU A 1 327 ? -17.549 1.814 26.569 1.00 96.62 327 LEU A N 1
ATOM 2615 C CA . LEU A 1 327 ? -16.413 0.987 26.169 1.00 96.62 327 LEU A CA 1
ATOM 2616 C C . LEU A 1 327 ? -16.866 -0.437 25.816 1.00 96.62 327 LEU A C 1
ATOM 2618 O O . LEU A 1 327 ? -16.517 -0.952 24.752 1.00 96.62 327 LEU A O 1
ATOM 2622 N N . ALA A 1 328 ? -17.669 -1.057 26.687 1.00 97.25 328 ALA A N 1
ATOM 2623 C CA . ALA A 1 328 ? -18.215 -2.391 26.465 1.00 97.25 328 ALA A CA 1
ATOM 2624 C C . ALA A 1 328 ? -19.132 -2.429 25.235 1.00 97.25 328 ALA A C 1
ATOM 2626 O O . ALA A 1 328 ? -19.018 -3.346 24.425 1.00 97.25 328 ALA A O 1
ATOM 2627 N N . ARG A 1 329 ? -19.993 -1.417 25.057 1.00 97.75 329 ARG A N 1
ATOM 2628 C CA . ARG A 1 329 ? -20.904 -1.314 23.910 1.00 97.75 329 ARG A CA 1
ATOM 2629 C C . ARG A 1 329 ? -20.145 -1.227 22.583 1.00 97.75 329 ARG A C 1
ATOM 2631 O O . ARG A 1 329 ? -20.418 -2.019 21.686 1.00 97.75 329 ARG A O 1
ATOM 2638 N N . ARG A 1 330 ? -19.177 -0.311 22.460 1.00 97.31 330 ARG A N 1
ATOM 2639 C CA . ARG A 1 330 ? -18.366 -0.146 21.236 1.00 97.31 330 ARG A CA 1
ATOM 2640 C C . ARG A 1 330 ? -17.516 -1.379 20.934 1.00 97.31 330 ARG A C 1
ATOM 2642 O O . ARG A 1 330 ? -17.463 -1.827 19.792 1.00 97.31 330 ARG A O 1
ATOM 2649 N N . GLY A 1 331 ? -16.890 -1.964 21.958 1.00 97.44 331 GLY A N 1
ATOM 2650 C CA . GLY A 1 331 ? -16.123 -3.200 21.800 1.00 97.44 331 GLY A CA 1
ATOM 2651 C C . GLY A 1 331 ? -16.995 -4.378 21.351 1.00 97.44 331 GLY A C 1
ATOM 2652 O O . GLY A 1 331 ? -16.583 -5.159 20.493 1.00 97.44 331 GLY A O 1
ATOM 2653 N N . ALA A 1 332 ? -18.215 -4.489 21.889 1.00 97.69 332 ALA A N 1
ATOM 2654 C CA . ALA A 1 332 ? -19.177 -5.510 21.486 1.00 97.69 332 ALA A CA 1
ATOM 2655 C C . ALA A 1 332 ? -19.631 -5.340 20.029 1.00 97.69 332 ALA A C 1
ATOM 2657 O O . ALA A 1 332 ? -19.719 -6.334 19.320 1.00 97.69 332 ALA A O 1
ATOM 2658 N N . GLU A 1 333 ? -19.846 -4.108 19.563 1.00 97.62 333 GLU A N 1
ATOM 2659 C CA . GLU A 1 333 ? -20.223 -3.814 18.173 1.00 97.62 333 GLU A CA 1
ATOM 2660 C C . GLU A 1 333 ? -19.158 -4.285 17.165 1.00 97.62 333 GLU A C 1
ATOM 2662 O O . GLU A 1 333 ? -19.474 -4.964 16.186 1.00 97.62 333 GLU A O 1
ATOM 2667 N N . ILE A 1 334 ? -17.878 -3.989 17.423 1.00 97.31 334 ILE A N 1
ATOM 2668 C CA . ILE A 1 334 ? -16.767 -4.450 16.570 1.00 97.31 334 ILE A CA 1
ATOM 2669 C C . ILE A 1 334 ? -16.669 -5.981 16.602 1.00 97.31 334 ILE A C 1
ATOM 2671 O O . ILE A 1 334 ? -16.516 -6.623 15.559 1.00 97.31 334 ILE A O 1
ATOM 2675 N N . LYS A 1 335 ? -16.787 -6.580 17.795 1.00 97.62 335 LYS A N 1
ATOM 2676 C CA . LYS A 1 335 ? -16.746 -8.036 17.976 1.00 97.62 335 LYS A CA 1
ATOM 2677 C C . LYS A 1 335 ? -17.886 -8.742 17.237 1.00 97.62 335 LYS A C 1
ATOM 2679 O O . LYS A 1 335 ? -17.649 -9.781 16.623 1.00 97.62 335 LYS A O 1
ATOM 2684 N N . ASP A 1 336 ? -19.097 -8.203 17.297 1.00 97.81 336 ASP A N 1
ATOM 2685 C CA . ASP A 1 336 ? -20.280 -8.758 16.637 1.00 97.81 336 ASP A CA 1
ATOM 2686 C C . ASP A 1 336 ? -20.123 -8.747 15.112 1.00 97.81 336 ASP A C 1
ATOM 2688 O O . ASP A 1 336 ? -20.273 -9.782 14.459 1.00 97.81 336 ASP A O 1
ATOM 2692 N N . ARG A 1 337 ? -19.684 -7.613 14.551 1.00 97.12 337 ARG A N 1
ATOM 2693 C CA . ARG A 1 337 ? -19.372 -7.487 13.119 1.00 97.12 337 ARG A CA 1
ATOM 2694 C C . ARG A 1 337 ? -18.287 -8.468 12.675 1.00 97.12 337 ARG A C 1
ATOM 2696 O O . ARG A 1 337 ? -18.428 -9.078 11.616 1.00 97.12 337 ARG A O 1
ATOM 2703 N N . LEU A 1 338 ? -17.235 -8.646 13.480 1.00 96.56 338 LEU A N 1
ATOM 2704 C CA . LEU A 1 338 ? -16.172 -9.616 13.205 1.00 96.56 338 LEU A CA 1
ATOM 2705 C C . LEU A 1 338 ? -16.698 -11.054 13.212 1.00 96.56 338 LEU A C 1
ATOM 2707 O O . LEU A 1 338 ? -16.435 -11.806 12.278 1.00 96.56 338 LEU A O 1
ATOM 2711 N N . THR A 1 339 ? -17.460 -11.420 14.243 1.00 97.00 339 THR A N 1
ATOM 2712 C CA . THR A 1 339 ? -18.013 -12.773 14.410 1.00 97.00 339 THR A CA 1
ATOM 2713 C C . THR A 1 339 ? -18.973 -13.101 13.267 1.00 97.00 339 THR A C 1
ATOM 2715 O O . THR A 1 339 ? -18.787 -14.098 12.574 1.00 97.00 339 THR A O 1
ATOM 2718 N N . THR A 1 340 ? -19.901 -12.188 12.971 1.00 96.44 340 THR A N 1
ATOM 2719 C CA . THR A 1 340 ? -20.833 -12.294 11.841 1.00 96.44 340 THR A CA 1
ATOM 2720 C C . THR A 1 340 ? -20.099 -12.425 10.502 1.00 96.44 340 THR A C 1
ATOM 2722 O O . THR A 1 340 ? -20.514 -13.181 9.622 1.00 96.44 340 THR A O 1
ATOM 2725 N N . GLY A 1 341 ? -19.015 -11.669 10.305 1.00 94.44 341 GLY A N 1
ATOM 2726 C CA . GLY A 1 341 ? -18.202 -11.739 9.092 1.00 94.44 341 GLY A CA 1
ATOM 2727 C C . GLY A 1 341 ? -17.495 -13.088 8.925 1.00 94.44 341 GLY A C 1
ATOM 2728 O O . GLY A 1 341 ? -17.514 -13.651 7.831 1.00 94.44 341 GLY A O 1
ATOM 2729 N N . ILE A 1 342 ? -16.927 -13.634 10.006 1.00 94.44 342 ILE A N 1
ATOM 2730 C CA . ILE A 1 342 ? -16.278 -14.956 10.016 1.00 94.44 342 ILE A CA 1
ATOM 2731 C C . ILE A 1 342 ? -17.292 -16.058 9.702 1.00 94.44 342 ILE A C 1
ATOM 2733 O O . ILE A 1 342 ? -17.047 -16.869 8.812 1.00 94.44 342 ILE A O 1
ATOM 2737 N N . GLU A 1 343 ? -18.456 -16.043 10.355 1.00 95.06 343 GLU A N 1
ATOM 2738 C CA . GLU A 1 343 ? -19.525 -17.014 10.098 1.00 95.06 343 GLU A CA 1
ATOM 2739 C C . GLU A 1 343 ? -19.929 -17.009 8.617 1.00 95.06 343 GLU A C 1
ATOM 2741 O O . GLU A 1 343 ? -19.967 -18.055 7.971 1.00 95.06 343 GLU A O 1
ATOM 2746 N N . LYS A 1 344 ? -20.134 -15.827 8.018 1.00 92.31 344 LYS A N 1
ATOM 2747 C CA . LYS A 1 344 ? -20.444 -15.703 6.582 1.00 92.31 344 LYS A CA 1
ATOM 2748 C C . LYS A 1 344 ? -19.366 -16.315 5.681 1.00 92.31 344 LYS A C 1
ATOM 2750 O O . LYS A 1 344 ? -19.702 -16.908 4.650 1.00 92.31 344 LYS A O 1
ATOM 2755 N N . LEU A 1 345 ? -18.089 -16.171 6.037 1.00 89.19 345 LEU A N 1
ATOM 2756 C CA . LEU A 1 345 ? -16.986 -16.765 5.279 1.00 89.19 345 LEU A CA 1
ATOM 2757 C C . LEU A 1 345 ? -16.979 -18.292 5.385 1.00 89.19 345 LEU A C 1
ATOM 2759 O O . LEU A 1 345 ? -16.806 -18.957 4.361 1.00 89.19 345 LEU A O 1
ATOM 2763 N N . ASP A 1 346 ? -17.215 -18.842 6.576 1.00 89.31 346 ASP A N 1
ATOM 2764 C CA . ASP A 1 346 ? -17.305 -20.290 6.783 1.00 89.31 346 ASP A CA 1
ATOM 2765 C C . ASP A 1 346 ? -18.468 -20.895 5.984 1.00 89.31 346 ASP A C 1
ATOM 2767 O O . ASP A 1 346 ? -18.252 -21.837 5.218 1.00 89.31 346 ASP A O 1
ATOM 2771 N N . LEU A 1 347 ? -19.659 -20.280 6.027 1.00 88.88 347 LEU A N 1
ATOM 2772 C CA . LEU A 1 347 ? -20.791 -20.704 5.193 1.00 88.88 347 LEU A CA 1
ATOM 2773 C C . LEU A 1 347 ? -20.442 -20.676 3.696 1.00 88.88 347 LEU A C 1
ATOM 2775 O O . LEU A 1 347 ? -20.760 -21.603 2.949 1.00 88.88 347 LEU A O 1
ATOM 2779 N N . THR A 1 348 ? -19.768 -19.619 3.238 1.00 85.31 348 THR A N 1
ATOM 2780 C CA . THR A 1 348 ? -19.382 -19.479 1.825 1.00 85.31 348 THR A CA 1
ATOM 2781 C C . THR A 1 348 ? -18.359 -20.541 1.410 1.00 85.31 348 THR A C 1
ATOM 2783 O O . THR A 1 348 ? -18.418 -21.052 0.286 1.00 85.31 348 THR A O 1
ATOM 2786 N N . ARG A 1 349 ? -17.422 -20.895 2.298 1.00 84.31 349 ARG A N 1
ATOM 2787 C CA . ARG A 1 349 ? -16.446 -21.971 2.076 1.00 84.31 349 ARG A CA 1
ATOM 2788 C C . ARG A 1 349 ? -17.143 -23.323 1.950 1.00 84.31 349 ARG A C 1
ATOM 2790 O O . ARG A 1 349 ? -16.843 -24.066 1.015 1.00 84.31 349 ARG A O 1
ATOM 2797 N N . ASP A 1 350 ? -18.089 -23.611 2.834 1.00 81.94 350 ASP A N 1
ATOM 2798 C CA . ASP A 1 350 ? -18.802 -24.887 2.854 1.00 81.94 350 ASP A CA 1
ATOM 2799 C C . ASP A 1 350 ? -19.684 -25.055 1.610 1.00 81.94 350 ASP A C 1
ATOM 2801 O O . ASP A 1 350 ? -19.653 -26.105 0.968 1.00 81.94 350 ASP A O 1
ATOM 2805 N N . ILE A 1 351 ? -20.368 -23.992 1.169 1.00 81.44 351 ILE A N 1
ATOM 2806 C CA . ILE A 1 351 ? -21.121 -23.988 -0.097 1.00 81.44 351 ILE A CA 1
ATOM 2807 C C . ILE A 1 351 ? -20.195 -24.256 -1.291 1.00 81.44 351 ILE A C 1
ATOM 2809 O O . ILE A 1 351 ? -20.514 -25.082 -2.147 1.00 81.44 351 ILE A O 1
ATOM 2813 N N . LYS A 1 352 ? -19.032 -23.594 -1.359 1.00 77.88 352 LYS A N 1
ATOM 2814 C CA . LYS A 1 352 ? -18.053 -23.824 -2.437 1.00 77.88 352 LYS A CA 1
ATOM 2815 C C . LYS A 1 352 ? -17.525 -25.262 -2.438 1.00 77.88 352 LYS A C 1
ATOM 2817 O O . LYS A 1 352 ? -17.352 -25.827 -3.514 1.00 77.88 352 LYS A O 1
ATOM 2822 N N . SER A 1 353 ? -17.308 -25.853 -1.262 1.00 74.06 353 SER A N 1
ATOM 2823 C CA . SER A 1 353 ? -16.904 -27.257 -1.096 1.00 74.06 353 SER A CA 1
ATOM 2824 C C . SER A 1 353 ? -17.993 -28.235 -1.561 1.00 74.06 353 SER A C 1
ATOM 2826 O O . SER A 1 353 ? -17.724 -29.199 -2.276 1.00 74.06 353 SER A O 1
ATOM 2828 N N . LEU A 1 354 ? -19.256 -27.956 -1.232 1.00 74.75 354 LEU A N 1
ATOM 2829 C CA . LEU A 1 354 ? -20.391 -28.765 -1.680 1.00 74.75 354 LEU A CA 1
ATOM 2830 C C . LEU A 1 354 ? -20.591 -28.683 -3.198 1.00 74.75 354 LEU A C 1
ATOM 2832 O O . LEU A 1 354 ? -20.842 -29.703 -3.839 1.00 74.75 354 LEU A O 1
ATOM 2836 N N . LEU A 1 355 ? -20.447 -27.491 -3.782 1.00 73.38 355 LEU A N 1
ATOM 2837 C CA . LEU A 1 355 ? -20.548 -27.283 -5.228 1.00 73.38 355 LEU A CA 1
ATOM 2838 C C . LEU A 1 355 ? -19.395 -27.943 -5.988 1.00 73.38 355 LEU A C 1
ATOM 2840 O O . LEU A 1 355 ? -19.631 -28.538 -7.037 1.00 73.38 355 LEU A O 1
ATOM 2844 N N . SER A 1 356 ? -18.164 -27.885 -5.471 1.00 71.69 356 SER A N 1
ATOM 2845 C CA . SER A 1 356 ? -17.026 -28.572 -6.090 1.00 71.69 356 SER A CA 1
ATOM 2846 C C . SER A 1 356 ? -17.166 -30.094 -6.007 1.00 71.69 356 SER A C 1
ATOM 2848 O O . SER A 1 356 ? -16.865 -30.779 -6.982 1.00 71.69 356 SER A O 1
ATOM 2850 N N . HIS A 1 357 ? -17.706 -30.625 -4.906 1.00 67.31 357 HIS A N 1
ATOM 2851 C CA . HIS A 1 357 ? -18.051 -32.040 -4.787 1.00 67.31 357 HIS A CA 1
ATOM 2852 C C . HIS A 1 357 ? -19.161 -32.440 -5.774 1.00 67.31 357 HIS A C 1
ATOM 2854 O O . HIS A 1 357 ? -19.042 -33.450 -6.460 1.00 67.31 357 HIS A O 1
ATOM 2860 N N . TRP A 1 358 ? -20.215 -31.632 -5.921 1.00 64.69 358 TRP A N 1
ATOM 2861 C CA . TRP A 1 358 ? -21.286 -31.881 -6.895 1.00 64.69 358 TRP A CA 1
ATOM 2862 C C . TRP A 1 358 ? -20.796 -31.853 -8.347 1.00 64.69 358 TRP A C 1
ATOM 2864 O O . TRP A 1 358 ? -21.106 -32.759 -9.122 1.00 64.69 358 TRP A O 1
ATOM 2874 N N . LEU A 1 359 ? -19.997 -30.849 -8.710 1.00 63.84 359 LEU A N 1
ATOM 2875 C CA . LEU A 1 359 ? -19.412 -30.736 -10.047 1.00 63.84 359 LEU A CA 1
ATOM 2876 C C . LEU A 1 359 ? -18.382 -31.843 -10.314 1.00 63.84 359 LEU A C 1
ATOM 2878 O O . LEU A 1 359 ? -18.315 -32.335 -11.433 1.00 63.84 359 LEU A O 1
ATOM 2882 N N . GLY A 1 360 ? -17.634 -32.291 -9.299 1.00 50.19 360 GLY A N 1
ATOM 2883 C CA . GLY A 1 360 ? -16.694 -33.413 -9.404 1.00 50.19 360 GLY A CA 1
ATOM 2884 C C . GLY A 1 360 ? -17.362 -34.790 -9.512 1.00 50.19 360 GLY A C 1
ATOM 2885 O O . GLY A 1 360 ? -16.836 -35.677 -10.180 1.00 50.19 360 GLY A O 1
ATOM 2886 N N . VAL A 1 361 ? -18.543 -34.974 -8.913 1.00 51.94 361 VAL A N 1
ATOM 2887 C CA . VAL A 1 361 ? -19.338 -36.212 -9.032 1.00 51.94 361 VAL A CA 1
ATOM 2888 C C . VAL A 1 361 ? -20.090 -36.277 -10.373 1.00 51.94 361 VAL A C 1
ATOM 2890 O O . VAL A 1 361 ? -20.323 -37.368 -10.894 1.00 51.94 361 VAL A O 1
ATOM 2893 N N . GLY A 1 362 ? -20.409 -35.130 -10.984 1.00 44.50 362 GLY A N 1
ATOM 2894 C CA . GLY A 1 362 ? -21.065 -35.051 -12.296 1.00 44.50 362 GLY A CA 1
ATOM 2895 C C . GLY A 1 362 ? -20.203 -35.508 -13.482 1.00 44.50 362 GLY A C 1
ATOM 2896 O O . GLY A 1 362 ? -20.744 -35.967 -14.486 1.00 44.50 362 GLY A O 1
ATOM 2897 N N . THR A 1 363 ? -18.872 -35.449 -13.374 1.00 44.31 363 THR A N 1
ATOM 2898 C CA . THR A 1 363 ? -17.950 -35.763 -14.486 1.00 44.31 363 THR A CA 1
ATOM 2899 C C . THR A 1 363 ? -17.561 -37.243 -14.585 1.00 44.31 363 THR A C 1
ATOM 2901 O O . THR A 1 363 ? -16.906 -37.636 -15.545 1.00 44.31 363 THR A O 1
ATOM 2904 N N . LEU A 1 364 ? -17.972 -38.090 -13.632 1.00 41.06 364 LEU A N 1
ATOM 2905 C CA . LEU A 1 364 ? -17.598 -39.515 -13.576 1.00 41.06 364 LEU A CA 1
ATOM 2906 C C . LEU A 1 364 ? -18.708 -40.490 -14.014 1.00 41.06 364 LEU A C 1
ATOM 2908 O O . LEU A 1 364 ? -18.558 -41.700 -13.857 1.00 41.06 364 LEU A O 1
ATOM 2912 N N . ARG A 1 365 ? -19.822 -40.009 -14.589 1.00 37.97 365 ARG A N 1
ATOM 2913 C CA . ARG A 1 365 ? -20.964 -40.876 -14.951 1.00 37.97 365 ARG A CA 1
ATOM 2914 C C . ARG A 1 365 ? -21.534 -40.678 -16.359 1.00 37.97 365 ARG A C 1
ATOM 2916 O O . ARG A 1 365 ? -22.713 -40.930 -16.581 1.00 37.97 365 ARG A O 1
ATOM 2923 N N . VAL A 1 366 ? -20.694 -40.295 -17.320 1.00 41.34 366 VAL A N 1
ATOM 2924 C CA . VAL A 1 366 ? -21.031 -40.320 -18.756 1.00 41.34 366 VAL A CA 1
ATOM 2925 C C . VAL A 1 366 ? -19.890 -40.994 -19.515 1.00 41.34 366 VAL A C 1
ATOM 2927 O O . VAL A 1 366 ? -19.037 -40.337 -20.097 1.00 41.34 366 VAL A O 1
ATOM 2930 N N . GLY A 1 367 ? -19.806 -42.322 -19.438 1.00 41.28 367 GLY A N 1
ATOM 2931 C CA . GLY A 1 367 ? -18.702 -43.031 -20.086 1.00 41.28 367 GLY A CA 1
ATOM 2932 C C . GLY A 1 367 ? -18.745 -44.549 -20.035 1.00 41.28 367 GLY A C 1
ATOM 2933 O O . GLY A 1 367 ? -17.693 -45.156 -20.116 1.00 41.28 367 GLY A O 1
ATOM 2934 N N . MET A 1 368 ? -19.908 -45.181 -19.882 1.00 37.94 368 MET A N 1
ATOM 2935 C CA . MET A 1 368 ? -20.045 -46.625 -20.100 1.00 37.94 368 MET A CA 1
ATOM 2936 C C . MET A 1 368 ? -21.501 -46.937 -20.431 1.00 37.94 368 MET A C 1
ATOM 2938 O O . MET A 1 368 ? -22.253 -47.216 -19.516 1.00 37.94 368 MET A O 1
ATOM 2942 N N . TYR A 1 369 ? -21.903 -46.821 -21.698 1.00 37.06 369 TYR A N 1
ATOM 2943 C CA . TYR A 1 369 ? -22.907 -47.670 -22.364 1.00 37.06 369 TYR A CA 1
ATOM 2944 C C . TYR A 1 369 ? -22.982 -47.260 -23.842 1.00 37.06 369 TYR A C 1
ATOM 2946 O O . TYR A 1 369 ? -23.379 -46.140 -24.151 1.00 37.06 369 TYR A O 1
ATOM 2954 N N . GLY A 1 370 ? -22.633 -48.185 -24.742 1.00 33.72 370 GLY A N 1
ATOM 2955 C CA . GLY A 1 370 ? -23.063 -48.144 -26.143 1.00 33.72 370 GLY A CA 1
ATOM 2956 C C . GLY A 1 370 ? -21.949 -48.151 -27.189 1.00 33.72 370 GLY A C 1
ATOM 2957 O O . GLY A 1 370 ? -21.537 -47.092 -27.638 1.00 33.72 370 GLY A O 1
ATOM 2958 N N . ALA A 1 371 ? -21.529 -49.348 -27.611 1.00 33.28 371 ALA A N 1
ATOM 2959 C CA . ALA A 1 371 ? -21.440 -49.735 -29.026 1.00 33.28 371 ALA A CA 1
ATOM 2960 C C . ALA A 1 371 ? -20.946 -51.188 -29.123 1.00 33.28 371 ALA A C 1
ATOM 2962 O O . ALA A 1 371 ? -19.751 -51.455 -29.214 1.00 33.28 371 ALA A O 1
ATOM 2963 N N . ALA A 1 372 ? -21.892 -52.126 -29.070 1.00 35.69 372 ALA A N 1
ATOM 2964 C CA . ALA A 1 372 ? -21.755 -53.392 -29.771 1.00 35.69 372 ALA A CA 1
ATOM 2965 C C . ALA A 1 372 ? -22.355 -53.182 -31.167 1.00 35.69 372 ALA A C 1
ATOM 2967 O O . ALA A 1 372 ? -23.526 -52.812 -31.272 1.00 35.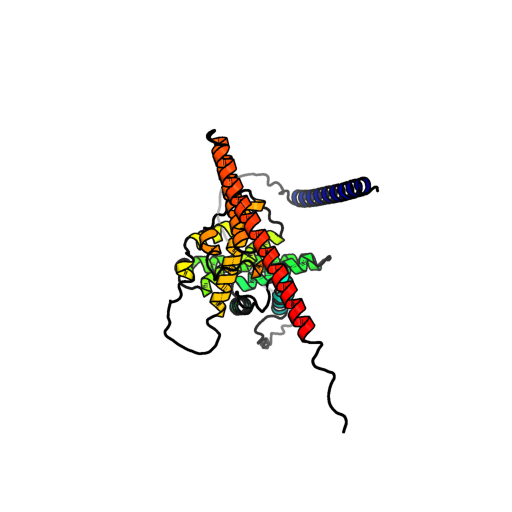69 372 ALA A O 1
ATOM 2968 N N . ALA A 1 373 ? -21.538 -53.379 -32.195 1.00 40.47 373 ALA A N 1
ATOM 2969 C CA . ALA A 1 373 ? -21.933 -53.716 -33.556 1.00 40.47 373 ALA A CA 1
ATOM 2970 C C . ALA A 1 373 ? -20.794 -54.534 -34.163 1.00 40.47 373 ALA A C 1
ATOM 2972 O O . ALA A 1 373 ? -19.637 -54.065 -34.052 1.00 40.47 373 ALA A O 1
#

Solvent-accessible surface area (backbone atoms only — not comparable to full-atom values): 21921 Å² total; per-residue (Å²): 143,60,65,74,57,56,52,53,51,51,53,50,48,53,53,50,52,50,52,51,48,54,51,50,52,52,53,51,53,54,52,60,53,68,77,62,70,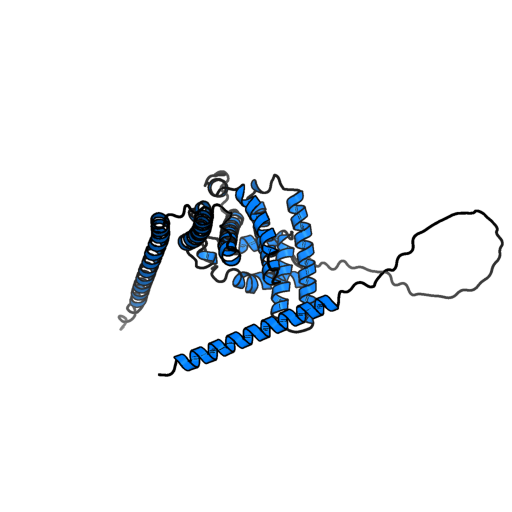83,83,83,82,80,87,82,88,89,87,81,90,80,86,81,90,77,90,82,87,90,82,84,89,84,88,84,90,88,84,84,81,85,84,79,82,82,82,85,70,83,76,83,74,89,54,100,52,57,70,68,58,47,52,30,50,49,46,24,66,70,47,52,46,40,68,78,28,72,52,55,46,82,84,30,92,49,42,59,70,62,31,56,52,56,56,38,72,68,65,46,32,44,32,30,19,46,42,10,39,29,27,42,54,50,22,72,74,45,92,50,76,65,22,57,57,26,43,49,52,14,48,55,27,36,57,50,11,53,55,45,42,52,48,56,52,68,80,33,71,86,53,40,88,78,31,62,57,52,40,29,50,50,49,50,29,50,52,37,48,34,48,40,31,51,72,72,62,43,85,62,63,32,51,59,54,49,52,56,52,48,61,57,52,68,78,54,50,63,59,82,77,61,53,92,66,92,62,94,80,71,95,66,99,66,92,61,77,60,34,44,54,27,41,29,32,45,43,51,28,48,51,53,49,50,42,46,51,45,20,76,80,67,75,42,57,49,83,64,70,52,62,66,46,46,72,34,88,72,34,56,34,34,46,42,69,68,41,50,43,70,55,55,44,48,55,35,52,49,36,45,49,50,54,52,49,54,53,28,55,75,70,70,67,62,48,67,68,58,53,50,51,56,53,47,54,55,50,49,56,51,51,55,51,52,52,54,50,52,54,52,50,51,52,52,52,53,52,51,51,52,57,59,60,64,73,76,76,81,86,85,86,91,84,91,130

pLDDT: mean 77.12, std 22.88, range [24.84, 98.19]

Sequence (373 aa):
MDGASEEKKERARIKTAINQHVRRVRKMQNRTRIGSLPQADNETQPSSNSDVNASTAFDTEDDSNLLPSASLEILDRPSSQDGIFDPQAASLLMHYFDQVFAWQFPYFRSTSRLGNRGWLLYLLMKRGPLYHAVLSLSSLHQSAILRSEEEYQQKEKALEHHSRALREFCKFMGEERGRLLDDNARLAEFLACSLILISCEVFRGAGHDWLLHLDAVICVIHSLSPKTIFDARYTSQKESPISSQDRPQKGLEFLLATMVSLDLFACLSTGRIPRLPYQQWLYTPEVQIADLLSCENWVMIIIGDLACFGEWKEVQEKEGILSISELARRGAEIKDRLTTGIEKLDLTRDIKSLLSHWLGVGTLRVGMYGAAA

Organism: NCBI:txid2972119

Mean predicted aligned error: 15.85 Å

Foldseek 3Di:
DCVVVVVVVVVVVVVVVVVVVVVVVVVVVVVVVVVDDDDDDDDDDDDDDDDDDDDDDDDDDDDDDDDDDDDDDDPPDPPPPVDLDDPLLVVLVVLCVPPVLCVQFVLADCPDPLHDCVLVVVLLSVVFLLSLLSSLLSLLVVLVVDDDPSNVVSNVSSVVSLVRSVVRLVVLCVVQVPPCQVDLLSVLSNLSSLVSNLSSCVSVVPPCPSVVSLVVNLVVCQVDACCVLVVPDPDPPDDDPDDDPVSSSSSSLVSVLVSLLVQLVVCVVPLAARSHPLVRSLVRPSNANCNGPVDGSLNSVLSRLVSVLSVVQVVCVVVVNDDPVVNVVSVVVSVVSVVVVVVVVVVVVVVVVVVVVVVVVVVPPDDDDDDDD

Nearest PDB structures (foldseek):
  8j07-assembly1_d4  TM=2.091E-01  e=6.481E+00  Homo sapiens

InterPro domains:
  IPR021858 Fungal transcription factor [PF11951] (91-344)